Protein AF-A0A1M2Z8W4-F1 (afdb_monomer_lite)

Structure (mmCIF, N/CA/C/O backbone):
data_AF-A0A1M2Z8W4-F1
#
_entry.id   AF-A0A1M2Z8W4-F1
#
loop_
_atom_site.group_PDB
_atom_site.id
_atom_site.type_symbol
_atom_site.label_atom_id
_atom_site.label_alt_id
_atom_site.label_comp_id
_atom_site.label_asym_id
_atom_site.label_entity_id
_atom_site.label_seq_id
_atom_site.pdbx_PDB_ins_code
_atom_site.Cartn_x
_atom_site.Cartn_y
_atom_site.Cartn_z
_atom_site.occupancy
_atom_site.B_iso_or_equiv
_atom_site.auth_seq_id
_atom_site.auth_comp_id
_atom_site.auth_asym_id
_atom_site.auth_atom_id
_atom_site.pdbx_PDB_model_num
ATOM 1 N N . MET A 1 1 ? -8.064 34.435 33.998 1.00 34.94 1 MET A N 1
ATOM 2 C CA . MET A 1 1 ? -8.902 34.803 32.826 1.00 34.94 1 MET A CA 1
ATOM 3 C C . MET A 1 1 ? -8.773 33.870 31.609 1.00 34.94 1 MET A C 1
ATOM 5 O O . MET A 1 1 ? -9.698 33.861 30.812 1.00 34.94 1 MET A O 1
ATOM 9 N N . LYS A 1 2 ? -7.739 33.014 31.485 1.00 29.64 2 LYS A N 1
ATOM 10 C CA . LYS A 1 2 ? -7.636 31.990 30.413 1.00 29.64 2 LYS A CA 1
ATOM 11 C C . LYS A 1 2 ? -8.309 30.627 30.708 1.00 29.64 2 LYS A C 1
ATOM 13 O O . LYS A 1 2 ? -8.383 29.799 29.818 1.00 29.64 2 LYS A O 1
ATOM 18 N N . GLN A 1 3 ? -8.867 30.410 31.904 1.00 28.30 3 GLN A N 1
ATOM 19 C CA . GLN A 1 3 ? -9.575 29.163 32.275 1.00 28.30 3 GLN A CA 1
ATOM 20 C C . GLN A 1 3 ? -11.099 29.181 32.032 1.00 28.30 3 GLN A C 1
ATOM 22 O O . GLN A 1 3 ? -11.756 28.160 32.197 1.00 28.30 3 GLN A O 1
ATOM 27 N N . LYS A 1 4 ? -11.687 30.320 31.635 1.00 27.98 4 LYS A N 1
ATOM 28 C CA . LYS A 1 4 ? -13.144 30.432 31.416 1.00 27.98 4 LYS A CA 1
ATOM 29 C C . LYS A 1 4 ? -13.598 30.128 29.982 1.00 27.98 4 LYS A C 1
ATOM 31 O O . LYS A 1 4 ? -14.779 29.880 29.789 1.00 27.98 4 LYS A O 1
ATOM 36 N N . TRP A 1 5 ? -12.690 30.091 29.003 1.00 25.03 5 TRP A N 1
ATOM 37 C CA . TRP A 1 5 ? -13.050 29.909 27.587 1.00 25.03 5 TRP A CA 1
ATOM 38 C C . TRP A 1 5 ? -13.082 28.447 27.115 1.00 25.03 5 TRP A C 1
ATOM 40 O O . TRP A 1 5 ? -13.783 28.145 26.159 1.00 25.03 5 TRP A O 1
ATOM 50 N N . VAL A 1 6 ? -12.437 27.520 27.834 1.00 31.05 6 VAL A N 1
ATOM 51 C CA . VAL A 1 6 ? -12.548 26.066 27.573 1.00 31.05 6 VAL A CA 1
ATOM 52 C C . VAL A 1 6 ? -13.878 25.494 28.101 1.00 31.05 6 VAL A C 1
ATOM 54 O O . VAL A 1 6 ? -14.359 24.474 27.622 1.00 31.05 6 VAL A O 1
ATOM 57 N N . ARG A 1 7 ? -14.538 26.188 29.040 1.00 30.36 7 ARG A N 1
ATOM 58 C CA . ARG A 1 7 ? -15.756 25.706 29.716 1.00 30.36 7 ARG A CA 1
ATOM 59 C C . ARG A 1 7 ? -17.063 25.919 28.937 1.00 30.36 7 ARG A C 1
ATOM 61 O O . ARG A 1 7 ? -18.069 25.344 29.323 1.00 30.36 7 ARG A O 1
ATOM 68 N N . LEU A 1 8 ? -17.072 26.704 27.853 1.00 25.88 8 LEU A N 1
ATOM 69 C CA . LEU A 1 8 ? -18.309 27.005 27.109 1.00 25.88 8 LEU A CA 1
ATOM 70 C C . LEU A 1 8 ? -18.657 25.981 26.010 1.00 25.88 8 LEU A C 1
ATOM 72 O O . LEU A 1 8 ? -19.781 25.988 25.520 1.00 25.88 8 LEU A O 1
ATOM 76 N N . ILE A 1 9 ? -17.725 25.102 25.619 1.00 31.12 9 ILE A N 1
ATOM 77 C CA . ILE A 1 9 ? -17.932 24.142 24.513 1.00 31.12 9 ILE A CA 1
ATOM 78 C C . ILE A 1 9 ? -18.536 22.811 25.008 1.00 31.12 9 ILE A C 1
ATOM 80 O O . ILE A 1 9 ? -19.191 22.110 24.241 1.00 31.12 9 ILE A O 1
ATOM 84 N N . VAL A 1 10 ? -18.408 22.496 26.303 1.00 31.69 10 VAL A N 1
ATOM 85 C CA . VAL A 1 10 ? -18.938 21.257 26.907 1.00 31.69 10 VAL A CA 1
ATOM 86 C C . VAL A 1 10 ? -20.467 21.304 27.079 1.00 31.69 10 VAL A C 1
ATOM 88 O O . VAL A 1 10 ? -21.144 20.298 26.896 1.00 31.69 10 VAL A O 1
ATOM 91 N N . SER A 1 11 ? -21.054 22.479 27.331 1.00 30.03 11 SER A N 1
ATOM 92 C CA . SER A 1 11 ? -22.487 22.605 27.650 1.00 30.03 11 SER A CA 1
ATOM 93 C C . SER A 1 11 ? -23.447 22.538 26.447 1.00 30.03 11 SER A C 1
ATOM 95 O O . SER A 1 11 ? -24.657 22.544 26.649 1.00 30.03 11 SER A O 1
ATOM 97 N N . ALA A 1 12 ? -22.955 22.468 25.203 1.00 27.83 12 ALA A N 1
ATOM 98 C CA . ALA A 1 12 ? -23.797 22.551 24.000 1.00 27.83 12 ALA A CA 1
ATOM 99 C C . ALA A 1 12 ? -24.127 21.200 23.327 1.00 27.83 12 ALA A C 1
ATOM 101 O O . ALA A 1 12 ? -24.802 21.194 22.301 1.00 27.83 12 ALA A O 1
ATOM 102 N N . LEU A 1 13 ? -23.673 20.057 23.857 1.00 32.16 13 LEU A N 1
ATOM 103 C CA . LEU A 1 13 ? -23.735 18.775 23.129 1.00 32.16 13 LEU A CA 1
ATOM 104 C C . LEU A 1 13 ? -24.406 17.605 23.865 1.00 32.16 13 LEU A C 1
ATOM 106 O O . LEU A 1 13 ? -24.356 16.485 23.368 1.00 32.16 13 LEU A O 1
ATOM 110 N N . ILE A 1 14 ? -25.098 17.859 24.983 1.00 33.66 14 ILE A N 1
ATOM 111 C CA . ILE A 1 14 ? -25.926 16.845 25.672 1.00 33.66 14 ILE A CA 1
ATOM 112 C C . ILE A 1 14 ? -27.415 16.924 25.265 1.00 33.66 14 ILE A C 1
ATOM 114 O O . ILE A 1 14 ? -28.171 15.978 25.472 1.00 33.66 14 ILE A O 1
ATOM 118 N N . VAL A 1 15 ? -27.860 17.982 24.577 1.00 30.80 15 VAL A N 1
ATOM 119 C CA . VAL A 1 15 ? -29.250 18.078 24.090 1.00 30.80 15 VAL A CA 1
ATOM 120 C C . VAL A 1 15 ? -29.348 17.626 22.632 1.00 30.80 15 VAL A C 1
ATOM 122 O O . VAL A 1 15 ? -29.444 18.450 21.730 1.00 30.80 15 VAL A O 1
ATOM 125 N N . SER A 1 16 ? -29.294 16.316 22.387 1.00 28.22 16 SER A N 1
ATOM 126 C CA . SER A 1 16 ? -30.014 15.642 21.285 1.00 28.22 16 SER A CA 1
ATOM 127 C C . SER A 1 16 ? -29.670 14.160 21.270 1.00 28.22 16 SER A C 1
ATOM 129 O O . SER A 1 16 ? -28.698 13.769 20.638 1.00 28.22 16 SER A O 1
ATOM 131 N N . LEU A 1 17 ? -30.474 13.352 21.966 1.00 31.72 17 LEU A N 1
ATOM 132 C CA . LEU A 1 17 ? -30.744 11.935 21.671 1.00 31.72 17 LEU A CA 1
ATOM 133 C C . LEU A 1 17 ? -31.902 11.442 22.570 1.00 31.72 17 LEU A C 1
ATOM 135 O O . LEU A 1 17 ? -31.789 10.476 23.312 1.00 31.72 17 LEU A O 1
ATOM 139 N N . CYS A 1 18 ? -33.041 12.133 22.472 1.00 30.12 18 CYS A N 1
ATOM 140 C CA . CYS A 1 18 ? -34.378 11.574 22.690 1.00 30.12 18 CYS A CA 1
ATOM 141 C C . CYS A 1 18 ? -35.200 11.911 21.431 1.00 30.12 18 CYS A C 1
ATOM 143 O O . CYS A 1 18 ? -35.043 12.991 20.868 1.00 30.12 18 CYS A O 1
ATOM 145 N N . PHE A 1 19 ? -35.985 10.955 20.932 1.00 28.09 19 PHE A N 1
ATOM 146 C CA . PHE A 1 19 ? -36.618 10.967 19.604 1.00 28.09 19 PHE A CA 1
ATOM 147 C C . PHE A 1 19 ? -37.482 12.214 19.270 1.00 28.09 19 PHE A C 1
ATOM 149 O O . PHE A 1 19 ? -38.181 12.741 20.126 1.00 28.09 19 PHE A O 1
ATOM 156 N N . CYS A 1 20 ? -37.427 12.606 17.983 1.00 28.38 20 CYS A N 1
ATOM 157 C CA . CYS A 1 20 ? -38.233 13.543 17.163 1.00 28.38 20 CYS A CA 1
ATOM 158 C C . CYS A 1 20 ? -39.405 14.343 17.785 1.00 28.38 20 CYS A C 1
ATOM 160 O O . CYS A 1 20 ? -40.412 13.754 18.154 1.00 28.38 20 CYS A O 1
ATOM 162 N N . PHE A 1 21 ? -39.335 15.685 17.712 1.00 24.97 21 PHE A N 1
ATOM 163 C CA . PHE A 1 21 ? -40.180 16.648 16.947 1.00 24.97 21 PHE A CA 1
ATOM 164 C C . PHE A 1 21 ? -39.599 18.078 17.167 1.00 24.97 21 PHE A C 1
ATOM 166 O O . PHE A 1 21 ? -38.850 18.270 18.126 1.00 24.97 21 PHE A O 1
ATOM 173 N N . PRO A 1 22 ? -39.830 19.081 16.287 1.00 40.59 22 PRO A N 1
ATOM 174 C CA . PRO A 1 22 ? -39.089 20.341 16.313 1.00 40.59 22 PRO A CA 1
ATOM 175 C C . PRO A 1 22 ? -39.634 21.284 17.393 1.00 40.59 22 PRO A C 1
ATOM 177 O O . PRO A 1 22 ? -40.823 21.593 17.408 1.00 40.59 22 PRO A O 1
ATOM 180 N N . GLY A 1 23 ? -38.760 21.790 18.262 1.00 27.23 23 GLY A N 1
ATOM 181 C CA . GLY A 1 23 ? -39.131 22.828 19.221 1.00 27.23 23 GLY A CA 1
ATOM 182 C C . GLY A 1 23 ? -38.071 23.090 20.287 1.00 27.23 23 GLY A C 1
ATOM 183 O O . GLY A 1 23 ? -37.896 22.278 21.180 1.00 27.23 23 GLY A O 1
ATOM 184 N N . THR A 1 24 ? -37.417 24.251 20.173 1.00 29.88 24 THR A N 1
ATOM 185 C CA . THR A 1 24 ? -36.930 25.145 21.250 1.00 29.88 24 THR A CA 1
ATOM 186 C C . THR A 1 24 ? -36.067 24.593 22.402 1.00 29.88 24 THR A C 1
ATOM 188 O O . THR A 1 24 ? -36.438 23.672 23.116 1.00 29.88 24 THR A O 1
ATOM 191 N N . ALA A 1 25 ? -34.943 25.282 22.642 1.00 36.81 25 ALA A N 1
ATOM 192 C CA . ALA A 1 25 ? -34.007 25.130 23.759 1.00 36.81 25 ALA A CA 1
ATOM 193 C C . ALA A 1 25 ? -34.660 24.771 25.114 1.00 36.81 25 ALA A C 1
ATOM 195 O O . ALA A 1 25 ? -35.543 25.481 25.591 1.00 36.81 25 ALA A O 1
ATOM 196 N N . THR A 1 26 ? -34.187 23.701 25.760 1.00 33.12 26 THR A N 1
ATOM 197 C CA . THR A 1 26 ? -34.685 23.241 27.066 1.00 33.12 26 THR A CA 1
ATOM 198 C C . THR A 1 26 ? -33.908 23.845 28.237 1.00 33.12 26 THR A C 1
ATOM 200 O O . THR A 1 26 ? -32.678 23.834 28.268 1.00 33.12 26 THR A O 1
ATOM 203 N N . ALA A 1 27 ? -34.669 24.355 29.205 1.00 33.72 27 ALA A N 1
ATOM 204 C CA . ALA A 1 27 ? -34.253 24.951 30.469 1.00 33.72 27 ALA A CA 1
ATOM 205 C C . ALA A 1 27 ? -33.583 23.953 31.443 1.00 33.72 27 ALA A C 1
ATOM 207 O O . ALA A 1 27 ? -33.834 22.752 31.380 1.00 33.72 27 ALA A O 1
ATOM 208 N N . GLN A 1 28 ? -32.770 24.467 32.379 1.00 38.25 28 GLN A N 1
ATOM 209 C CA . GLN A 1 28 ? -32.287 23.724 33.554 1.00 38.25 28 GLN A CA 1
ATOM 210 C C . GLN A 1 28 ? -33.465 23.189 34.384 1.00 38.25 28 GLN A C 1
ATOM 212 O O . GLN A 1 28 ? -34.367 23.943 34.751 1.00 38.25 28 GLN A O 1
ATOM 217 N N . ASP A 1 29 ? -33.412 21.904 34.719 1.00 42.03 29 ASP A N 1
ATOM 218 C CA . ASP A 1 29 ? -34.385 21.211 35.562 1.00 42.03 29 ASP A CA 1
ATOM 219 C C . ASP A 1 29 ? -34.263 21.675 37.030 1.00 42.03 29 ASP A C 1
ATOM 221 O O . ASP A 1 29 ? -33.314 21.328 37.734 1.00 42.03 29 ASP A O 1
ATOM 225 N N . GLN A 1 30 ? -35.190 22.522 37.494 1.00 48.03 30 GLN A N 1
ATOM 226 C CA . GLN A 1 30 ?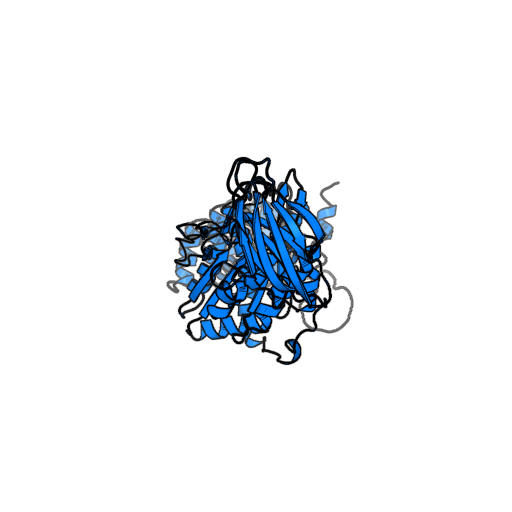 -35.156 23.141 38.830 1.00 48.03 30 GLN A CA 1
ATOM 227 C C . GLN A 1 30 ? -35.542 22.196 39.990 1.00 48.03 30 GLN A C 1
ATOM 229 O O . GLN A 1 30 ? -35.690 22.648 41.131 1.00 48.03 30 GLN A O 1
ATOM 234 N N . THR A 1 31 ? -35.705 20.891 39.747 1.00 61.25 31 THR A N 1
ATOM 235 C CA . THR A 1 31 ? -36.190 19.933 40.757 1.00 61.25 31 THR A CA 1
ATOM 236 C C . THR A 1 31 ? -35.102 19.132 41.479 1.00 61.25 31 THR A C 1
ATOM 238 O O . THR A 1 31 ? -35.426 18.480 42.469 1.00 61.25 31 THR A O 1
ATOM 241 N N . LYS A 1 32 ? -33.831 19.176 41.050 1.00 79.12 32 LYS A N 1
ATOM 242 C CA . LYS A 1 32 ? -32.729 18.423 41.691 1.00 79.12 32 LYS A CA 1
ATOM 243 C C . LYS A 1 32 ? -31.998 19.233 42.774 1.00 79.12 32 LYS A C 1
ATOM 245 O O . LYS A 1 32 ? -31.778 20.435 42.633 1.00 79.12 32 LYS A O 1
ATOM 250 N N . ASN A 1 33 ? -31.605 18.570 43.861 1.00 90.44 33 ASN A N 1
ATOM 251 C CA . ASN A 1 33 ? -30.856 19.121 44.996 1.00 90.44 33 ASN A CA 1
ATOM 252 C C . ASN A 1 33 ? -29.336 19.007 44.812 1.00 90.44 33 ASN A C 1
ATOM 254 O O . ASN A 1 33 ? -28.599 19.774 45.436 1.00 90.44 33 ASN A O 1
ATOM 258 N N . LEU A 1 34 ? -28.881 18.081 43.960 1.00 90.94 34 LEU A N 1
ATOM 259 C CA . LEU A 1 34 ? -27.488 17.947 43.537 1.00 90.94 34 LEU A CA 1
ATOM 260 C C . LEU A 1 34 ? -27.337 18.208 42.037 1.00 90.94 34 LEU A C 1
ATOM 262 O O . LEU A 1 34 ? -28.174 17.816 41.224 1.00 90.94 34 LEU A O 1
ATOM 266 N N . SER A 1 35 ? -26.234 18.851 41.667 1.00 87.88 35 SER A N 1
ATOM 267 C CA . SER A 1 35 ? -25.798 19.001 40.276 1.00 87.88 35 SER A CA 1
ATOM 268 C C . SER A 1 35 ? -24.273 19.050 40.204 1.00 87.88 35 SER A C 1
ATOM 270 O O . SER A 1 35 ? -23.611 19.284 41.210 1.00 87.88 35 SER A O 1
ATOM 272 N N . SER A 1 36 ? -23.700 18.834 39.027 1.00 84.56 36 SER A N 1
ATOM 273 C CA . SER A 1 36 ? -22.269 19.007 38.779 1.00 84.56 36 SER A CA 1
ATOM 274 C C . SER A 1 36 ? -22.068 19.530 37.362 1.00 84.56 36 SER A C 1
ATOM 276 O O . SER A 1 36 ? -22.884 19.253 36.485 1.00 84.56 36 SER A O 1
ATOM 278 N N . ASP A 1 37 ? -20.997 20.295 37.152 1.00 75.50 37 ASP A N 1
ATOM 279 C CA . ASP A 1 37 ? -20.533 20.654 35.804 1.00 75.50 37 ASP A CA 1
ATOM 280 C C . ASP A 1 37 ? -19.468 19.671 35.284 1.00 75.50 37 ASP A C 1
ATOM 282 O O . ASP A 1 37 ? -19.028 19.798 34.142 1.00 75.50 37 ASP A O 1
ATOM 286 N N . ILE A 1 38 ? -19.000 18.759 36.145 1.00 73.62 38 ILE A N 1
ATOM 287 C CA . ILE A 1 38 ? -17.885 17.839 35.888 1.00 73.62 38 ILE A CA 1
ATOM 288 C C . ILE A 1 38 ? -18.395 16.405 35.734 1.00 73.62 38 ILE A C 1
ATOM 290 O O . ILE A 1 38 ? -17.981 15.701 34.814 1.00 73.62 38 ILE A O 1
ATOM 294 N N . TYR A 1 39 ? -19.309 15.986 36.612 1.00 81.44 39 TYR A N 1
ATOM 295 C CA . TYR A 1 39 ? -19.829 14.622 36.643 1.00 81.44 39 TYR A CA 1
ATOM 296 C C . TYR A 1 39 ? -21.251 14.526 36.094 1.00 81.44 39 TYR A C 1
ATOM 298 O O . TYR A 1 39 ? -22.110 15.361 36.389 1.00 81.44 39 TYR A O 1
ATOM 306 N N . ASP A 1 40 ? -21.529 13.443 35.372 1.00 78.69 40 ASP A N 1
ATOM 307 C CA . ASP A 1 40 ? -22.871 13.156 34.871 1.00 78.69 40 ASP A CA 1
ATOM 308 C C . ASP A 1 40 ? -23.709 12.447 35.946 1.00 78.69 40 ASP A C 1
ATOM 310 O O . ASP A 1 40 ? -23.499 11.270 36.250 1.00 78.69 40 ASP A O 1
ATOM 314 N N . LEU A 1 41 ? -24.684 13.167 36.515 1.00 87.12 41 LEU A N 1
ATOM 315 C CA . LEU A 1 41 ? -25.644 12.651 37.503 1.00 87.12 41 LEU A CA 1
ATOM 316 C C . LEU A 1 41 ? -26.937 12.202 36.803 1.00 87.12 41 LEU A C 1
ATOM 318 O O . LEU A 1 41 ? -27.904 12.965 36.657 1.00 87.12 41 LEU A O 1
ATOM 322 N N . VAL A 1 42 ? -26.964 10.941 36.376 1.00 80.88 42 VAL A N 1
ATOM 323 C CA . VAL A 1 42 ? -28.043 10.362 35.562 1.00 80.88 42 VAL A CA 1
ATOM 324 C C . VAL A 1 42 ? -28.503 9.024 36.128 1.00 80.88 42 VAL A C 1
ATOM 326 O O . VAL A 1 42 ? -27.694 8.225 36.578 1.00 80.88 42 VAL A O 1
ATOM 329 N N . ASN A 1 43 ? -29.814 8.760 36.115 1.00 82.25 43 ASN A N 1
ATOM 330 C CA . ASN A 1 43 ? -30.398 7.475 36.537 1.00 82.25 43 ASN A CA 1
ATOM 331 C C . ASN A 1 43 ? -29.884 6.956 37.899 1.00 82.25 43 ASN A C 1
ATOM 333 O O . ASN A 1 43 ? -29.543 5.783 38.025 1.00 82.25 43 ASN A O 1
ATOM 337 N N . ALA A 1 44 ? -29.799 7.836 38.906 1.00 88.19 44 ALA A N 1
ATOM 338 C CA . ALA A 1 44 ? -29.252 7.523 40.235 1.00 88.19 44 ALA A CA 1
ATOM 339 C C . ALA A 1 44 ? -27.808 6.973 40.213 1.00 88.19 44 ALA A C 1
ATOM 341 O O . ALA A 1 44 ? -27.403 6.239 41.108 1.00 88.19 44 ALA A O 1
ATOM 342 N N . THR A 1 45 ? -27.027 7.333 39.194 1.00 86.62 45 THR A N 1
ATOM 343 C CA . THR A 1 45 ? -25.614 6.983 39.046 1.00 86.62 45 THR A CA 1
ATOM 344 C C . THR A 1 45 ? -24.788 8.241 38.777 1.00 86.62 45 THR A C 1
ATOM 346 O O . THR A 1 45 ? -25.250 9.155 38.091 1.00 86.62 45 THR A O 1
ATOM 349 N N . VAL A 1 46 ? -23.571 8.288 39.315 1.00 86.94 46 VAL A N 1
ATOM 350 C CA . VAL A 1 46 ? -22.532 9.246 38.935 1.00 86.94 46 VAL A CA 1
ATOM 351 C C . VAL A 1 46 ? -21.568 8.557 37.977 1.00 86.94 46 VAL A C 1
ATOM 353 O O . VAL A 1 46 ? -20.977 7.530 38.321 1.00 86.94 46 VAL A O 1
ATOM 356 N N . LEU A 1 47 ? -21.429 9.119 36.779 1.00 81.44 47 LEU A N 1
ATOM 357 C CA . LEU A 1 47 ? -20.505 8.651 35.746 1.00 81.44 47 LEU A CA 1
ATOM 358 C C . LEU A 1 47 ? -19.292 9.588 35.637 1.00 81.44 47 LEU A C 1
ATOM 360 O O . LEU A 1 47 ? -19.186 10.554 36.386 1.00 81.44 47 LEU A O 1
ATOM 364 N N . THR A 1 48 ? -18.383 9.268 34.708 1.00 75.06 48 THR A N 1
ATOM 365 C CA . THR A 1 48 ? -17.194 10.067 34.339 1.00 75.06 48 THR A CA 1
ATOM 366 C C . THR A 1 48 ? -16.173 10.312 35.458 1.00 75.06 48 THR A C 1
ATOM 368 O O . THR A 1 48 ? -15.286 11.149 35.309 1.00 75.06 48 THR A O 1
ATOM 371 N N . VAL A 1 49 ? -16.232 9.548 36.553 1.00 80.94 49 VAL A N 1
ATOM 372 C CA . VAL A 1 49 ? -15.268 9.658 37.657 1.00 80.94 49 VAL A CA 1
ATOM 373 C C . VAL A 1 49 ? -13.963 8.950 37.295 1.00 80.94 49 VAL A C 1
ATOM 375 O O . VAL A 1 49 ? -13.949 7.746 37.028 1.00 80.94 49 VAL A O 1
ATOM 378 N N . GLU A 1 50 ? -12.855 9.687 37.294 1.00 80.38 50 GLU A N 1
ATOM 379 C CA . GLU A 1 50 ? -11.532 9.132 37.007 1.00 80.38 50 GLU A CA 1
ATOM 380 C C . GLU A 1 50 ? -10.969 8.360 38.209 1.00 80.38 50 GLU A C 1
ATOM 382 O O . GLU A 1 50 ? -11.142 8.755 39.367 1.00 80.38 50 GLU A O 1
ATOM 387 N N . ALA A 1 51 ? -10.253 7.267 37.940 1.00 80.31 51 ALA A N 1
ATOM 388 C CA . ALA A 1 51 ? -9.547 6.519 38.974 1.00 80.31 51 ALA A CA 1
ATOM 389 C C . ALA A 1 51 ? -8.503 7.401 39.682 1.00 80.31 51 ALA A C 1
ATOM 391 O O . ALA A 1 51 ? -7.734 8.115 39.038 1.00 80.31 51 ALA A O 1
ATOM 392 N N . GLY A 1 52 ? -8.457 7.327 41.012 1.00 79.31 52 GLY A N 1
ATOM 393 C CA . GLY A 1 52 ? -7.609 8.170 41.856 1.00 79.31 52 GLY A CA 1
ATOM 394 C C . GLY A 1 52 ? -8.227 9.514 42.257 1.00 79.31 52 GLY A C 1
ATOM 395 O O . GLY A 1 52 ? -7.559 10.284 42.946 1.00 79.31 52 GLY A O 1
ATOM 396 N N . THR A 1 53 ? -9.480 9.802 41.876 1.00 81.12 53 THR A N 1
ATOM 397 C CA . THR A 1 53 ? -10.189 11.020 42.308 1.00 81.12 53 THR A CA 1
ATOM 398 C C . THR A 1 53 ? -10.330 11.055 43.829 1.00 81.12 53 THR A C 1
ATOM 400 O O . THR A 1 53 ? -10.895 10.139 44.431 1.00 81.12 53 THR A O 1
ATOM 403 N N . LEU A 1 54 ? -9.857 12.130 44.462 1.00 81.81 54 LEU A N 1
ATOM 404 C CA . LEU A 1 54 ? -9.991 12.314 45.905 1.00 81.81 54 LEU A CA 1
ATOM 405 C C . LEU A 1 54 ? -11.441 12.633 46.285 1.00 81.81 54 LEU A C 1
ATOM 407 O O . LEU A 1 54 ? -12.123 13.387 45.594 1.00 81.81 54 LEU A O 1
ATOM 411 N N . VAL A 1 55 ? -11.897 12.126 47.432 1.00 89.69 55 VAL A N 1
ATOM 412 C CA . VAL A 1 55 ? -13.244 12.405 47.970 1.00 89.69 55 VAL A CA 1
ATOM 413 C C . VAL A 1 55 ? -13.475 13.907 48.150 1.00 89.69 55 VAL A C 1
ATOM 415 O O . VAL A 1 55 ? -14.564 14.410 47.874 1.00 89.69 55 VAL A O 1
ATOM 418 N N . THR A 1 56 ? -12.446 14.632 48.591 1.00 82.19 56 THR A N 1
ATOM 419 C CA . THR A 1 56 ? -12.494 16.086 48.780 1.00 82.19 56 THR A CA 1
ATOM 420 C C . THR A 1 56 ? -12.689 16.828 47.468 1.00 82.19 56 THR A C 1
ATOM 422 O O . THR A 1 56 ? -13.499 17.749 47.411 1.00 82.19 56 THR A O 1
ATOM 425 N N . ASP A 1 57 ? -11.981 16.408 46.423 1.00 80.50 57 ASP A N 1
ATOM 426 C CA . ASP A 1 57 ? -12.015 17.061 45.115 1.00 80.50 57 ASP A CA 1
ATOM 427 C C . ASP A 1 57 ? -13.357 16.779 44.441 1.00 80.50 57 ASP A C 1
ATOM 429 O O . ASP A 1 57 ? -14.040 17.702 44.004 1.00 80.50 57 ASP A O 1
ATOM 433 N N . PHE A 1 58 ? -13.800 15.519 44.501 1.00 89.12 58 PHE A N 1
ATOM 434 C CA . PHE A 1 58 ? -15.113 15.103 44.029 1.00 89.12 58 PHE A CA 1
ATOM 435 C C . PHE A 1 58 ? -16.235 15.945 44.645 1.00 89.12 58 PHE A C 1
ATOM 437 O O . PHE A 1 58 ? -17.070 16.487 43.926 1.00 89.12 58 PHE A O 1
ATOM 444 N N . LEU A 1 59 ? -16.252 16.099 45.975 1.00 90.19 59 LEU A N 1
ATOM 445 C CA . LEU A 1 59 ? -17.282 16.888 46.659 1.00 90.19 59 LEU A CA 1
ATOM 446 C C . LEU A 1 59 ? -17.196 18.389 46.342 1.00 90.19 59 LEU A C 1
ATOM 448 O O . LEU A 1 59 ? -18.239 19.040 46.310 1.00 90.19 59 LEU A O 1
ATOM 452 N N . CYS A 1 60 ? -16.004 18.939 46.078 1.00 83.31 60 CYS A N 1
ATOM 453 C CA . CYS A 1 60 ? -15.856 20.335 45.641 1.00 83.31 60 CYS A CA 1
ATOM 454 C C . CYS A 1 60 ? -16.536 20.602 44.288 1.00 83.31 60 CYS A C 1
ATOM 456 O O . CYS A 1 60 ? -17.027 21.709 44.056 1.00 83.31 60 CYS A O 1
ATOM 458 N N . ASP A 1 61 ? -16.592 19.591 43.422 1.00 86.88 61 ASP A N 1
ATOM 459 C CA . ASP A 1 61 ? -17.204 19.668 42.094 1.00 86.88 61 ASP A CA 1
ATOM 460 C C . ASP A 1 61 ? -18.706 19.305 42.086 1.00 86.88 61 ASP A C 1
ATOM 462 O O . ASP A 1 61 ? -19.373 19.392 41.045 1.00 86.88 61 ASP A O 1
ATOM 466 N N . ILE A 1 62 ? -19.278 18.956 43.247 1.00 90.50 62 ILE A N 1
ATOM 467 C CA . ILE A 1 62 ? -20.723 18.792 43.442 1.00 90.50 62 ILE A CA 1
ATOM 468 C C . ILE A 1 62 ? -21.332 20.096 43.964 1.00 90.50 62 ILE A C 1
ATOM 470 O O . ILE A 1 62 ? -21.029 20.591 45.048 1.00 90.50 62 ILE A O 1
ATOM 474 N N . ARG A 1 63 ? -22.287 20.632 43.210 1.00 90.94 63 ARG A N 1
ATOM 475 C CA . ARG A 1 63 ? -23.113 21.766 43.616 1.00 90.94 63 ARG A CA 1
ATOM 476 C C . ARG A 1 63 ? -24.304 21.266 44.423 1.00 90.94 63 ARG A C 1
ATOM 478 O O . ARG A 1 63 ? -25.126 20.495 43.926 1.00 90.94 63 ARG A O 1
ATOM 485 N N . VAL A 1 64 ? -24.420 21.770 45.646 1.00 92.62 64 VAL A N 1
ATOM 486 C CA . VAL A 1 64 ? -25.482 21.413 46.591 1.00 92.62 64 VAL A CA 1
ATOM 487 C C . VAL A 1 64 ? -26.445 22.586 46.753 1.00 92.62 64 VAL A C 1
ATOM 489 O O . VAL A 1 64 ? -26.026 23.729 46.948 1.00 92.62 64 VAL A O 1
ATOM 492 N N . LYS A 1 65 ? -27.750 22.315 46.674 1.00 91.50 65 LYS A N 1
ATOM 493 C CA . LYS A 1 65 ? -28.793 23.319 46.910 1.00 91.50 65 LYS A CA 1
ATOM 494 C C . LYS A 1 65 ? -28.703 23.878 48.335 1.00 91.50 65 LYS A C 1
ATOM 496 O O . LYS A 1 65 ? -28.419 23.157 49.288 1.00 91.50 65 LYS A O 1
ATOM 501 N N . GLN A 1 66 ? -28.984 25.170 48.497 1.00 89.50 66 GLN A N 1
ATOM 502 C CA . GLN A 1 66 ? -28.946 25.826 49.806 1.00 89.50 66 GLN A CA 1
ATOM 503 C C . GLN A 1 66 ? -29.849 25.104 50.826 1.00 89.50 66 GLN A C 1
ATOM 505 O O . GLN A 1 66 ? -31.012 24.823 50.537 1.00 89.50 66 GLN A O 1
ATOM 510 N N . GLY A 1 67 ? -29.310 24.818 52.017 1.00 87.81 67 GLY A N 1
ATOM 511 C CA . GLY A 1 67 ? -30.007 24.083 53.084 1.00 87.81 67 GLY A CA 1
ATOM 512 C C . GLY A 1 67 ? -29.844 22.557 53.037 1.00 87.81 67 GLY A C 1
ATOM 513 O O . GLY A 1 67 ? -30.410 21.869 53.887 1.00 87.81 67 GLY A O 1
ATOM 514 N N . TYR A 1 68 ? -29.068 22.039 52.082 1.00 93.25 68 TYR A N 1
ATOM 515 C CA . TYR A 1 68 ? -28.730 20.623 51.945 1.00 93.25 68 TYR A CA 1
ATOM 516 C C . TYR A 1 68 ? -27.227 20.395 52.143 1.00 93.25 68 TYR A C 1
ATOM 518 O O . TYR A 1 68 ? -26.426 21.326 52.038 1.00 93.25 68 TYR A O 1
ATOM 526 N N . THR A 1 69 ? -26.840 19.150 52.419 1.00 93.06 69 THR A N 1
ATOM 527 C CA . THR A 1 69 ? -25.438 18.710 52.471 1.00 93.06 69 THR A CA 1
ATOM 528 C C . THR A 1 69 ? -25.235 17.462 51.619 1.00 93.06 69 THR A C 1
ATOM 530 O O . THR A 1 69 ? -26.158 16.669 51.449 1.00 93.06 69 THR A O 1
ATOM 533 N N . ALA A 1 70 ? -24.031 17.290 51.074 1.00 94.75 70 ALA A N 1
ATOM 534 C CA . ALA A 1 70 ? -23.649 16.117 50.297 1.00 94.75 70 ALA A CA 1
ATOM 535 C C . ALA A 1 70 ? -22.501 15.386 50.992 1.00 94.75 70 ALA A C 1
ATOM 537 O O . ALA A 1 70 ? -21.517 16.012 51.375 1.00 94.75 70 ALA A O 1
ATOM 538 N N . ASN A 1 71 ? -22.629 14.071 51.139 1.00 95.62 71 ASN A N 1
ATOM 539 C CA . ASN A 1 71 ? -21.603 13.218 51.731 1.00 95.62 71 ASN A CA 1
ATOM 540 C C . ASN A 1 71 ? -21.412 11.963 50.883 1.00 95.62 71 ASN A C 1
ATOM 542 O O . ASN A 1 71 ? -22.360 11.473 50.266 1.00 95.62 71 ASN A O 1
ATOM 546 N N . ILE A 1 72 ? -20.198 11.417 50.901 1.00 96.81 72 ILE A N 1
ATOM 547 C CA . ILE A 1 72 ? -19.906 10.129 50.275 1.00 96.81 72 ILE A CA 1
ATOM 548 C C . ILE A 1 72 ? -20.063 9.030 51.312 1.00 96.81 72 ILE A C 1
ATOM 550 O O . ILE A 1 72 ? -19.468 9.091 52.386 1.00 96.81 72 ILE A O 1
ATOM 554 N N . TYR A 1 73 ? -20.866 8.030 50.987 1.00 94.75 73 TYR A N 1
ATOM 555 C CA . TYR A 1 73 ? -21.100 6.858 51.808 1.00 94.75 73 TYR A CA 1
ATOM 556 C C . TYR A 1 73 ? -20.409 5.647 51.200 1.00 94.75 73 TYR A C 1
ATOM 558 O O . TYR A 1 73 ? -20.534 5.368 50.008 1.00 94.75 73 TYR A O 1
ATOM 566 N N . GLU A 1 74 ? -19.736 4.889 52.053 1.00 90.75 74 GLU A N 1
ATOM 567 C CA . GLU A 1 74 ? -19.359 3.516 51.767 1.00 90.75 74 GLU A CA 1
ATOM 568 C C . GLU A 1 74 ? -20.311 2.620 52.563 1.00 90.75 74 GLU A C 1
ATOM 570 O O . GLU A 1 74 ? -20.346 2.652 53.797 1.00 90.75 74 GLU A O 1
ATOM 575 N N . LYS A 1 75 ? -21.139 1.845 51.856 1.00 84.56 75 LYS A N 1
ATOM 576 C CA . LYS A 1 75 ? -22.248 1.090 52.460 1.00 84.56 75 LYS A CA 1
ATOM 577 C C . LYS A 1 75 ? -23.212 2.034 53.202 1.00 84.56 75 LYS A C 1
ATOM 579 O O . LYS A 1 75 ? -23.923 2.794 52.552 1.00 84.56 75 LYS A O 1
ATOM 584 N N . ASN A 1 76 ? -23.236 1.993 54.536 1.00 85.31 76 ASN A N 1
ATOM 585 C CA . ASN A 1 76 ? -24.177 2.744 55.381 1.00 85.31 76 ASN A CA 1
ATOM 586 C C . ASN A 1 76 ? -23.498 3.817 56.248 1.00 85.31 76 ASN A C 1
ATOM 588 O O . ASN A 1 76 ? -24.154 4.426 57.090 1.00 85.31 76 ASN A O 1
ATOM 592 N N . THR A 1 77 ? -22.198 4.048 56.069 1.00 90.81 77 THR A N 1
ATOM 593 C CA . THR A 1 77 ? -21.430 5.039 56.834 1.00 90.81 77 THR A CA 1
ATOM 594 C C . THR A 1 77 ? -20.774 6.038 55.899 1.00 90.81 77 THR A C 1
ATOM 596 O O . THR A 1 77 ? -20.391 5.680 54.785 1.00 90.81 77 THR A O 1
ATOM 599 N N . VAL A 1 78 ? -20.612 7.280 56.358 1.00 90.62 78 VAL A N 1
ATOM 600 C CA . VAL A 1 78 ? -19.797 8.271 55.645 1.00 90.62 78 VAL A CA 1
ATOM 601 C C . VAL A 1 78 ? -18.383 7.708 55.493 1.00 90.62 78 VAL A C 1
ATOM 603 O O . VAL A 1 78 ? -17.824 7.178 56.454 1.00 90.62 78 VAL A O 1
ATOM 606 N N . THR A 1 79 ? -17.845 7.762 54.277 1.00 90.44 79 THR A N 1
ATOM 607 C CA . THR A 1 79 ? -16.552 7.160 53.952 1.00 90.44 79 THR A CA 1
ATOM 608 C C . THR A 1 79 ? -15.429 7.805 54.762 1.00 90.44 79 THR A C 1
ATOM 610 O O . THR A 1 79 ? -15.384 9.024 54.928 1.00 90.44 79 THR A O 1
ATOM 613 N N . SER A 1 80 ? -14.508 6.983 55.259 1.00 86.69 80 SER A N 1
ATOM 614 C CA . SER A 1 80 ? -13.221 7.438 55.796 1.00 86.69 80 SER A CA 1
ATOM 615 C C . SER A 1 80 ? -12.097 7.334 54.764 1.00 86.69 80 SER A C 1
ATOM 617 O O . SER A 1 80 ? -10.944 7.622 55.084 1.00 86.69 80 SER A O 1
ATOM 619 N N . GLN A 1 81 ? -12.402 6.852 53.555 1.00 84.50 81 GLN A N 1
ATOM 620 C CA . GLN A 1 81 ? -11.425 6.725 52.485 1.00 84.50 81 GLN A CA 1
ATOM 621 C C . GLN A 1 81 ? -11.087 8.093 51.897 1.00 84.50 81 GLN A C 1
ATOM 623 O O . GLN A 1 81 ? -11.888 9.027 51.923 1.00 84.50 81 GLN A O 1
ATOM 628 N N . THR A 1 82 ? -9.881 8.203 51.351 1.00 87.94 82 THR A N 1
ATOM 629 C CA . THR A 1 82 ? -9.403 9.430 50.708 1.00 87.94 82 THR A CA 1
ATOM 630 C C . THR A 1 82 ? -9.753 9.491 49.226 1.00 87.94 82 THR A C 1
ATOM 632 O O . THR A 1 82 ? -9.808 10.587 48.675 1.00 87.94 82 THR A O 1
ATOM 635 N N . VAL A 1 83 ? -10.014 8.346 48.592 1.00 88.62 83 VAL A N 1
ATOM 636 C CA . VAL A 1 83 ? -10.273 8.197 47.153 1.00 88.62 83 VAL A CA 1
ATOM 637 C C . VAL A 1 83 ? -11.692 7.671 46.939 1.00 88.62 83 VAL A C 1
ATOM 639 O O . VAL A 1 83 ? -12.201 6.894 47.746 1.00 88.62 83 VAL A O 1
ATOM 642 N N . ILE A 1 84 ? -12.340 8.122 45.867 1.00 91.94 84 ILE A N 1
ATOM 643 C CA . ILE A 1 84 ? -13.642 7.621 45.428 1.00 91.94 84 ILE A CA 1
ATOM 644 C C . ILE A 1 84 ? -13.454 6.263 44.749 1.00 91.94 84 ILE A C 1
ATOM 646 O O . ILE A 1 84 ? -12.653 6.154 43.826 1.00 91.94 84 ILE A O 1
ATOM 650 N N . GLY A 1 85 ? -14.221 5.258 45.177 1.00 91.50 85 GLY A N 1
ATOM 651 C CA . GLY A 1 85 ? -14.250 3.920 44.581 1.00 91.50 85 GLY A CA 1
ATOM 652 C C . GLY A 1 85 ? -15.602 3.557 43.969 1.00 91.50 85 GLY A C 1
ATOM 653 O O . GLY A 1 85 ? -16.649 4.086 44.363 1.00 91.50 85 GLY A O 1
ATOM 654 N N . THR A 1 86 ? -15.591 2.628 43.011 1.00 92.81 86 THR A N 1
ATOM 655 C CA . THR A 1 86 ? -16.817 2.084 42.413 1.00 92.81 86 THR A CA 1
ATOM 656 C C . THR A 1 86 ? -17.677 1.398 43.474 1.00 92.81 86 THR A C 1
ATOM 658 O O . THR A 1 86 ? -17.223 0.509 44.192 1.00 92.81 86 THR A O 1
ATOM 661 N N . GLY A 1 87 ? -18.954 1.779 43.542 1.00 90.44 87 GLY A N 1
ATOM 662 C CA . GLY A 1 87 ? -19.912 1.272 44.528 1.00 90.44 87 GLY A CA 1
ATOM 663 C C . GLY A 1 87 ? -20.050 2.132 45.790 1.00 90.44 87 GLY A C 1
ATOM 664 O O . GLY A 1 87 ? -20.912 1.841 46.622 1.00 90.44 87 GLY A O 1
ATOM 665 N N . MET A 1 88 ? -19.268 3.210 45.928 1.00 95.50 88 MET A N 1
ATOM 666 C CA . MET A 1 88 ? -19.576 4.282 46.881 1.00 95.50 88 MET A CA 1
ATOM 667 C C . MET A 1 88 ? -20.825 5.059 46.442 1.00 95.50 88 MET A C 1
ATOM 669 O O . MET A 1 88 ? -21.241 4.978 45.287 1.00 95.50 88 MET A O 1
ATOM 673 N N . ARG A 1 89 ? -21.438 5.819 47.357 1.00 95.62 89 ARG A N 1
ATOM 674 C CA . ARG A 1 89 ? -22.671 6.570 47.082 1.00 95.62 89 ARG A CA 1
ATOM 675 C C . ARG A 1 89 ? -22.541 8.041 47.435 1.00 95.62 89 ARG A C 1
ATOM 677 O O . ARG A 1 89 ? -22.162 8.372 48.552 1.00 95.62 89 ARG A O 1
ATOM 684 N N . LEU A 1 90 ? -22.937 8.921 46.526 1.00 96.44 90 LEU A N 1
ATOM 685 C CA . LEU A 1 90 ? -23.145 10.339 46.806 1.00 96.44 90 LEU A CA 1
ATOM 686 C C . LEU A 1 90 ? -24.551 10.525 47.380 1.00 96.44 90 LEU A C 1
ATOM 688 O O . LEU A 1 90 ? -25.533 10.249 46.695 1.00 96.44 90 LEU A O 1
ATOM 692 N N . VAL A 1 91 ? -24.655 10.990 48.625 1.00 96.00 91 VAL A N 1
ATOM 693 C CA . VAL A 1 91 ? -25.924 11.120 49.354 1.00 96.00 91 VAL A CA 1
ATOM 694 C C . VAL A 1 91 ? -26.191 12.578 49.708 1.00 96.00 91 VAL A C 1
ATOM 696 O O . VAL A 1 91 ? -25.371 13.223 50.361 1.00 96.00 91 VAL A O 1
ATOM 699 N N . CYS A 1 92 ? -27.364 13.074 49.312 1.00 94.56 92 CYS A N 1
ATOM 700 C CA . CYS A 1 92 ? -27.872 14.400 49.645 1.00 94.56 92 CYS A CA 1
ATOM 701 C C . CYS A 1 92 ? -28.791 14.343 50.869 1.00 94.56 92 CYS A C 1
ATOM 703 O O . CYS A 1 92 ? -29.794 13.622 50.870 1.00 94.56 92 CYS A O 1
ATOM 705 N N . LEU A 1 93 ? -28.492 15.146 51.885 1.00 93.25 93 LEU A N 1
ATOM 706 C CA . LEU A 1 93 ? -29.258 15.253 53.122 1.00 93.25 93 LEU A CA 1
ATOM 707 C C . LEU A 1 93 ? -29.887 16.642 53.242 1.00 93.25 93 LEU A C 1
ATOM 709 O O . LEU A 1 93 ? -29.241 17.646 52.945 1.00 93.25 93 LEU A O 1
ATOM 713 N N . ASN A 1 94 ? -31.127 16.708 53.724 1.00 91.12 94 ASN A N 1
ATOM 714 C CA . ASN A 1 94 ? -31.746 17.976 54.118 1.00 91.12 94 ASN A CA 1
ATOM 715 C C . ASN A 1 94 ? -31.287 18.420 55.524 1.00 91.12 94 ASN A C 1
ATOM 717 O O . ASN A 1 94 ? -30.556 17.708 56.215 1.00 91.12 94 ASN A O 1
ATOM 721 N N . ALA A 1 95 ? -31.769 19.576 55.989 1.00 88.38 95 ALA A N 1
ATOM 722 C CA . ALA A 1 95 ? -31.471 20.098 57.327 1.00 88.38 95 ALA A CA 1
ATOM 723 C C . ALA A 1 95 ? -31.868 19.155 58.488 1.00 88.38 95 ALA A C 1
ATOM 725 O O . ALA A 1 95 ? -31.291 19.235 59.569 1.00 88.38 95 ALA A O 1
ATOM 726 N N . SER A 1 96 ? -32.818 18.238 58.274 1.00 90.19 96 SER A N 1
ATOM 727 C CA . SER A 1 96 ? -33.234 17.212 59.244 1.00 90.19 96 SER A CA 1
ATOM 728 C C . SER A 1 96 ? -32.443 15.902 59.117 1.00 90.19 96 SER A C 1
ATOM 730 O O . SER A 1 96 ? -32.851 14.888 59.676 1.00 90.19 96 SER A O 1
ATOM 732 N N . SER A 1 97 ? -31.331 15.896 58.371 1.00 87.00 97 SER A N 1
ATOM 733 C CA . SER A 1 97 ? -30.496 14.712 58.098 1.00 87.00 97 SER A CA 1
ATOM 734 C C . SER A 1 97 ? -31.231 13.552 57.411 1.00 87.00 97 SER A C 1
ATOM 736 O O . SER A 1 97 ? -30.800 12.405 57.485 1.00 87.00 97 SER A O 1
ATOM 738 N N . SER A 1 98 ? -32.342 13.830 56.726 1.00 89.56 98 SER A N 1
ATOM 739 C CA . SER A 1 98 ? -33.056 12.830 55.926 1.00 89.56 98 SER A CA 1
ATOM 740 C C . SER A 1 98 ? -32.483 12.771 54.511 1.00 89.56 98 SER A C 1
ATOM 742 O O . SER A 1 98 ? -32.211 13.815 53.913 1.00 89.56 98 SER A O 1
ATOM 744 N N . VAL A 1 99 ? -32.326 11.559 53.969 1.00 91.19 99 VAL A N 1
ATOM 745 C CA . VAL A 1 99 ? -31.861 11.335 52.591 1.00 91.19 99 VAL A CA 1
ATOM 746 C C . VAL A 1 99 ? -32.910 11.830 51.607 1.00 91.19 99 VAL A C 1
ATOM 748 O O . VAL A 1 99 ? -34.064 11.413 51.654 1.00 91.19 99 VAL A O 1
ATOM 751 N N . THR A 1 100 ? -32.491 12.717 50.713 1.00 91.69 100 THR A N 1
ATOM 752 C CA . THR A 1 100 ? -33.351 13.308 49.679 1.00 91.69 100 THR A CA 1
ATOM 753 C C . THR A 1 100 ? -32.972 12.846 48.280 1.00 91.69 100 THR A C 1
ATOM 755 O O . THR A 1 100 ? -33.857 12.641 47.456 1.00 91.69 100 THR A O 1
ATOM 758 N N . GLU A 1 101 ? -31.684 12.598 48.031 1.00 92.38 101 GLU A N 1
ATOM 759 C CA . GLU A 1 101 ? -31.169 11.997 46.797 1.00 92.38 101 GLU A CA 1
ATOM 760 C C . GLU A 1 101 ? -29.974 11.100 47.114 1.00 92.38 101 GLU A C 1
ATOM 762 O O . GLU A 1 101 ? -29.217 11.375 48.047 1.00 92.38 101 GLU A O 1
ATOM 767 N N . ALA A 1 102 ? -29.790 10.042 46.328 1.00 93.19 102 ALA A N 1
ATOM 768 C CA . ALA A 1 102 ? -28.623 9.178 46.409 1.00 93.19 102 ALA A CA 1
ATOM 769 C C . ALA A 1 102 ? -28.227 8.697 45.010 1.00 93.19 102 ALA A C 1
ATOM 771 O O . ALA A 1 102 ? -29.096 8.322 44.220 1.00 93.19 102 ALA A O 1
ATOM 772 N N . TYR A 1 103 ? -26.926 8.695 44.731 1.00 94.12 103 TYR A N 1
ATOM 773 C CA . TYR A 1 103 ? -26.358 8.252 43.462 1.00 94.12 103 TYR A CA 1
ATOM 774 C C . TYR A 1 103 ? -25.247 7.237 43.717 1.00 94.12 103 TYR A C 1
ATOM 776 O O . TYR A 1 103 ? -24.358 7.502 44.525 1.00 94.12 103 TYR A O 1
ATOM 784 N N . ASP A 1 104 ? -25.277 6.103 43.026 1.00 94.00 104 ASP A N 1
ATOM 785 C CA . ASP A 1 104 ? -24.183 5.130 43.040 1.00 94.00 104 ASP A CA 1
ATOM 786 C C . ASP A 1 104 ? -23.041 5.636 42.158 1.00 94.00 104 ASP A C 1
ATOM 788 O O . ASP A 1 104 ? -23.276 6.190 41.088 1.00 94.00 104 ASP A O 1
ATOM 792 N N . ILE A 1 105 ? -21.797 5.480 42.592 1.00 93.44 105 ILE A N 1
ATOM 793 C CA . ILE A 1 105 ? -20.641 6.030 41.886 1.00 93.44 105 ILE A CA 1
ATOM 794 C C . ILE A 1 105 ? -19.948 4.921 41.097 1.00 93.44 105 ILE A C 1
ATOM 796 O O . ILE A 1 105 ? -19.608 3.875 41.656 1.00 93.44 105 ILE A O 1
ATOM 800 N N . ALA A 1 106 ? -19.726 5.160 39.803 1.00 89.50 106 ALA A N 1
ATOM 801 C CA . ALA A 1 106 ? -18.903 4.315 38.945 1.00 89.50 106 ALA A CA 1
ATOM 802 C C . ALA A 1 106 ? -17.595 5.039 38.606 1.00 89.50 106 ALA A C 1
ATOM 804 O O . ALA A 1 106 ? -17.604 6.083 37.952 1.00 89.50 106 ALA A O 1
ATOM 805 N N . VAL A 1 107 ? -16.474 4.460 39.031 1.00 86.25 107 VAL A N 1
ATOM 806 C CA . VAL A 1 107 ? -15.127 4.960 38.747 1.00 86.25 107 VAL A CA 1
ATOM 807 C C . VAL A 1 107 ? -14.561 4.190 37.566 1.00 86.25 107 VAL A C 1
ATOM 809 O O . VAL A 1 107 ? -14.572 2.958 37.551 1.00 86.25 107 VAL A O 1
ATOM 812 N N . ILE A 1 108 ? -14.083 4.904 36.549 1.00 78.75 108 ILE A N 1
ATOM 813 C CA . ILE A 1 108 ? -13.656 4.269 35.304 1.00 78.75 108 ILE A CA 1
ATOM 814 C C . ILE A 1 108 ? -12.456 3.358 35.572 1.00 78.75 108 ILE A C 1
ATOM 816 O O . ILE A 1 108 ? -11.399 3.811 36.011 1.00 78.75 108 ILE A O 1
ATOM 820 N N . GLY A 1 109 ? -12.620 2.067 35.282 1.00 76.31 109 GLY A N 1
ATOM 821 C CA . GLY A 1 109 ? -11.569 1.071 35.443 1.00 76.31 109 GLY A CA 1
ATOM 822 C C . GLY A 1 109 ? -11.374 0.477 36.817 1.00 76.31 109 GLY A C 1
ATOM 823 O O . GLY A 1 109 ? -10.645 -0.506 36.921 1.00 76.31 109 GLY A O 1
ATOM 824 N N . ASP A 1 110 ? -12.048 1.015 37.824 1.00 86.75 110 ASP A N 1
ATOM 825 C CA . ASP A 1 110 ? -12.067 0.445 39.160 1.00 86.75 110 ASP A CA 1
ATOM 826 C C . ASP A 1 110 ? -13.229 -0.551 39.258 1.00 86.75 110 ASP A C 1
ATOM 828 O O . ASP A 1 110 ? -14.408 -0.215 39.396 1.00 86.75 110 ASP A O 1
ATOM 832 N N . THR A 1 111 ? -12.897 -1.818 39.105 1.00 85.62 111 THR A N 1
ATOM 833 C CA . THR A 1 111 ? -13.835 -2.944 39.173 1.00 85.62 111 THR A CA 1
ATOM 834 C C . THR A 1 111 ? -13.828 -3.580 40.556 1.00 85.62 111 THR A C 1
ATOM 836 O O . THR A 1 111 ? -14.789 -4.256 40.937 1.00 85.62 111 THR A O 1
ATOM 839 N N . SER A 1 112 ? -12.726 -3.391 41.282 1.00 84.69 112 SER A N 1
ATOM 840 C CA . SER A 1 112 ? -12.507 -3.896 42.627 1.00 84.69 112 SER A CA 1
ATOM 841 C C . SER A 1 112 ? -13.186 -3.031 43.697 1.00 84.69 112 SER A C 1
ATOM 843 O O . SER A 1 112 ? -13.524 -3.554 44.759 1.00 84.69 112 SER A O 1
ATOM 845 N N . GLY A 1 113 ? -13.471 -1.766 43.378 1.00 87.12 113 GLY A N 1
ATOM 846 C CA . GLY A 1 113 ? -14.026 -0.757 44.277 1.00 87.12 113 GLY A CA 1
ATOM 847 C C . GLY A 1 113 ? -12.968 -0.055 45.133 1.00 87.12 113 GLY A C 1
ATOM 848 O O . GLY A 1 113 ? -13.334 0.582 46.119 1.00 87.12 113 GLY A O 1
ATOM 849 N N . ASP A 1 114 ? -11.675 -0.201 44.814 1.00 85.88 114 ASP A N 1
ATOM 850 C CA . ASP A 1 114 ? -10.560 0.350 45.601 1.00 85.88 114 ASP A CA 1
ATOM 851 C C . ASP A 1 114 ? -10.192 1.798 45.222 1.00 85.88 114 ASP A C 1
ATOM 853 O O . ASP A 1 114 ? -9.300 2.398 45.828 1.00 85.88 114 ASP A O 1
ATOM 857 N N . GLY A 1 115 ? -10.891 2.367 44.238 1.00 83.56 115 GLY A N 1
ATOM 858 C CA . GLY A 1 115 ? -10.675 3.712 43.715 1.00 83.56 115 GLY A CA 1
ATOM 859 C C . GLY A 1 115 ? -9.542 3.835 42.702 1.00 83.56 115 GLY A C 1
ATOM 860 O O . GLY A 1 115 ? -9.309 4.931 42.187 1.00 83.56 115 GLY A O 1
ATOM 861 N N . PHE A 1 116 ? -8.854 2.746 42.361 1.00 83.19 116 PHE A N 1
ATOM 862 C CA . PHE A 1 116 ? -7.761 2.732 41.397 1.00 83.19 116 PHE A CA 1
ATOM 863 C C . PHE A 1 116 ? -8.064 1.791 40.226 1.00 83.19 116 PHE A C 1
ATOM 865 O O . PHE A 1 116 ? -8.758 0.799 40.358 1.00 83.19 116 PHE A O 1
ATOM 872 N N . ALA A 1 117 ? -7.504 2.094 39.052 1.00 80.12 117 ALA A N 1
ATOM 873 C CA . ALA A 1 117 ? -7.565 1.217 37.884 1.00 80.12 117 ALA A CA 1
ATOM 874 C C . ALA A 1 117 ? -6.204 0.533 37.699 1.00 80.12 117 ALA A C 1
ATOM 876 O O . ALA A 1 117 ? -5.261 1.128 37.161 1.00 80.12 117 ALA A O 1
ATOM 877 N N . ASN A 1 118 ? -6.070 -0.699 38.193 1.00 78.88 118 ASN A N 1
ATOM 878 C CA . ASN A 1 118 ? -4.794 -1.404 38.288 1.00 78.88 118 ASN A CA 1
ATOM 879 C C . ASN A 1 118 ? -4.900 -2.909 37.939 1.00 78.88 118 ASN A C 1
ATOM 881 O O . ASN A 1 118 ? -5.879 -3.395 37.373 1.00 78.88 118 ASN A O 1
ATOM 885 N N . VAL A 1 119 ? -3.832 -3.675 38.192 1.00 78.00 119 VAL A N 1
ATOM 886 C CA . VAL A 1 119 ? -3.773 -5.107 37.844 1.00 78.00 119 VAL A CA 1
ATOM 887 C C . VAL A 1 119 ? -4.836 -5.947 38.564 1.00 78.00 119 VAL A C 1
ATOM 889 O O . VAL A 1 119 ? -5.260 -6.970 38.023 1.00 78.00 119 VAL A O 1
ATOM 892 N N . ILE A 1 120 ? -5.291 -5.518 39.743 1.00 79.00 120 ILE A N 1
ATOM 893 C CA . ILE A 1 120 ? -6.366 -6.158 40.509 1.00 79.00 120 ILE A CA 1
ATOM 894 C C . ILE A 1 120 ? -7.667 -6.112 39.701 1.00 79.00 120 ILE A C 1
ATOM 896 O O . ILE A 1 120 ? -8.347 -7.133 39.569 1.00 79.00 120 ILE A O 1
ATOM 900 N N . ASP A 1 121 ? -7.957 -4.988 39.050 1.00 85.19 121 ASP A N 1
ATOM 901 C CA . ASP A 1 121 ? -9.155 -4.828 38.226 1.00 85.19 121 ASP A CA 1
ATOM 902 C C . ASP A 1 121 ? -9.146 -5.716 36.992 1.00 85.19 121 ASP A C 1
ATOM 904 O O . ASP A 1 121 ? -10.156 -6.303 36.601 1.00 85.19 121 ASP A O 1
ATOM 908 N N . MET A 1 122 ? -7.961 -5.914 36.419 1.00 82.94 122 MET A N 1
ATOM 909 C CA . MET A 1 122 ? -7.786 -6.822 35.294 1.00 82.94 122 MET A CA 1
ATOM 910 C C . MET A 1 122 ? -8.069 -8.284 35.679 1.00 82.94 122 MET A C 1
ATOM 912 O O . MET A 1 122 ? -8.519 -9.061 34.833 1.00 82.94 122 MET A O 1
ATOM 916 N N . VAL A 1 123 ? -7.862 -8.673 36.944 1.00 84.50 123 VAL A N 1
ATOM 917 C CA . VAL A 1 123 ? -8.234 -10.008 37.445 1.00 84.50 123 VAL A CA 1
ATOM 918 C C . VAL A 1 123 ? -9.752 -10.155 37.517 1.00 84.50 123 VAL A C 1
ATOM 920 O O . VAL A 1 123 ? -10.283 -11.175 37.071 1.00 84.50 123 VAL A O 1
ATOM 923 N N . SER A 1 124 ? -10.455 -9.153 38.044 1.00 85.88 124 SER A N 1
ATOM 924 C CA . SER A 1 124 ? -11.921 -9.143 38.120 1.00 85.88 124 SER A CA 1
ATOM 925 C C . SER A 1 124 ? -12.550 -9.152 36.730 1.00 85.88 124 SER A C 1
ATOM 927 O O . SER A 1 124 ? -13.384 -10.009 36.432 1.00 85.88 124 SER A O 1
ATOM 929 N N . LEU A 1 125 ? -12.062 -8.295 35.835 1.00 86.31 125 LEU A N 1
ATOM 930 C CA . LEU A 1 125 ? -12.511 -8.244 34.450 1.00 86.31 125 LEU A CA 1
ATOM 931 C C . LEU A 1 125 ? -12.283 -9.574 33.721 1.00 86.31 125 LEU A C 1
ATOM 933 O O . LEU A 1 125 ? -13.185 -10.080 33.057 1.00 86.31 125 LEU A O 1
ATOM 937 N N . LYS A 1 126 ? -11.123 -10.213 33.920 1.00 86.56 126 LYS A N 1
A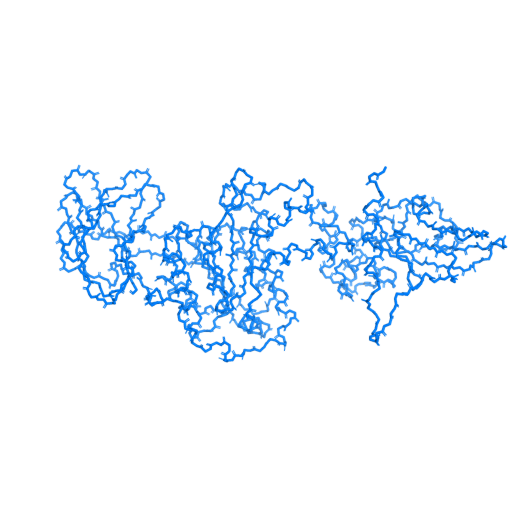TOM 938 C CA . LYS A 1 126 ? -10.852 -11.551 33.375 1.00 86.56 126 LYS A CA 1
ATOM 939 C C . LYS A 1 126 ? -11.865 -12.587 33.862 1.00 86.56 126 LYS A C 1
ATOM 941 O O . LYS A 1 126 ? -12.290 -13.428 33.072 1.00 86.56 126 LYS A O 1
ATOM 946 N N . LYS A 1 127 ? -12.271 -12.543 35.135 1.00 86.81 127 LYS A N 1
ATOM 947 C CA . LYS A 1 127 ? -13.306 -13.448 35.661 1.00 86.81 127 LYS A CA 1
ATOM 948 C C . LYS A 1 127 ? -14.666 -13.198 35.005 1.00 86.81 127 LYS A C 1
ATOM 950 O O . LYS A 1 127 ? -15.357 -14.173 34.718 1.00 86.81 127 LYS A O 1
ATOM 955 N N . TYR A 1 128 ? -15.018 -11.943 34.717 1.00 89.25 128 TYR A N 1
ATOM 956 C CA . TYR A 1 128 ? -16.252 -11.596 34.000 1.00 89.25 128 TYR A CA 1
ATOM 957 C C . TYR A 1 128 ? -16.241 -12.109 32.558 1.00 89.25 128 TYR A C 1
ATOM 959 O O . TYR A 1 128 ? -17.177 -12.789 32.141 1.00 89.25 128 TYR A O 1
ATOM 967 N N . VAL A 1 129 ? -15.146 -11.881 31.827 1.00 83.38 129 VAL A N 1
ATOM 968 C CA . VAL A 1 129 ? -14.979 -12.358 30.442 1.00 83.38 129 VAL A CA 1
ATOM 969 C C . VAL A 1 129 ? -15.026 -13.885 30.361 1.00 83.38 129 VAL A C 1
ATOM 971 O O . VAL A 1 129 ? -15.652 -14.447 29.464 1.00 83.38 129 VAL A O 1
ATOM 974 N N . LEU A 1 130 ? -14.409 -14.573 31.326 1.00 82.94 130 LEU A N 1
ATOM 975 C CA . LEU A 1 130 ? -14.432 -16.035 31.424 1.00 82.94 130 LEU A CA 1
ATOM 976 C C . LEU A 1 130 ? -15.739 -16.591 32.011 1.00 82.94 130 LEU A C 1
ATOM 978 O O . LEU A 1 130 ? -15.857 -17.805 32.162 1.00 82.94 130 LEU A O 1
ATOM 982 N N . LYS A 1 131 ? -16.706 -15.728 32.356 1.00 86.06 131 LYS A N 1
ATOM 983 C CA . LYS A 1 131 ? -17.981 -16.094 32.997 1.00 86.06 131 LYS A CA 1
ATOM 984 C C . LYS A 1 131 ? -17.812 -16.875 34.310 1.00 86.06 131 LYS A C 1
ATOM 986 O O . LYS A 1 131 ? -18.688 -17.637 34.702 1.00 86.06 131 LYS A O 1
ATOM 991 N N . ILE A 1 132 ? -16.686 -16.677 34.995 1.00 88.00 132 ILE A N 1
ATOM 992 C CA . ILE A 1 132 ? -16.404 -17.235 36.328 1.00 88.00 132 ILE A CA 1
ATOM 993 C C . ILE A 1 132 ? -17.185 -16.457 37.399 1.00 88.00 132 ILE A C 1
ATOM 995 O O . ILE A 1 132 ? -17.586 -17.012 38.417 1.00 88.00 132 ILE A O 1
ATOM 999 N N . SER A 1 133 ? -17.411 -15.166 37.161 1.00 88.25 133 SER A N 1
ATOM 1000 C CA . SER A 1 133 ? -18.270 -14.290 37.960 1.00 88.25 133 SER A CA 1
ATOM 1001 C C . SER A 1 133 ? -18.990 -13.304 37.041 1.00 88.25 133 SER A C 1
ATOM 1003 O O . SER A 1 133 ? -18.696 -13.233 35.848 1.00 88.25 133 SER A O 1
ATOM 1005 N N . SER A 1 134 ? -19.921 -12.518 37.576 1.00 85.25 134 SER A N 1
ATOM 1006 C CA . SER A 1 134 ? -20.606 -11.457 36.828 1.00 85.25 134 SER A CA 1
ATOM 1007 C C . SER A 1 134 ? -20.480 -10.123 37.564 1.00 85.25 134 SER A C 1
ATOM 1009 O O . SER A 1 134 ? -20.516 -10.129 38.797 1.00 85.25 134 SER A O 1
ATOM 1011 N N . PRO A 1 135 ? -20.305 -9.001 36.844 1.00 87.50 135 PRO A N 1
ATOM 1012 C CA . PRO A 1 135 ? -20.244 -7.690 37.472 1.00 87.50 135 PRO A CA 1
ATOM 1013 C C . PRO A 1 135 ? -21.621 -7.304 38.024 1.00 87.50 135 PRO A C 1
ATOM 1015 O O . PRO A 1 135 ? -22.655 -7.654 37.451 1.00 87.50 135 PRO A O 1
ATOM 1018 N N . THR A 1 136 ? -21.644 -6.548 39.121 1.00 87.56 136 THR A N 1
ATOM 1019 C CA . THR A 1 136 ? -22.852 -5.818 39.540 1.00 87.56 136 THR A CA 1
ATOM 1020 C C . THR A 1 136 ? -23.224 -4.753 38.504 1.00 87.56 136 THR A C 1
ATOM 1022 O O . THR A 1 136 ? -22.412 -4.405 37.649 1.00 87.56 136 THR A O 1
ATOM 1025 N N . ALA A 1 137 ? -24.433 -4.188 38.583 1.00 84.31 137 ALA A N 1
ATOM 1026 C CA . ALA A 1 137 ? -24.869 -3.145 37.650 1.00 84.31 137 ALA A CA 1
ATOM 1027 C C . ALA A 1 137 ? -23.912 -1.937 37.617 1.00 84.31 137 ALA A C 1
ATOM 1029 O O . ALA A 1 137 ? -23.616 -1.425 36.543 1.00 84.31 137 ALA A O 1
ATOM 1030 N N . ILE A 1 138 ? -23.371 -1.528 38.772 1.00 84.94 138 ILE A N 1
ATOM 1031 C CA . ILE A 1 138 ? -22.425 -0.408 38.848 1.00 84.94 138 ILE A CA 1
ATOM 1032 C C . ILE A 1 138 ? -21.024 -0.796 38.358 1.00 84.94 138 ILE A C 1
ATOM 1034 O O . ILE A 1 138 ? -20.383 -0.032 37.644 1.00 84.94 138 ILE A O 1
ATOM 1038 N N . GLN A 1 139 ? -20.572 -2.020 38.647 1.00 86.44 139 GLN A N 1
ATOM 1039 C CA . GLN A 1 139 ? -19.306 -2.523 38.111 1.00 86.44 139 GLN A CA 1
ATOM 1040 C C . GLN A 1 139 ? -19.371 -2.715 36.600 1.00 86.44 139 GLN A C 1
ATOM 1042 O O . GLN A 1 139 ? -18.369 -2.522 35.932 1.00 86.44 139 GLN A O 1
ATOM 1047 N N . PHE A 1 140 ? -20.535 -3.072 36.048 1.00 84.31 140 PHE A N 1
ATOM 1048 C CA . PHE A 1 140 ? -20.739 -3.188 34.605 1.00 84.31 140 PHE A CA 1
ATOM 1049 C C . PHE A 1 140 ? -20.399 -1.870 33.895 1.00 84.31 140 PHE A C 1
ATOM 1051 O O . PHE A 1 140 ? -19.759 -1.864 32.845 1.00 84.31 140 PHE A O 1
ATOM 1058 N N . VAL A 1 141 ? -20.782 -0.749 34.506 1.00 81.50 141 VAL A N 1
ATOM 1059 C CA . VAL A 1 141 ? -20.455 0.590 34.015 1.00 81.50 141 VAL A CA 1
ATOM 1060 C C . VAL A 1 141 ? -18.949 0.855 34.083 1.00 81.50 141 VAL A C 1
ATOM 1062 O O . VAL A 1 141 ? -18.406 1.411 33.132 1.00 81.50 141 VAL A O 1
ATOM 1065 N N . SER A 1 142 ? -18.255 0.422 35.145 1.00 81.19 142 SER A N 1
ATOM 1066 C CA . SER A 1 142 ? -16.802 0.621 35.264 1.00 81.19 142 SER A CA 1
ATOM 1067 C C . SER A 1 142 ? -15.961 -0.282 34.353 1.00 81.19 142 SER A C 1
ATOM 1069 O O . SER A 1 142 ? -14.820 0.074 34.053 1.00 81.19 142 SER A O 1
ATOM 1071 N N . VAL A 1 143 ? -16.504 -1.419 33.888 1.00 77.25 143 VAL A N 1
ATOM 1072 C CA . VAL A 1 143 ? -15.796 -2.389 33.024 1.00 77.25 143 VAL A CA 1
ATOM 1073 C C . VAL A 1 143 ? -16.049 -2.242 31.527 1.00 77.25 143 VAL A C 1
ATOM 1075 O O . VAL A 1 143 ? -15.238 -2.743 30.756 1.00 77.25 143 VAL A O 1
ATOM 1078 N N . ASN A 1 144 ? -17.145 -1.610 31.101 1.00 71.19 144 ASN A N 1
ATOM 1079 C CA . ASN A 1 144 ? -17.493 -1.413 29.686 1.00 71.19 144 ASN A CA 1
ATOM 1080 C C . ASN A 1 144 ? -16.675 -0.252 29.088 1.00 71.19 144 ASN A C 1
ATOM 1082 O O . ASN A 1 144 ? -17.197 0.807 28.732 1.00 71.19 144 ASN A O 1
ATOM 1086 N N . PHE A 1 145 ? -15.358 -0.437 29.049 1.00 68.31 145 PHE A N 1
ATOM 1087 C CA . PHE A 1 145 ? -14.364 0.578 28.704 1.00 68.31 145 PHE A CA 1
ATOM 1088 C C . PHE A 1 145 ? -14.482 1.087 27.275 1.00 68.31 145 PHE A C 1
ATOM 1090 O O . PHE A 1 145 ? -14.171 2.248 27.001 1.00 68.31 145 PHE A O 1
ATOM 1097 N N . ASN A 1 146 ? -14.870 0.207 26.354 1.00 59.88 146 ASN A N 1
ATOM 1098 C CA . ASN A 1 146 ? -15.014 0.558 24.947 1.00 59.88 146 ASN A CA 1
ATOM 1099 C C . ASN A 1 146 ? -16.418 1.107 24.613 1.00 59.88 146 ASN A C 1
ATOM 1101 O O . ASN A 1 146 ? -16.654 1.514 23.475 1.00 59.88 146 ASN A O 1
ATOM 1105 N N . GLY A 1 147 ? -17.335 1.139 25.591 1.00 62.59 147 GLY A N 1
ATOM 1106 C CA . GLY A 1 147 ? -18.692 1.658 25.439 1.00 62.59 147 GLY A CA 1
ATOM 1107 C C . GLY A 1 147 ? -19.626 0.780 24.598 1.00 62.59 147 GLY A C 1
ATOM 1108 O O . GLY A 1 147 ? -20.717 1.238 24.252 1.00 62.59 147 GLY A O 1
ATOM 1109 N N . ASP A 1 148 ? -19.246 -0.463 24.279 1.00 61.41 148 ASP A N 1
ATOM 1110 C CA . ASP A 1 148 ? -20.005 -1.358 23.394 1.00 61.41 148 ASP A CA 1
ATOM 1111 C C . ASP A 1 148 ? -21.200 -2.056 24.078 1.00 61.41 148 ASP A C 1
ATOM 1113 O O . ASP A 1 148 ? -21.981 -2.749 23.422 1.00 61.41 148 ASP A O 1
ATOM 1117 N N . LYS A 1 149 ? -21.394 -1.799 25.381 1.00 73.44 149 LYS A N 1
ATOM 1118 C CA . LYS A 1 149 ? -22.454 -2.374 26.233 1.00 73.44 149 LYS A CA 1
ATOM 1119 C C . LYS A 1 149 ? -22.322 -3.884 26.407 1.00 73.44 149 LYS A C 1
ATOM 1121 O O . LYS A 1 149 ? -23.297 -4.559 26.744 1.00 73.44 149 LYS A O 1
ATOM 1126 N N . THR A 1 150 ? -21.130 -4.420 26.212 1.00 73.25 150 THR A N 1
ATOM 1127 C CA . THR A 1 150 ? -20.776 -5.793 26.536 1.00 73.25 150 THR A CA 1
ATOM 1128 C C . THR A 1 150 ? -19.512 -5.794 27.388 1.00 73.25 150 THR A C 1
ATOM 1130 O O . THR A 1 150 ? -18.828 -4.789 27.507 1.00 73.25 150 THR A O 1
ATOM 1133 N N . VAL A 1 151 ? -19.245 -6.913 28.062 1.00 77.56 151 VAL A N 1
ATOM 1134 C CA . VAL A 1 151 ? -18.012 -7.092 28.838 1.00 77.56 151 VAL A CA 1
ATOM 1135 C C . VAL A 1 151 ? -17.264 -8.244 28.211 1.00 77.56 151 VAL A C 1
ATOM 1137 O O . VAL A 1 151 ? -17.668 -9.404 28.346 1.00 77.56 151 VAL A O 1
ATOM 1140 N N . ASN A 1 152 ? -16.215 -7.927 27.463 1.00 78.81 152 ASN A N 1
ATOM 1141 C CA . ASN A 1 152 ? -15.494 -8.898 26.660 1.00 78.81 152 ASN A CA 1
ATOM 1142 C C . ASN A 1 152 ? -13.973 -8.646 26.674 1.00 78.81 152 ASN A C 1
ATOM 1144 O O . ASN A 1 152 ? -13.429 -7.856 27.446 1.00 78.81 152 ASN A O 1
ATOM 1148 N N . ILE A 1 153 ? -13.242 -9.406 25.857 1.00 74.19 153 ILE A N 1
ATOM 1149 C CA . ILE A 1 153 ? -11.778 -9.339 25.808 1.00 74.19 153 ILE A CA 1
ATOM 1150 C C . ILE A 1 153 ? -11.254 -7.971 25.331 1.00 74.19 153 ILE A C 1
ATOM 1152 O O . ILE A 1 153 ? -10.124 -7.609 25.652 1.00 74.19 153 ILE A O 1
ATOM 1156 N N . LEU A 1 154 ? -12.051 -7.195 24.594 1.00 62.12 154 LEU A N 1
ATOM 1157 C CA . LEU A 1 154 ? -11.700 -5.852 24.135 1.00 62.12 154 LEU A CA 1
ATOM 1158 C C . LEU A 1 154 ? -11.621 -4.871 25.306 1.00 62.12 154 LEU A C 1
ATOM 1160 O O . LEU A 1 154 ? -10.660 -4.108 25.370 1.00 62.12 154 LEU A O 1
ATOM 1164 N N . ASP A 1 155 ? -12.523 -4.961 26.285 1.00 74.06 155 ASP A N 1
ATOM 1165 C CA . ASP A 1 155 ? -12.438 -4.164 27.516 1.00 74.06 155 ASP A CA 1
ATOM 1166 C C . ASP A 1 155 ? -11.150 -4.461 28.285 1.00 74.06 155 ASP A C 1
ATOM 1168 O O . ASP A 1 155 ? -10.481 -3.556 28.785 1.00 74.06 155 ASP A O 1
ATOM 1172 N N . MET A 1 156 ? -10.734 -5.735 28.303 1.00 74.00 156 MET A N 1
ATOM 1173 C CA . MET A 1 156 ? -9.457 -6.132 28.902 1.00 74.00 156 MET A CA 1
ATOM 1174 C C . MET A 1 156 ? -8.260 -5.538 28.167 1.00 74.00 156 MET A C 1
ATOM 1176 O O . MET A 1 156 ? -7.272 -5.182 28.807 1.00 74.00 156 MET A O 1
ATOM 1180 N N . VAL A 1 157 ? -8.311 -5.438 26.837 1.00 67.75 157 VAL A N 1
ATOM 1181 C CA . VAL A 1 157 ? -7.237 -4.815 26.051 1.00 67.75 157 VAL A CA 1
ATOM 1182 C C . VAL A 1 157 ? -7.140 -3.326 26.373 1.00 67.75 157 VAL A C 1
ATOM 1184 O O . VAL A 1 157 ? -6.027 -2.826 26.557 1.00 67.75 157 VAL A O 1
ATOM 1187 N N . VAL A 1 158 ? -8.276 -2.635 26.489 1.00 67.25 158 VAL A N 1
ATOM 1188 C CA . VAL A 1 158 ? -8.323 -1.203 26.821 1.00 67.25 158 VAL A CA 1
ATOM 1189 C C . VAL A 1 158 ? -7.803 -0.955 28.240 1.00 67.25 158 VAL A C 1
ATOM 1191 O O . VAL A 1 158 ? -6.860 -0.179 28.408 1.00 67.25 158 VAL A O 1
ATOM 1194 N N . LEU A 1 159 ? -8.304 -1.689 29.239 1.00 74.62 159 LEU A N 1
ATOM 1195 C CA . LEU A 1 159 ? -7.824 -1.598 30.623 1.00 74.62 159 LEU A CA 1
ATOM 1196 C C . LEU A 1 159 ? -6.331 -1.955 30.740 1.00 74.62 159 LEU A C 1
ATOM 1198 O O . LEU A 1 159 ? -5.571 -1.283 31.433 1.00 74.62 159 LEU A O 1
ATOM 1202 N N . LYS A 1 160 ? -5.855 -2.982 30.026 1.00 73.94 160 LYS A N 1
ATOM 1203 C CA . LYS A 1 160 ? -4.432 -3.358 30.044 1.00 73.94 160 LYS A CA 1
ATOM 1204 C C . LYS A 1 160 ? -3.543 -2.249 29.481 1.00 73.94 160 LYS A C 1
ATOM 1206 O O . LYS A 1 160 ? -2.476 -1.987 30.032 1.00 73.94 160 LYS A O 1
ATOM 1211 N N . ARG A 1 161 ? -3.957 -1.600 28.390 1.00 66.94 161 ARG A N 1
ATOM 1212 C CA . ARG A 1 161 ? -3.215 -0.474 27.795 1.00 66.94 161 ARG A CA 1
ATOM 1213 C C . ARG A 1 161 ? -3.179 0.733 28.734 1.00 66.94 161 ARG A C 1
ATOM 1215 O O . ARG A 1 161 ? -2.114 1.332 28.882 1.00 66.94 161 ARG A O 1
ATOM 1222 N N . TRP A 1 162 ? -4.298 1.007 29.410 1.00 66.44 162 TRP A N 1
ATOM 1223 C CA . TRP A 1 162 ? -4.419 2.024 30.457 1.00 66.44 162 TRP A CA 1
ATOM 1224 C C . TRP A 1 162 ? -3.404 1.815 31.586 1.00 66.44 162 TRP A C 1
ATOM 1226 O O . TRP A 1 162 ? -2.579 2.687 31.863 1.00 66.44 162 TRP A O 1
ATOM 1236 N N . ILE A 1 163 ? -3.403 0.620 32.188 1.00 68.25 163 ILE A N 1
ATOM 1237 C CA . ILE A 1 163 ? -2.511 0.258 33.303 1.00 68.25 163 ILE A CA 1
ATOM 1238 C C . ILE A 1 163 ? -1.039 0.390 32.901 1.00 68.25 163 ILE A C 1
ATOM 1240 O O . ILE A 1 163 ? -0.209 0.860 33.679 1.00 68.25 163 ILE A O 1
ATOM 1244 N N . LEU A 1 164 ? -0.706 -0.011 31.672 1.00 64.81 164 LEU A N 1
ATOM 1245 C CA . LEU A 1 164 ? 0.663 0.014 31.159 1.00 64.81 164 LEU A CA 1
ATOM 1246 C C . LEU A 1 164 ? 1.147 1.418 30.769 1.00 64.81 164 LEU A C 1
ATOM 1248 O O . LEU A 1 164 ? 2.284 1.548 30.315 1.00 64.81 164 LEU A O 1
ATOM 1252 N N . LYS A 1 165 ? 0.316 2.460 30.935 1.00 58.19 165 LYS A N 1
ATOM 1253 C CA . LYS A 1 165 ? 0.626 3.850 30.557 1.00 58.19 165 LYS A CA 1
ATOM 1254 C C . LYS A 1 165 ? 1.143 3.959 29.118 1.00 58.19 165 LYS A C 1
ATOM 1256 O O . LYS A 1 165 ? 1.978 4.813 28.809 1.00 58.19 165 LYS A O 1
ATOM 1261 N N . ILE A 1 166 ? 0.656 3.081 28.238 1.00 49.91 166 ILE A N 1
ATOM 1262 C CA . ILE A 1 166 ? 0.935 3.153 26.805 1.00 49.91 166 ILE A CA 1
ATOM 1263 C C . ILE A 1 166 ? 0.250 4.435 26.321 1.00 49.91 166 ILE A C 1
ATOM 1265 O O . ILE A 1 166 ? -0.976 4.514 26.301 1.00 49.91 166 ILE A O 1
ATOM 1269 N N . LYS A 1 167 ? 1.039 5.479 26.037 1.00 38.78 167 LYS A N 1
ATOM 1270 C CA . LYS A 1 167 ? 0.522 6.813 25.700 1.00 38.78 167 LYS A CA 1
ATOM 1271 C C . LYS A 1 167 ? -0.332 6.777 24.423 1.00 38.78 167 LYS A C 1
ATOM 1273 O O . LYS A 1 167 ? 0.103 6.222 23.417 1.00 38.78 167 LYS A O 1
ATOM 1278 N N . GLY A 1 168 ? -1.498 7.434 24.486 1.00 41.84 168 GLY A N 1
ATOM 1279 C CA . GLY A 1 168 ? -2.512 7.524 23.426 1.00 41.84 168 GLY A CA 1
ATOM 1280 C C . GLY A 1 168 ? -3.639 6.506 23.622 1.00 41.84 168 GLY A C 1
ATOM 1281 O O . GLY A 1 168 ? -3.770 5.585 22.826 1.00 41.84 168 GLY A O 1
ATOM 1282 N N . LEU A 1 169 ? -4.450 6.591 24.686 1.00 35.28 169 LEU A N 1
ATOM 1283 C CA . LEU A 1 169 ? -5.684 7.403 24.739 1.00 35.28 169 LEU A CA 1
ATOM 1284 C C . LEU A 1 169 ? -6.318 7.377 26.164 1.00 35.28 169 LEU A C 1
ATOM 1286 O O . LEU A 1 169 ? -6.116 6.388 26.872 1.00 35.28 169 LEU A O 1
ATOM 1290 N N . PRO A 1 170 ? -7.085 8.415 26.577 1.00 31.88 170 PRO A N 1
ATOM 1291 C CA . PRO A 1 170 ? -7.794 8.511 27.866 1.00 31.88 170 PRO A CA 1
ATOM 1292 C C . PRO A 1 170 ? -9.163 7.755 27.874 1.00 31.88 170 PRO A C 1
ATOM 1294 O O . PRO A 1 170 ? -9.572 7.235 26.833 1.00 31.88 170 PRO A O 1
ATOM 1297 N N . PRO A 1 171 ? -9.884 7.646 29.017 1.00 34.41 171 PRO A N 1
ATOM 1298 C CA . PRO A 1 171 ? -10.972 6.703 29.221 1.00 34.41 171 PRO A CA 1
ATOM 1299 C C . PRO A 1 171 ? -12.289 7.391 28.879 1.00 34.41 171 PRO A C 1
ATOM 1301 O O . PRO A 1 171 ? -12.625 8.374 29.514 1.00 34.41 171 PRO A O 1
ATOM 1304 N N . ALA A 1 172 ? -13.030 6.884 27.895 1.00 39.38 172 ALA A N 1
ATOM 1305 C CA . ALA A 1 172 ? -14.455 7.138 27.615 1.00 39.38 172 ALA A CA 1
ATOM 1306 C C . ALA A 1 172 ? -15.042 8.585 27.619 1.00 39.38 172 ALA A C 1
ATOM 1308 O O . ALA A 1 172 ? -16.174 8.745 27.173 1.00 39.38 172 ALA A O 1
ATOM 1309 N N . SER A 1 173 ? -14.320 9.648 27.985 1.00 34.78 173 SER A N 1
ATOM 1310 C CA . SER A 1 173 ? -14.714 11.061 27.858 1.00 34.78 173 SER A CA 1
ATOM 1311 C C . SER A 1 173 ? -14.129 11.724 26.607 1.00 34.78 173 SER A C 1
ATOM 1313 O O . SER A 1 173 ? -14.365 12.898 26.350 1.00 34.78 173 SER A O 1
ATOM 1315 N N . ASN A 1 174 ? -13.428 10.953 25.769 1.00 37.00 174 ASN A N 1
ATOM 1316 C CA . ASN A 1 174 ? -12.811 11.438 24.536 1.00 37.00 174 ASN A CA 1
ATOM 1317 C C . ASN A 1 174 ? -13.089 10.542 23.318 1.00 37.00 174 ASN A C 1
ATOM 1319 O O . ASN A 1 174 ? -12.282 10.426 22.395 1.00 37.00 174 ASN A O 1
ATOM 1323 N N . THR A 1 175 ? -14.295 9.976 23.242 1.00 35.25 175 THR A N 1
ATOM 1324 C CA . THR A 1 175 ? -14.846 9.379 22.010 1.00 35.25 175 THR A CA 1
ATOM 1325 C C . THR A 1 175 ? -15.037 10.395 20.874 1.00 35.25 175 THR A C 1
ATOM 1327 O O . THR A 1 175 ? -15.458 10.003 19.792 1.00 35.25 175 THR A O 1
ATOM 1330 N N . LYS A 1 176 ? -14.679 11.677 21.044 1.00 34.66 176 LYS A N 1
ATOM 1331 C CA . LYS A 1 176 ? -14.377 12.578 19.919 1.00 34.66 176 LYS A CA 1
ATOM 1332 C C . LYS A 1 176 ? -12.894 12.537 19.535 1.00 34.66 176 LYS A C 1
ATOM 1334 O O . LYS A 1 176 ? -12.602 12.270 18.382 1.00 34.66 176 LYS A O 1
ATOM 1339 N N . GLU A 1 177 ? -11.949 12.696 20.460 1.00 35.62 177 GLU A N 1
ATOM 1340 C CA . GLU A 1 177 ? -10.519 12.789 20.106 1.00 35.62 177 GLU A CA 1
ATOM 1341 C C . GLU A 1 177 ? -9.890 11.472 19.605 1.00 35.62 177 GLU A C 1
ATOM 1343 O O . GLU A 1 177 ? -9.095 11.509 18.668 1.00 35.62 177 GLU A O 1
ATOM 1348 N N . VAL A 1 178 ? -10.312 10.306 20.119 1.00 37.72 178 VAL A N 1
ATOM 1349 C CA . VAL A 1 178 ? -9.914 8.977 19.593 1.00 37.72 178 VAL A CA 1
ATOM 1350 C C . VAL A 1 178 ? -10.533 8.718 18.221 1.00 37.72 178 VAL A C 1
ATOM 1352 O O . VAL A 1 178 ? -9.875 8.252 17.293 1.00 37.72 178 VAL A O 1
ATOM 1355 N N . THR A 1 179 ? -11.820 9.039 18.090 1.00 49.53 179 THR A N 1
ATOM 1356 C CA . THR A 1 179 ? -12.617 8.817 16.878 1.00 49.53 179 THR A CA 1
ATOM 1357 C C . THR A 1 179 ? -12.140 9.699 15.731 1.00 49.53 179 THR A C 1
ATOM 1359 O O . THR A 1 179 ? -12.287 9.334 14.566 1.00 49.53 179 THR A O 1
ATOM 1362 N N . ASN A 1 180 ? -11.498 10.823 16.035 1.00 67.31 180 ASN A N 1
ATOM 1363 C CA . ASN A 1 180 ? -11.069 11.774 15.030 1.00 67.31 180 ASN A CA 1
ATOM 1364 C C . ASN A 1 180 ? -9.780 11.376 14.300 1.00 67.31 180 ASN A C 1
ATOM 1366 O O . ASN A 1 180 ? -9.714 11.659 13.115 1.00 67.31 180 ASN A O 1
ATOM 1370 N N . MET A 1 181 ? -8.798 10.689 14.906 1.00 79.19 181 MET A N 1
ATOM 1371 C CA . MET A 1 181 ? -7.623 10.217 14.142 1.00 79.19 181 MET A CA 1
ATOM 1372 C C . MET A 1 181 ? -8.026 9.138 13.130 1.00 79.19 181 MET A C 1
ATOM 1374 O O . MET A 1 181 ? -7.641 9.210 11.966 1.00 79.19 181 MET A O 1
ATOM 1378 N N . TYR A 1 182 ? -8.825 8.155 13.557 1.00 81.00 182 TYR A N 1
ATOM 1379 C CA . TYR A 1 182 ? -9.333 7.116 12.657 1.00 81.00 182 TYR A CA 1
ATOM 1380 C C . TYR A 1 182 ? -10.274 7.680 11.596 1.00 81.00 182 TYR A C 1
ATOM 1382 O O . TYR A 1 182 ? -10.321 7.156 10.494 1.00 81.00 182 TYR A O 1
ATOM 1390 N N . THR A 1 183 ? -11.028 8.737 11.907 1.00 83.69 183 THR A N 1
ATOM 1391 C CA . THR A 1 183 ? -11.864 9.421 10.909 1.00 83.69 183 THR A CA 1
ATOM 1392 C C . THR A 1 183 ? -11.010 10.264 9.962 1.00 83.69 183 THR A C 1
ATOM 1394 O O . THR A 1 183 ? -11.210 10.209 8.756 1.00 83.69 183 THR A O 1
ATOM 1397 N N . ALA A 1 184 ? -10.018 10.992 10.481 1.00 87.88 184 ALA A N 1
ATOM 1398 C CA . ALA A 1 184 ? -9.088 11.802 9.697 1.00 87.88 184 ALA A CA 1
ATOM 1399 C C . ALA A 1 184 ? -8.200 10.951 8.784 1.00 87.88 184 ALA A C 1
ATOM 1401 O O . ALA A 1 184 ? -7.774 11.427 7.736 1.00 87.88 184 ALA A O 1
ATOM 1402 N N . SER A 1 185 ? -7.933 9.698 9.159 1.00 94.94 185 SER A N 1
ATOM 1403 C CA . SER A 1 185 ? -7.193 8.766 8.316 1.00 94.94 185 SER A CA 1
ATOM 1404 C C . SER A 1 185 ? -8.009 8.265 7.125 1.00 94.94 185 SER A C 1
ATOM 1406 O O . SER A 1 185 ? -7.410 7.762 6.181 1.00 94.94 185 SER A O 1
ATOM 1408 N N . VAL A 1 186 ? -9.341 8.387 7.108 1.00 96.00 186 VAL A N 1
ATOM 1409 C CA . VAL A 1 186 ? -10.145 7.954 5.957 1.00 96.00 186 VAL A CA 1
ATOM 1410 C C . VAL A 1 186 ? -9.994 8.961 4.817 1.00 96.00 186 VAL A C 1
ATOM 1412 O O . VAL A 1 186 ? -10.705 9.960 4.740 1.00 96.00 186 VAL A O 1
ATOM 1415 N N . ALA A 1 187 ? -9.073 8.671 3.899 1.00 95.31 187 ALA A N 1
ATOM 1416 C CA . ALA A 1 187 ? -8.831 9.476 2.704 1.00 95.31 187 ALA A CA 1
ATOM 1417 C C . ALA A 1 187 ? -9.951 9.319 1.663 1.00 95.31 187 ALA A C 1
ATOM 1419 O O . ALA A 1 187 ? -10.257 10.253 0.924 1.00 95.31 187 ALA A O 1
ATOM 1420 N N . ASN A 1 188 ? -10.560 8.132 1.602 1.00 94.44 188 ASN A N 1
ATOM 1421 C CA . ASN A 1 188 ? -11.751 7.867 0.805 1.00 94.44 188 ASN A CA 1
ATOM 1422 C C . ASN A 1 188 ? -12.588 6.779 1.481 1.00 94.44 188 ASN A C 1
ATOM 1424 O O . ASN A 1 188 ? -12.076 5.698 1.776 1.00 94.44 188 ASN A O 1
ATOM 1428 N N . GLU A 1 189 ? -13.880 7.024 1.701 1.00 89.38 189 GLU A N 1
ATOM 1429 C CA . GLU A 1 189 ? -14.763 5.999 2.272 1.00 89.38 189 GLU A CA 1
ATOM 1430 C C . GLU A 1 189 ? -14.895 4.802 1.322 1.00 89.38 189 GLU A C 1
ATOM 1432 O O . GLU A 1 189 ? -14.752 3.650 1.745 1.00 89.38 189 GLU A O 1
ATOM 1437 N N . GLY A 1 190 ? -15.104 5.090 0.035 1.00 89.31 190 GLY A N 1
ATOM 1438 C CA . GLY A 1 190 ? -15.181 4.102 -1.031 1.00 89.31 190 GLY A CA 1
ATOM 1439 C C . GLY A 1 190 ? -16.303 3.070 -0.880 1.00 89.31 190 GLY A C 1
ATOM 1440 O O . GLY A 1 190 ? -17.076 3.029 0.081 1.00 89.31 190 GLY A O 1
ATOM 1441 N N . TYR A 1 191 ? -16.374 2.199 -1.872 1.00 90.00 191 TYR A N 1
ATOM 1442 C CA . TYR A 1 191 ? -17.259 1.058 -1.936 1.00 90.00 191 TYR A CA 1
ATOM 1443 C C . TYR A 1 191 ? -16.625 -0.158 -1.250 1.00 90.00 191 TYR A C 1
ATOM 1445 O O . TYR A 1 191 ? -15.568 -0.657 -1.631 1.00 90.00 191 TYR A O 1
ATOM 1453 N N . LYS A 1 192 ? -17.301 -0.663 -0.217 1.00 92.00 192 LYS A N 1
ATOM 1454 C CA . LYS A 1 192 ? -16.760 -1.680 0.701 1.00 92.00 192 LYS A CA 1
ATOM 1455 C C . LYS A 1 192 ? -17.274 -3.098 0.405 1.00 92.00 192 LYS A C 1
ATOM 1457 O O . LYS A 1 192 ? -16.883 -4.039 1.091 1.00 92.00 192 LYS A O 1
ATOM 1462 N N . GLY A 1 193 ? -18.133 -3.267 -0.608 1.00 90.88 193 GLY A N 1
ATOM 1463 C CA . GLY A 1 193 ? -18.850 -4.521 -0.880 1.00 90.88 193 GLY A CA 1
ATOM 1464 C C . GLY A 1 193 ? -17.930 -5.713 -1.156 1.00 90.88 193 GLY A C 1
ATOM 1465 O O . GLY A 1 193 ? -18.095 -6.764 -0.548 1.00 90.88 193 GLY A O 1
ATOM 1466 N N . ARG A 1 194 ? -16.898 -5.544 -1.994 1.00 93.50 194 ARG A N 1
ATOM 1467 C CA . ARG A 1 194 ? -15.942 -6.631 -2.293 1.00 93.50 194 ARG A CA 1
ATOM 1468 C C . ARG A 1 194 ? -15.098 -7.036 -1.074 1.00 93.50 194 ARG A C 1
ATOM 1470 O O . ARG A 1 194 ? -14.828 -8.217 -0.884 1.00 93.50 194 ARG A O 1
ATOM 1477 N N . ILE A 1 195 ? -14.730 -6.077 -0.216 1.00 96.50 195 ILE A N 1
ATOM 1478 C CA . ILE A 1 195 ? -14.043 -6.370 1.055 1.00 96.50 195 ILE A CA 1
ATOM 1479 C C . ILE A 1 195 ? -14.979 -7.162 1.979 1.00 96.50 195 ILE A C 1
ATOM 1481 O O . ILE A 1 195 ? -14.566 -8.163 2.561 1.00 96.50 195 ILE A O 1
ATOM 1485 N N . ALA A 1 196 ? -16.247 -6.750 2.078 1.00 95.31 196 ALA A N 1
ATOM 1486 C CA . ALA A 1 196 ? -17.249 -7.457 2.868 1.00 95.31 196 ALA A CA 1
ATOM 1487 C C . ALA A 1 196 ? -17.470 -8.898 2.373 1.00 95.31 196 ALA A C 1
ATOM 1489 O O . ALA A 1 196 ? -17.605 -9.795 3.196 1.00 95.31 196 ALA A O 1
ATOM 1490 N N . GLU A 1 197 ? -17.443 -9.164 1.064 1.00 94.75 197 GLU A N 1
ATOM 1491 C CA . GLU A 1 197 ? -17.529 -10.543 0.554 1.00 94.75 197 GLU A CA 1
ATOM 1492 C C . GLU A 1 197 ? -16.330 -11.408 0.939 1.00 94.75 197 GLU A C 1
ATOM 1494 O O . GLU A 1 197 ? -16.517 -12.559 1.340 1.00 94.75 197 GLU A O 1
ATOM 1499 N N . ALA A 1 198 ? -15.111 -10.862 0.886 1.00 96.50 198 ALA A N 1
ATOM 1500 C CA . ALA A 1 198 ? -13.930 -11.573 1.371 1.00 96.50 198 ALA A CA 1
ATOM 1501 C C . ALA A 1 198 ? -14.063 -11.924 2.867 1.00 96.50 198 ALA A C 1
ATOM 1503 O O . ALA A 1 198 ? -13.744 -13.044 3.269 1.00 96.50 198 ALA A O 1
ATOM 1504 N N . MET A 1 199 ? -14.602 -11.005 3.679 1.00 96.50 199 MET A N 1
ATOM 1505 C CA . MET A 1 199 ? -14.878 -11.241 5.103 1.00 96.50 199 MET A CA 1
ATOM 1506 C C . MET A 1 199 ? -15.964 -12.298 5.322 1.00 96.50 199 MET A C 1
ATOM 1508 O O . MET A 1 199 ? -15.742 -13.224 6.095 1.00 96.50 199 MET A O 1
ATOM 1512 N N . LYS A 1 200 ? -17.091 -12.234 4.601 1.00 95.75 200 LYS A N 1
ATOM 1513 C CA . LYS A 1 200 ? -18.163 -13.246 4.677 1.00 95.75 200 LYS A CA 1
ATOM 1514 C C . LYS A 1 200 ? -17.654 -14.634 4.296 1.00 95.75 200 LYS A C 1
ATOM 1516 O O . LYS A 1 200 ? -18.022 -15.623 4.924 1.00 95.75 200 LYS A O 1
ATOM 1521 N N . LYS A 1 201 ? -16.808 -14.725 3.265 1.00 96.12 201 LYS A N 1
ATOM 1522 C CA . LYS A 1 201 ? -16.156 -15.976 2.862 1.00 96.12 201 LYS A CA 1
ATOM 1523 C C . LYS A 1 201 ? -15.274 -16.526 3.986 1.00 96.12 201 LYS A C 1
ATOM 1525 O O . LYS A 1 201 ? -15.407 -17.691 4.354 1.00 96.12 201 LYS A O 1
ATOM 1530 N N . ALA A 1 202 ? -14.441 -15.676 4.581 1.00 96.75 202 ALA A N 1
ATOM 1531 C CA . ALA A 1 202 ? -13.583 -16.058 5.700 1.00 96.75 202 ALA A CA 1
ATOM 1532 C C . ALA A 1 202 ? -14.381 -16.453 6.961 1.00 96.75 202 ALA A C 1
ATOM 1534 O O . ALA A 1 202 ? -14.029 -17.423 7.632 1.00 96.75 202 ALA A O 1
ATOM 1535 N N . GLU A 1 203 ? -15.480 -15.754 7.263 1.00 95.44 203 GLU A N 1
ATOM 1536 C CA . GLU A 1 203 ? -16.383 -16.030 8.391 1.00 95.44 203 GLU A CA 1
ATOM 1537 C C . GLU A 1 203 ? -17.060 -17.401 8.271 1.00 95.44 203 GLU A C 1
ATOM 1539 O O . GLU A 1 203 ? -17.190 -18.111 9.266 1.00 95.44 203 GLU A O 1
ATOM 1544 N N . ARG A 1 204 ? -17.393 -17.832 7.047 1.00 97.38 204 ARG A N 1
ATOM 1545 C CA . ARG A 1 204 ? -17.885 -19.195 6.769 1.00 97.38 204 ARG A CA 1
ATOM 1546 C C . ARG A 1 204 ? -16.815 -20.286 6.913 1.00 97.38 204 ARG A C 1
ATOM 1548 O O . ARG A 1 204 ? -17.120 -21.458 6.714 1.00 97.38 204 ARG A O 1
ATOM 1555 N N . GLY A 1 205 ? -15.574 -19.927 7.242 1.00 96.56 205 GLY A N 1
ATOM 1556 C CA . GLY A 1 205 ? -14.454 -20.862 7.364 1.00 96.56 205 GLY A CA 1
ATOM 1557 C C . GLY A 1 205 ? -13.830 -21.269 6.031 1.00 96.56 205 GLY A C 1
ATOM 1558 O O . GLY A 1 205 ? -12.986 -22.163 6.003 1.00 96.56 205 GLY A O 1
ATOM 1559 N N . GLU A 1 206 ? -14.210 -20.625 4.926 1.00 98.12 206 GLU A N 1
ATOM 1560 C CA . GLU A 1 206 ? -13.593 -20.890 3.631 1.00 98.12 206 GLU A CA 1
ATOM 1561 C C . GLU A 1 206 ? -12.168 -20.325 3.574 1.00 98.12 206 GLU A C 1
ATOM 1563 O O . GLU A 1 206 ? -11.836 -19.317 4.201 1.00 98.12 206 GLU A O 1
ATOM 1568 N N . ASN A 1 207 ? -11.318 -20.964 2.770 1.00 97.69 207 ASN A N 1
ATOM 1569 C CA . ASN A 1 207 ? -9.957 -20.490 2.562 1.00 97.69 207 ASN A CA 1
ATOM 1570 C C . ASN A 1 207 ? -9.971 -19.198 1.741 1.00 97.69 207 ASN A C 1
ATOM 1572 O O . ASN A 1 207 ? -10.554 -19.151 0.650 1.00 97.69 207 ASN A O 1
ATOM 1576 N N . ILE A 1 208 ? -9.264 -18.187 2.234 1.00 98.19 208 ILE A N 1
ATOM 1577 C CA . ILE A 1 208 ? -9.066 -16.923 1.528 1.00 98.19 208 ILE A CA 1
ATOM 1578 C C . ILE A 1 208 ? -7.584 -16.649 1.301 1.00 98.19 208 ILE A C 1
ATOM 1580 O O . ILE A 1 208 ? -6.721 -17.122 2.049 1.00 98.19 208 ILE A O 1
ATOM 1584 N N . THR A 1 209 ? -7.297 -15.852 0.280 1.00 98.12 209 THR A N 1
ATOM 1585 C CA . THR A 1 209 ? -5.966 -15.296 0.043 1.00 98.12 209 THR A CA 1
ATOM 1586 C C . THR A 1 209 ? -6.020 -13.780 0.196 1.00 98.12 209 THR A C 1
ATOM 1588 O O . THR A 1 209 ? -6.851 -13.126 -0.425 1.00 98.12 209 THR A O 1
ATOM 1591 N N . ILE A 1 210 ? -5.125 -13.204 0.994 1.00 98.19 210 ILE A N 1
ATOM 1592 C CA . ILE A 1 210 ? -4.961 -11.751 1.109 1.00 98.19 210 ILE A CA 1
ATOM 1593 C C . ILE A 1 210 ? -3.613 -11.327 0.528 1.00 98.19 210 ILE A C 1
ATOM 1595 O O . ILE A 1 210 ? -2.601 -11.994 0.748 1.00 98.19 210 ILE A O 1
ATOM 1599 N N . GLY A 1 211 ? -3.612 -10.230 -0.220 1.00 97.06 211 GLY A N 1
ATOM 1600 C CA . GLY A 1 211 ? -2.458 -9.681 -0.916 1.00 97.06 211 GLY A CA 1
ATOM 1601 C C . GLY A 1 211 ? -2.042 -8.314 -0.383 1.00 97.06 211 GLY A C 1
ATOM 1602 O O . GLY A 1 211 ? -2.877 -7.509 0.021 1.00 97.06 211 GLY A O 1
ATOM 1603 N N . PHE A 1 212 ? -0.749 -8.027 -0.440 1.00 97.81 212 PHE A N 1
ATOM 1604 C CA . PHE A 1 212 ? -0.182 -6.703 -0.196 1.00 97.81 212 PHE A CA 1
ATOM 1605 C C . PHE A 1 212 ? 0.754 -6.386 -1.355 1.00 97.81 212 PHE A C 1
ATOM 1607 O O . PHE A 1 212 ? 1.669 -7.165 -1.605 1.00 97.81 212 PHE A O 1
ATOM 1614 N N . ILE A 1 213 ? 0.547 -5.283 -2.067 1.00 97.00 213 ILE A N 1
ATOM 1615 C CA . ILE A 1 213 ? 1.419 -4.864 -3.167 1.00 97.00 213 ILE A CA 1
ATOM 1616 C C . ILE A 1 213 ? 1.890 -3.430 -2.938 1.00 97.00 213 ILE A C 1
ATOM 1618 O O . ILE A 1 213 ? 1.082 -2.528 -2.723 1.00 97.00 213 ILE A O 1
ATOM 1622 N N . GLY A 1 214 ? 3.208 -3.237 -2.962 1.00 96.31 214 GLY A N 1
ATOM 1623 C CA . GLY A 1 214 ? 3.804 -1.943 -2.661 1.00 96.31 214 GLY A CA 1
ATOM 1624 C C . GLY A 1 214 ? 5.326 -1.931 -2.688 1.00 96.31 214 GLY A C 1
ATOM 1625 O O . GLY A 1 214 ? 5.958 -2.847 -3.228 1.00 96.31 214 GLY A O 1
ATOM 1626 N N . GLY A 1 215 ? 5.901 -0.887 -2.094 1.00 93.00 215 GLY A N 1
ATOM 1627 C CA . GLY A 1 215 ? 7.344 -0.683 -2.001 1.00 93.00 215 GLY A CA 1
ATOM 1628 C C . GLY A 1 215 ? 8.011 -1.336 -0.784 1.00 93.00 215 GLY A C 1
ATOM 1629 O O . GLY A 1 215 ? 7.610 -2.402 -0.309 1.00 93.00 215 GLY A O 1
ATOM 1630 N N . SER A 1 216 ? 9.053 -0.679 -0.264 1.00 92.06 216 SER A N 1
ATOM 1631 C CA . SER A 1 216 ? 9.861 -1.161 0.870 1.00 92.06 216 SER A CA 1
ATOM 1632 C C . SER A 1 216 ? 9.087 -1.217 2.185 1.00 92.06 216 SER A C 1
ATOM 1634 O O . SER A 1 216 ? 9.316 -2.121 2.987 1.00 92.06 216 SER A O 1
ATOM 1636 N N . VAL A 1 217 ? 8.149 -0.291 2.401 1.00 95.06 217 VAL A N 1
ATOM 1637 C CA . VAL A 1 217 ? 7.277 -0.288 3.585 1.00 95.06 217 VAL A CA 1
ATOM 1638 C C . VAL A 1 217 ? 6.395 -1.539 3.598 1.00 95.06 217 VAL A C 1
ATOM 1640 O O . VAL A 1 217 ? 6.274 -2.212 4.620 1.00 95.06 217 VAL A O 1
ATOM 1643 N N . THR A 1 218 ? 5.854 -1.911 2.436 1.00 95.50 218 THR A N 1
ATOM 1644 C CA . THR A 1 218 ? 5.064 -3.136 2.257 1.00 95.50 218 THR A CA 1
ATOM 1645 C C . THR A 1 218 ? 5.902 -4.411 2.366 1.00 95.50 218 THR A C 1
ATOM 1647 O O . THR A 1 218 ? 5.450 -5.380 2.983 1.00 95.50 218 THR A O 1
ATOM 1650 N N . TYR A 1 219 ? 7.132 -4.414 1.833 1.00 91.06 219 TYR A N 1
ATOM 1651 C CA . TYR A 1 219 ? 8.087 -5.511 2.050 1.00 91.06 219 TYR A CA 1
ATOM 1652 C C . TYR A 1 219 ? 8.306 -5.735 3.556 1.00 91.06 219 TYR A C 1
ATOM 1654 O O . TYR A 1 219 ? 8.118 -6.843 4.063 1.00 91.06 219 TYR A O 1
ATOM 1662 N N . GLY A 1 220 ? 8.596 -4.645 4.275 1.00 86.62 220 GLY A N 1
ATOM 1663 C CA . GLY A 1 220 ? 8.472 -4.544 5.724 1.00 86.62 220 GLY A CA 1
ATOM 1664 C C . GLY A 1 220 ? 9.382 -5.462 6.552 1.00 86.62 220 GLY A C 1
ATOM 1665 O O . GLY A 1 220 ? 10.253 -6.186 6.070 1.00 86.62 220 GLY A O 1
ATOM 1666 N N . SER A 1 221 ? 9.185 -5.402 7.869 1.00 81.50 221 SER A N 1
ATOM 1667 C CA . SER A 1 221 ? 9.854 -6.261 8.857 1.00 81.50 221 SER A CA 1
ATOM 1668 C C . SER A 1 221 ? 8.883 -7.302 9.438 1.00 81.50 221 SER A C 1
ATOM 1670 O O . SER A 1 221 ? 7.724 -7.346 9.041 1.00 81.50 221 SER A O 1
ATOM 1672 N N . ASP A 1 222 ? 9.317 -8.140 10.392 1.00 80.62 222 ASP A N 1
ATOM 1673 C CA . ASP A 1 222 ? 8.426 -9.122 11.060 1.00 80.62 222 ASP A CA 1
ATOM 1674 C C . ASP A 1 222 ? 7.331 -8.467 11.905 1.00 80.62 222 ASP A C 1
ATOM 1676 O O . ASP A 1 222 ? 6.365 -9.109 12.303 1.00 80.62 222 ASP A O 1
ATOM 1680 N N . THR A 1 223 ? 7.483 -7.177 12.175 1.00 81.88 223 THR A N 1
ATOM 1681 C CA . THR A 1 223 ? 6.515 -6.348 12.886 1.00 81.88 223 THR A CA 1
ATOM 1682 C C . THR A 1 223 ? 5.963 -5.238 11.993 1.00 81.88 223 THR A C 1
ATOM 1684 O O . THR A 1 223 ? 5.360 -4.299 12.501 1.00 81.88 223 THR A O 1
ATOM 1687 N N . GLY A 1 224 ? 6.160 -5.355 10.672 1.00 88.44 224 GLY A N 1
ATOM 1688 C CA . GLY A 1 224 ? 5.656 -4.415 9.675 1.00 88.44 224 GLY A CA 1
ATOM 1689 C C . GLY A 1 224 ? 4.132 -4.421 9.571 1.00 88.44 224 GLY A C 1
ATOM 1690 O O . GLY A 1 224 ? 3.487 -5.425 9.898 1.00 88.44 224 GLY A O 1
ATOM 1691 N N . TYR A 1 225 ? 3.549 -3.333 9.059 1.00 95.94 225 TYR A N 1
ATOM 1692 C CA . TYR A 1 225 ? 2.090 -3.186 9.009 1.00 95.94 225 TYR A CA 1
ATOM 1693 C C . TYR A 1 225 ? 1.392 -4.367 8.303 1.00 95.94 225 TYR A C 1
ATOM 1695 O O . TYR A 1 225 ? 0.381 -4.876 8.791 1.00 95.94 225 TYR A O 1
ATOM 1703 N N . ALA A 1 226 ? 1.962 -4.859 7.195 1.00 96.12 226 ALA A N 1
ATOM 1704 C CA . ALA A 1 226 ? 1.399 -5.960 6.418 1.00 96.12 226 ALA A CA 1
ATOM 1705 C C . ALA A 1 226 ? 1.321 -7.262 7.234 1.00 96.12 226 ALA A C 1
ATOM 1707 O O . ALA A 1 226 ? 0.318 -7.976 7.177 1.00 96.12 226 ALA A O 1
ATOM 1708 N N . VAL A 1 227 ? 2.340 -7.548 8.059 1.00 93.19 227 VAL A N 1
ATOM 1709 C CA . VAL A 1 227 ? 2.342 -8.708 8.966 1.00 93.19 227 VAL A CA 1
ATOM 1710 C C . VAL A 1 227 ? 1.234 -8.572 10.008 1.00 93.19 227 VAL A C 1
ATOM 1712 O O . VAL A 1 227 ? 0.500 -9.527 10.258 1.00 93.19 227 VAL A O 1
ATOM 1715 N N . LEU A 1 228 ? 1.093 -7.389 10.608 1.00 92.25 228 LEU A N 1
ATOM 1716 C CA . LEU A 1 228 ? 0.112 -7.139 11.665 1.00 92.25 228 LEU A CA 1
ATOM 1717 C C . LEU A 1 228 ? -1.327 -7.234 11.142 1.00 92.25 228 LEU A C 1
ATOM 1719 O O . LEU A 1 228 ? -2.155 -7.912 11.753 1.00 92.25 228 LEU A O 1
ATOM 1723 N N . VAL A 1 229 ? -1.607 -6.651 9.973 1.00 97.00 229 VAL A N 1
ATOM 1724 C CA . VAL A 1 229 ? -2.907 -6.782 9.293 1.00 97.00 229 VAL A CA 1
ATOM 1725 C C . VAL A 1 229 ? -3.173 -8.242 8.916 1.00 97.00 229 VAL A C 1
ATOM 1727 O O . VAL A 1 229 ? -4.268 -8.753 9.152 1.00 97.00 229 VAL A O 1
ATOM 1730 N N . ALA A 1 230 ? -2.176 -8.955 8.384 1.00 96.00 230 ALA A N 1
ATOM 1731 C CA . ALA A 1 230 ? -2.327 -10.367 8.044 1.00 96.00 230 ALA A CA 1
ATOM 1732 C C . ALA A 1 230 ? -2.608 -11.249 9.272 1.00 96.00 230 ALA A C 1
ATOM 1734 O O . ALA A 1 230 ? -3.427 -12.168 9.207 1.00 96.00 230 ALA A O 1
ATOM 1735 N N . ASN A 1 231 ? -1.958 -10.965 10.400 1.00 92.31 231 ASN A N 1
ATOM 1736 C CA . ASN A 1 231 ? -2.199 -11.660 11.661 1.00 92.31 231 ASN A CA 1
ATOM 1737 C C . ASN A 1 231 ? -3.596 -11.370 12.214 1.00 92.31 231 ASN A C 1
ATOM 1739 O O . ASN A 1 231 ? -4.221 -12.284 12.753 1.00 92.31 231 ASN A O 1
ATOM 1743 N N . TRP A 1 232 ? -4.116 -10.151 12.040 1.00 94.75 232 TRP A N 1
ATOM 1744 C CA . TRP A 1 232 ? -5.508 -9.846 12.371 1.00 94.75 232 TRP A CA 1
ATOM 1745 C C . TRP A 1 232 ? -6.473 -10.717 11.558 1.00 94.75 232 TRP A C 1
ATOM 1747 O O . TRP A 1 232 ? -7.296 -11.398 12.163 1.00 94.75 232 TRP A O 1
ATOM 1757 N N . TRP A 1 233 ? -6.310 -10.817 10.231 1.00 97.38 233 TRP A N 1
ATOM 1758 C CA . TRP A 1 233 ? -7.142 -11.702 9.397 1.00 97.38 233 TRP A CA 1
ATOM 1759 C C . TRP A 1 233 ? -7.082 -13.165 9.860 1.00 97.38 233 TRP A C 1
ATOM 1761 O O . TRP A 1 233 ? -8.121 -13.799 10.031 1.00 97.38 233 TRP A O 1
ATOM 1771 N N . LYS A 1 234 ? -5.876 -13.691 10.115 1.00 95.12 234 LYS A N 1
ATOM 1772 C CA . LYS A 1 234 ? -5.670 -15.067 10.610 1.00 95.12 234 LYS A CA 1
ATOM 1773 C C . LYS A 1 234 ? -6.311 -15.323 11.973 1.00 95.12 234 LYS A C 1
ATOM 1775 O O . LYS A 1 234 ? -6.723 -16.441 12.246 1.00 95.12 234 LYS A O 1
ATOM 1780 N N . THR A 1 235 ? -6.327 -14.316 12.842 1.00 93.38 235 THR A N 1
ATOM 1781 C CA . THR A 1 235 ? -6.865 -14.438 14.204 1.00 93.38 235 THR A CA 1
ATOM 1782 C C . THR A 1 235 ? -8.381 -14.272 14.220 1.00 93.38 235 THR A C 1
ATOM 1784 O O . THR A 1 235 ? -9.065 -14.917 15.009 1.00 93.38 235 THR A O 1
ATOM 1787 N N . LYS A 1 236 ? -8.907 -13.387 13.368 1.00 91.56 236 LYS A N 1
ATOM 1788 C CA . LYS A 1 236 ? -10.323 -13.018 13.328 1.00 91.56 236 LYS A CA 1
ATOM 1789 C C . LYS A 1 236 ? -11.197 -14.125 12.747 1.00 91.56 236 LYS A C 1
ATOM 1791 O O . LYS A 1 236 ? -12.305 -14.326 13.239 1.00 91.56 236 LYS A O 1
ATOM 1796 N N . PHE A 1 237 ? -10.722 -14.807 11.706 1.00 94.50 237 PHE A N 1
ATOM 1797 C CA . PHE A 1 237 ? -11.540 -15.723 10.917 1.00 94.50 237 PHE A CA 1
ATOM 1798 C C . PHE A 1 237 ? -11.136 -17.192 11.108 1.00 94.50 237 PHE A C 1
ATOM 1800 O O . PHE A 1 237 ? -9.950 -17.488 11.234 1.00 94.50 237 PHE A O 1
ATOM 1807 N N . PRO A 1 238 ? -12.105 -18.127 11.105 1.00 91.56 238 PRO A N 1
ATOM 1808 C CA . PRO A 1 238 ? -11.846 -19.543 11.375 1.00 91.56 238 PRO A CA 1
ATOM 1809 C C . PRO A 1 238 ? -11.176 -20.298 10.212 1.00 91.56 238 PRO A C 1
ATOM 1811 O O . PRO A 1 238 ? -10.580 -21.351 10.435 1.00 91.56 238 PRO A O 1
ATOM 1814 N N . GLY A 1 239 ? -11.296 -19.800 8.975 1.00 90.56 239 GLY A N 1
ATOM 1815 C CA . GLY A 1 239 ? -10.731 -20.427 7.774 1.00 90.56 239 GLY A CA 1
ATOM 1816 C C . GLY A 1 239 ? -9.230 -20.178 7.592 1.00 90.56 239 GLY A C 1
ATOM 1817 O O . GLY A 1 239 ? -8.638 -19.293 8.212 1.00 90.56 239 GLY A O 1
ATOM 1818 N N . LYS A 1 240 ? -8.582 -20.933 6.692 1.00 96.75 240 LYS A N 1
ATOM 1819 C CA . LYS A 1 240 ? -7.163 -20.699 6.374 1.00 96.75 240 LYS A CA 1
ATOM 1820 C C . LYS A 1 240 ? -7.003 -19.386 5.608 1.00 96.75 240 LYS A C 1
ATOM 1822 O O . LYS A 1 240 ? -7.505 -19.246 4.494 1.00 96.75 240 LYS A O 1
ATOM 1827 N N . VAL A 1 241 ? -6.196 -18.480 6.155 1.00 97.31 241 VAL A N 1
ATOM 1828 C CA . VAL A 1 241 ? -5.775 -17.247 5.478 1.00 97.31 241 VAL A CA 1
ATOM 1829 C C . VAL A 1 241 ? -4.385 -17.436 4.871 1.00 97.31 241 VAL A C 1
ATOM 1831 O O . VAL A 1 241 ? -3.378 -17.514 5.583 1.00 97.31 241 VAL A O 1
ATOM 1834 N N . THR A 1 242 ? -4.328 -17.504 3.542 1.00 96.31 242 THR A N 1
ATOM 1835 C CA . THR A 1 242 ? -3.075 -17.466 2.776 1.00 96.31 242 THR A CA 1
ATOM 1836 C C . THR A 1 242 ? -2.656 -16.015 2.584 1.00 96.31 242 THR A C 1
ATOM 1838 O O . THR A 1 242 ? -3.483 -15.169 2.260 1.00 96.31 242 THR A O 1
ATOM 1841 N N . VAL A 1 243 ? -1.377 -15.714 2.794 1.00 94.56 243 VAL A N 1
ATOM 1842 C CA . VAL A 1 243 ? -0.856 -14.347 2.705 1.00 94.56 243 VAL A CA 1
ATOM 1843 C C . VAL A 1 243 ? 0.122 -14.252 1.550 1.00 94.56 243 VAL A C 1
ATOM 1845 O O . VAL A 1 243 ? 1.052 -15.051 1.459 1.00 94.56 243 VAL A O 1
ATOM 1848 N N . VAL A 1 244 ? -0.085 -13.252 0.704 1.00 93.19 244 VAL A N 1
ATOM 1849 C CA . VAL A 1 244 ? 0.783 -12.902 -0.412 1.00 93.19 244 VAL A CA 1
ATOM 1850 C C . VAL A 1 244 ? 1.330 -11.511 -0.143 1.00 93.19 244 VAL A C 1
ATOM 1852 O O . VAL A 1 244 ? 0.659 -10.510 -0.380 1.00 93.19 244 VAL A O 1
ATOM 1855 N N . ASN A 1 245 ? 2.548 -11.435 0.384 1.00 93.12 245 ASN A N 1
ATOM 1856 C CA . ASN A 1 245 ? 3.272 -10.174 0.386 1.00 93.12 245 ASN A CA 1
ATOM 1857 C C . ASN A 1 245 ? 4.006 -10.051 -0.954 1.00 93.12 245 ASN A C 1
ATOM 1859 O O . ASN A 1 245 ? 4.743 -10.945 -1.372 1.00 93.12 245 ASN A O 1
ATOM 1863 N N . ALA A 1 246 ? 3.723 -8.971 -1.662 1.00 92.62 246 ALA A N 1
ATOM 1864 C CA . ALA A 1 246 ? 4.306 -8.600 -2.934 1.00 92.62 246 ALA A CA 1
ATOM 1865 C C . ALA A 1 246 ? 4.930 -7.200 -2.819 1.00 92.62 246 ALA A C 1
ATOM 1867 O O . ALA A 1 246 ? 4.847 -6.409 -3.753 1.00 92.62 246 ALA A O 1
ATOM 1868 N N . GLY A 1 247 ? 5.510 -6.861 -1.667 1.00 92.38 247 GLY A N 1
ATOM 1869 C CA . GLY A 1 247 ? 6.291 -5.646 -1.462 1.00 92.38 247 GLY A CA 1
ATOM 1870 C C . GLY A 1 247 ? 7.699 -5.772 -2.039 1.00 92.38 247 GLY A C 1
ATOM 1871 O O . GLY A 1 247 ? 8.377 -6.771 -1.791 1.00 92.38 247 GLY A O 1
ATOM 1872 N N . ILE A 1 248 ? 8.148 -4.772 -2.804 1.00 88.81 248 ILE A N 1
ATOM 1873 C CA . ILE A 1 248 ? 9.490 -4.753 -3.404 1.00 88.81 248 ILE A CA 1
ATOM 1874 C C . ILE A 1 248 ? 10.142 -3.374 -3.221 1.00 88.81 248 ILE A C 1
ATOM 1876 O O . ILE A 1 248 ? 9.650 -2.355 -3.713 1.00 88.81 248 ILE A O 1
ATOM 1880 N N . SER A 1 249 ? 11.266 -3.345 -2.502 1.00 87.50 249 SER A N 1
ATOM 1881 C CA . SER A 1 249 ? 11.919 -2.128 -2.002 1.00 87.50 249 SER A CA 1
ATOM 1882 C C . SER A 1 249 ? 12.467 -1.196 -3.075 1.00 87.50 249 SER A C 1
ATOM 1884 O O . SER A 1 249 ? 13.472 -1.507 -3.688 1.00 87.50 249 SER A O 1
ATOM 1886 N N . GLY A 1 250 ? 11.900 0.001 -3.232 1.00 84.56 250 GLY A N 1
ATOM 1887 C CA . GLY A 1 250 ? 12.359 0.985 -4.225 1.00 84.56 250 GLY A CA 1
ATOM 1888 C C . GLY A 1 250 ? 11.640 0.882 -5.572 1.00 84.56 250 GLY A C 1
ATOM 1889 O O . GLY A 1 250 ? 12.111 1.435 -6.557 1.00 84.56 250 GLY A O 1
ATOM 1890 N N . THR A 1 251 ? 10.520 0.154 -5.632 1.00 89.44 251 THR A N 1
ATOM 1891 C CA . THR A 1 251 ? 9.666 0.065 -6.830 1.00 89.44 251 THR A CA 1
ATOM 1892 C C . THR A 1 251 ? 8.480 1.011 -6.742 1.00 89.44 251 THR A C 1
ATOM 1894 O O . THR A 1 251 ? 7.906 1.161 -5.667 1.00 89.44 251 THR A O 1
ATOM 1897 N N . SER A 1 252 ? 8.090 1.587 -7.876 1.00 93.38 252 SER A N 1
ATOM 1898 C CA . SER A 1 252 ? 6.860 2.364 -8.042 1.00 93.38 252 SER A CA 1
ATOM 1899 C C . SER A 1 252 ? 5.710 1.502 -8.584 1.00 93.38 252 SER A C 1
ATOM 1901 O O . SER A 1 252 ? 5.879 0.324 -8.933 1.00 93.38 252 SER A O 1
ATOM 1903 N N . SER A 1 253 ? 4.531 2.104 -8.701 1.00 95.75 253 SER A N 1
ATOM 1904 C CA . SER A 1 253 ? 3.335 1.521 -9.302 1.00 95.75 253 SER A CA 1
ATOM 1905 C C . SER A 1 253 ? 3.513 1.159 -10.781 1.00 95.75 253 SER A C 1
ATOM 1907 O O . SER A 1 253 ? 2.880 0.201 -11.220 1.00 95.75 253 SER A O 1
ATOM 1909 N N . VAL A 1 254 ? 4.444 1.790 -11.517 1.00 94.12 254 VAL A N 1
ATOM 1910 C CA . VAL A 1 254 ? 4.859 1.380 -12.882 1.00 94.12 254 VAL A CA 1
ATOM 1911 C C . VAL A 1 254 ? 5.301 -0.080 -12.899 1.00 94.12 254 VAL A C 1
ATOM 1913 O O . VAL A 1 254 ? 4.876 -0.867 -13.745 1.00 94.12 254 VAL A O 1
ATOM 1916 N N . PHE A 1 255 ? 6.122 -0.477 -11.929 1.00 92.31 255 PHE A N 1
ATOM 1917 C CA . PHE A 1 255 ? 6.523 -1.870 -11.810 1.00 92.31 255 PHE A CA 1
ATOM 1918 C C . PHE A 1 255 ? 5.451 -2.727 -11.126 1.00 92.31 255 PHE A C 1
ATOM 1920 O O . PHE A 1 255 ? 5.267 -3.889 -11.487 1.00 92.31 255 PHE A O 1
ATOM 1927 N N . GLY A 1 256 ? 4.700 -2.150 -10.183 1.00 94.31 256 GLY A N 1
ATOM 1928 C CA . GLY A 1 256 ? 3.542 -2.791 -9.557 1.00 94.31 256 GLY A CA 1
ATOM 1929 C C . GLY A 1 256 ? 2.528 -3.323 -10.573 1.00 94.31 256 GLY A C 1
ATOM 1930 O O . GLY A 1 256 ? 2.163 -4.497 -10.511 1.00 94.31 256 GLY A O 1
ATOM 1931 N N . VAL A 1 257 ? 2.121 -2.507 -11.549 1.00 95.56 257 VAL A N 1
ATOM 1932 C CA . VAL A 1 257 ? 1.168 -2.921 -12.590 1.00 95.56 257 VAL A CA 1
ATOM 1933 C C . VAL A 1 257 ? 1.743 -3.992 -13.519 1.00 95.56 257 VAL A C 1
ATOM 1935 O O . VAL A 1 257 ? 1.041 -4.947 -13.859 1.00 95.56 257 VAL A O 1
ATOM 1938 N N . ALA A 1 258 ? 3.035 -3.902 -13.848 1.00 93.19 258 ALA A N 1
ATOM 1939 C CA . ALA A 1 258 ? 3.721 -4.839 -14.737 1.00 93.19 258 ALA A CA 1
ATOM 1940 C C . ALA A 1 258 ? 3.818 -6.270 -14.178 1.00 93.19 258 ALA A C 1
ATOM 1942 O O . ALA A 1 258 ? 3.896 -7.228 -14.948 1.00 93.19 258 ALA A O 1
ATOM 1943 N N . ARG A 1 259 ? 3.812 -6.419 -12.844 1.00 92.44 259 ARG A N 1
ATOM 1944 C CA . ARG A 1 259 ? 3.927 -7.715 -12.146 1.00 92.44 259 ARG A CA 1
ATOM 1945 C C . ARG A 1 259 ? 2.647 -8.188 -11.459 1.00 92.44 259 ARG A C 1
ATOM 1947 O O . ARG A 1 259 ? 2.600 -9.329 -11.004 1.00 92.44 259 ARG A O 1
ATOM 1954 N N . ALA A 1 260 ? 1.613 -7.349 -11.380 1.00 94.81 260 ALA A N 1
ATOM 1955 C CA . ALA A 1 260 ? 0.376 -7.666 -10.662 1.00 94.81 260 ALA A CA 1
ATOM 1956 C C . ALA A 1 260 ? -0.299 -8.960 -11.148 1.00 94.81 260 ALA A C 1
ATOM 1958 O O . ALA A 1 260 ? -0.901 -9.668 -10.338 1.00 94.81 260 ALA A O 1
ATOM 1959 N N . ASP A 1 261 ? -0.147 -9.304 -12.432 1.00 93.31 261 ASP A N 1
ATOM 1960 C CA . ASP A 1 261 ? -0.644 -10.564 -12.993 1.00 93.31 261 ASP A CA 1
ATOM 1961 C C . ASP A 1 261 ? -0.066 -11.784 -12.261 1.00 93.31 261 ASP A C 1
ATOM 1963 O O . ASP A 1 261 ? -0.808 -12.669 -11.839 1.00 93.31 261 ASP A O 1
ATOM 1967 N N . ASN A 1 262 ? 1.248 -11.801 -12.031 1.00 89.69 262 ASN A N 1
ATOM 1968 C CA . ASN A 1 262 ? 1.939 -12.910 -11.372 1.00 89.69 262 ASN A CA 1
ATOM 1969 C C . ASN A 1 262 ? 1.828 -12.838 -9.847 1.00 89.69 262 ASN A C 1
ATOM 1971 O O . ASN A 1 262 ? 1.638 -13.858 -9.175 1.00 89.69 262 ASN A O 1
ATOM 1975 N N . ASP A 1 263 ? 1.945 -11.629 -9.307 1.00 90.50 263 ASP A N 1
ATOM 1976 C CA . ASP A 1 263 ? 2.160 -11.428 -7.879 1.00 90.50 263 ASP A CA 1
ATOM 1977 C C . ASP A 1 263 ? 0.859 -11.350 -7.086 1.00 90.50 263 ASP A C 1
ATOM 1979 O O . ASP A 1 263 ? 0.859 -11.668 -5.903 1.00 90.50 263 ASP A O 1
ATOM 1983 N N . ILE A 1 264 ? -0.252 -10.962 -7.716 1.00 94.12 264 ILE A N 1
ATOM 1984 C CA . ILE A 1 264 ? -1.548 -10.789 -7.048 1.00 94.12 264 ILE A CA 1
ATOM 1985 C C . ILE A 1 264 ? -2.629 -11.623 -7.734 1.00 94.12 264 ILE A C 1
ATOM 1987 O O . ILE A 1 264 ? -3.290 -12.438 -7.086 1.00 94.12 264 ILE A O 1
ATOM 1991 N N . ILE A 1 265 ? -2.800 -11.467 -9.046 1.00 95.19 265 ILE A N 1
ATOM 1992 C CA . ILE A 1 265 ? -3.939 -12.042 -9.774 1.00 95.19 265 ILE A CA 1
ATOM 1993 C C . ILE A 1 265 ? -3.826 -13.563 -9.867 1.00 95.19 265 ILE A C 1
ATOM 1995 O O . ILE A 1 265 ? -4.753 -14.272 -9.472 1.00 95.19 265 ILE A O 1
ATOM 1999 N N . ALA A 1 266 ? -2.671 -14.088 -10.282 1.00 94.38 266 ALA A N 1
ATOM 2000 C CA . ALA A 1 266 ? -2.417 -15.528 -10.343 1.00 94.38 266 ALA A CA 1
ATOM 2001 C C . ALA A 1 266 ? -2.507 -16.202 -8.962 1.00 94.38 266 ALA A C 1
ATOM 2003 O O . ALA A 1 266 ? -2.769 -17.403 -8.863 1.00 94.38 266 ALA A O 1
ATOM 2004 N N . LYS A 1 267 ? -2.328 -15.433 -7.879 1.00 94.25 267 LYS A N 1
ATOM 2005 C CA . LYS A 1 267 ? -2.459 -15.916 -6.498 1.00 94.25 267 LYS A CA 1
ATOM 2006 C C . LYS A 1 267 ? -3.896 -15.920 -5.988 1.00 94.25 267 LYS A C 1
ATOM 2008 O O . LYS A 1 267 ? -4.133 -16.401 -4.881 1.00 94.25 267 LYS A O 1
ATOM 2013 N N . ASN A 1 268 ? -4.857 -15.477 -6.803 1.00 95.62 268 ASN A N 1
ATOM 2014 C CA . ASN A 1 268 ? -6.277 -15.531 -6.480 1.00 95.62 268 ASN A CA 1
ATOM 2015 C C . ASN A 1 268 ? -6.619 -14.799 -5.168 1.00 95.62 268 ASN A C 1
ATOM 2017 O O . ASN A 1 268 ? -7.420 -15.295 -4.377 1.00 95.62 268 ASN A O 1
ATOM 2021 N N . CYS A 1 269 ? -6.016 -13.630 -4.934 1.00 97.19 269 CYS A N 1
ATOM 2022 C CA . CYS A 1 269 ? -6.303 -12.804 -3.760 1.00 97.19 269 CYS A CA 1
ATOM 2023 C C . CYS A 1 269 ? -7.782 -12.387 -3.712 1.00 97.19 269 CYS A C 1
ATOM 2025 O O . CYS A 1 269 ? -8.293 -11.855 -4.689 1.00 97.19 269 CYS A O 1
ATOM 2027 N N . ASP A 1 270 ? -8.453 -12.593 -2.578 1.00 98.12 270 ASP A N 1
ATOM 2028 C CA . ASP A 1 270 ? -9.813 -12.123 -2.281 1.00 98.12 270 ASP A CA 1
ATOM 2029 C C . ASP A 1 270 ? -9.810 -10.676 -1.737 1.00 98.12 270 ASP A C 1
ATOM 2031 O O . ASP A 1 270 ? -10.790 -9.944 -1.873 1.00 98.12 270 ASP A O 1
ATOM 2035 N N . PHE A 1 271 ? -8.700 -10.242 -1.133 1.00 98.56 271 PHE A N 1
ATOM 2036 C CA . PHE A 1 271 ? -8.489 -8.882 -0.630 1.00 98.56 271 PHE A CA 1
ATOM 2037 C C . PHE A 1 271 ? -7.057 -8.427 -0.920 1.00 98.56 271 PHE A C 1
ATOM 2039 O O . PHE A 1 271 ? -6.132 -9.227 -0.792 1.00 98.56 271 PHE A O 1
ATOM 2046 N N . VAL A 1 272 ? -6.861 -7.164 -1.307 1.00 98.75 272 VAL A N 1
ATOM 2047 C CA . VAL A 1 272 ? -5.549 -6.595 -1.640 1.00 98.75 272 VAL A CA 1
ATOM 2048 C C . VAL A 1 272 ? -5.382 -5.211 -1.017 1.00 98.75 272 VAL A C 1
ATOM 2050 O O . VAL A 1 272 ? -6.244 -4.349 -1.183 1.00 98.75 272 VAL A O 1
ATOM 2053 N N . ILE A 1 273 ? -4.249 -4.975 -0.352 1.00 98.88 273 ILE A N 1
ATOM 2054 C CA . ILE A 1 273 ? -3.795 -3.625 0.005 1.00 98.88 273 ILE A CA 1
ATOM 2055 C C . ILE A 1 273 ? -2.801 -3.126 -1.042 1.00 98.88 273 ILE A C 1
ATOM 2057 O O . ILE A 1 273 ? -1.851 -3.838 -1.370 1.00 98.88 273 ILE A O 1
ATOM 2061 N N . VAL A 1 274 ? -3.025 -1.911 -1.550 1.00 98.81 274 VAL A N 1
ATOM 2062 C CA . VAL A 1 274 ? -2.165 -1.237 -2.537 1.00 98.81 274 VAL A CA 1
ATOM 2063 C C . VAL A 1 274 ? -1.517 -0.009 -1.893 1.00 98.81 274 VAL A C 1
ATOM 2065 O O . VAL A 1 274 ? -2.222 0.906 -1.464 1.00 98.81 274 VAL A O 1
ATOM 2068 N N . GLU A 1 275 ? -0.185 0.026 -1.843 1.00 98.25 275 GLU A N 1
ATOM 2069 C CA . GLU A 1 275 ? 0.591 1.035 -1.108 1.00 98.25 275 GLU A CA 1
ATOM 2070 C C . GLU A 1 275 ? 1.810 1.488 -1.928 1.00 98.25 275 GLU A C 1
ATOM 2072 O O . GLU A 1 275 ? 2.778 0.749 -2.074 1.00 98.25 275 GLU A O 1
ATOM 2077 N N . TYR A 1 276 ? 1.749 2.698 -2.492 1.00 98.06 276 TYR A N 1
ATOM 2078 C CA . TYR A 1 276 ? 2.824 3.262 -3.326 1.00 98.06 276 TYR A CA 1
ATOM 2079 C C . TYR A 1 276 ? 3.053 4.765 -3.097 1.00 98.06 276 TYR A C 1
ATOM 2081 O O . TYR A 1 276 ? 3.812 5.400 -3.826 1.00 98.06 276 TYR A O 1
ATOM 2089 N N . ALA A 1 277 ? 2.397 5.373 -2.103 1.00 97.31 277 ALA A N 1
ATOM 2090 C CA . ALA A 1 277 ? 2.357 6.833 -1.955 1.00 97.31 277 ALA A CA 1
ATOM 2091 C C . ALA A 1 277 ? 3.722 7.468 -1.645 1.00 97.31 277 ALA A C 1
ATOM 2093 O O . ALA A 1 277 ? 3.913 8.659 -1.884 1.00 97.31 277 ALA A O 1
ATOM 2094 N N . VAL A 1 278 ? 4.653 6.682 -1.102 1.00 96.50 278 VAL A N 1
ATOM 2095 C CA . VAL A 1 278 ? 6.035 7.094 -0.803 1.00 96.50 278 VAL A CA 1
ATOM 2096 C C . VAL A 1 278 ? 7.050 6.501 -1.784 1.00 96.50 278 VAL A C 1
ATOM 2098 O O . VAL A 1 278 ? 8.249 6.576 -1.556 1.00 96.50 278 VAL A O 1
ATOM 2101 N N . ASN A 1 279 ? 6.595 5.857 -2.858 1.00 94.56 279 ASN A N 1
ATOM 2102 C CA . ASN A 1 279 ? 7.468 5.213 -3.842 1.00 94.56 279 ASN A CA 1
ATOM 2103 C C . ASN A 1 279 ? 7.259 5.719 -5.260 1.00 94.56 279 ASN A C 1
ATOM 2105 O O . ASN A 1 279 ? 8.151 5.595 -6.092 1.00 94.56 279 ASN A O 1
ATOM 2109 N N . ASP A 1 280 ? 6.086 6.251 -5.544 1.00 92.50 280 ASP A N 1
ATOM 2110 C CA . ASP A 1 280 ? 5.782 6.862 -6.818 1.00 92.50 280 ASP A CA 1
ATOM 2111 C C . ASP A 1 280 ? 6.400 8.263 -6.886 1.00 92.50 280 ASP A C 1
ATOM 2113 O O . ASP A 1 280 ? 6.181 9.098 -6.013 1.00 92.50 280 ASP A O 1
ATOM 2117 N N . TYR A 1 281 ? 7.195 8.501 -7.926 1.00 82.38 281 TYR A N 1
ATOM 2118 C CA . TYR A 1 281 ? 7.908 9.764 -8.159 1.00 82.38 281 TYR A CA 1
ATOM 2119 C C . TYR A 1 281 ? 7.911 10.194 -9.635 1.00 82.38 281 TYR A C 1
ATOM 2121 O O . TYR A 1 281 ? 8.311 11.310 -9.949 1.00 82.38 281 TYR A O 1
ATOM 2129 N N . ASP A 1 282 ? 7.515 9.302 -10.543 1.00 79.31 282 ASP A N 1
ATOM 2130 C CA . ASP A 1 282 ? 7.506 9.538 -11.988 1.00 79.31 282 ASP A CA 1
ATOM 2131 C C . ASP A 1 282 ? 6.246 10.306 -12.414 1.00 79.31 282 ASP A C 1
ATOM 2133 O O . ASP A 1 282 ? 5.188 10.135 -11.810 1.00 79.31 282 ASP A O 1
ATOM 2137 N N . GLU A 1 283 ? 6.319 11.118 -13.470 1.00 81.12 283 GLU A N 1
ATOM 2138 C CA . GLU A 1 283 ? 5.177 11.917 -13.950 1.00 81.12 283 GLU A CA 1
ATOM 2139 C C . GLU A 1 283 ? 3.972 11.053 -14.361 1.00 81.12 283 GLU A C 1
ATOM 2141 O O . GLU A 1 283 ? 2.827 11.501 -14.279 1.00 81.12 283 GLU A O 1
ATOM 2146 N N . LEU A 1 284 ? 4.201 9.788 -14.737 1.00 89.19 284 LEU A N 1
ATOM 2147 C CA . LEU A 1 284 ? 3.147 8.844 -15.119 1.00 89.19 284 LEU A CA 1
ATOM 2148 C C . LEU A 1 284 ? 2.682 7.953 -13.957 1.00 89.19 284 LEU A C 1
ATOM 2150 O O . LEU A 1 284 ? 1.915 7.007 -14.164 1.00 89.19 284 LEU A O 1
ATOM 2154 N N . CYS A 1 285 ? 3.116 8.224 -12.722 1.00 90.62 285 CYS A N 1
ATOM 2155 C CA . CYS A 1 285 ? 2.745 7.408 -11.565 1.00 90.62 285 CYS A CA 1
ATOM 2156 C C . CYS A 1 285 ? 1.228 7.361 -11.321 1.00 90.62 285 CYS A C 1
ATOM 2158 O O . CYS A 1 285 ? 0.693 6.306 -10.998 1.00 90.62 285 CYS A O 1
ATOM 2160 N N . GLY A 1 286 ? 0.503 8.457 -11.573 1.00 91.81 286 GLY A N 1
ATOM 2161 C CA . GLY A 1 286 ? -0.961 8.465 -11.488 1.00 91.81 286 GLY A CA 1
ATOM 2162 C C . GLY A 1 286 ? -1.615 7.484 -12.468 1.00 91.81 286 GLY A C 1
ATOM 2163 O O . GLY A 1 286 ? -2.541 6.763 -12.094 1.00 91.81 286 GLY A O 1
ATOM 2164 N N . LEU A 1 287 ? -1.081 7.400 -13.694 1.00 92.50 287 LEU A N 1
ATOM 2165 C CA . LEU A 1 287 ? -1.581 6.518 -14.754 1.00 92.50 287 LEU A CA 1
ATOM 2166 C C . LEU A 1 287 ? -1.243 5.047 -14.490 1.00 92.50 287 LEU A C 1
ATOM 2168 O O . LEU A 1 287 ? -2.073 4.164 -14.692 1.00 92.50 287 LEU A O 1
ATOM 2172 N N . SER A 1 288 ? -0.033 4.769 -14.010 1.00 94.62 288 SER A N 1
ATOM 2173 C CA . SER A 1 288 ? 0.362 3.402 -13.653 1.00 94.62 288 SER A CA 1
ATOM 2174 C C . SER A 1 288 ? -0.345 2.896 -12.394 1.00 94.62 288 SER A C 1
ATOM 2176 O O . SER A 1 288 ? -0.768 1.738 -12.362 1.00 94.62 288 SER A O 1
ATOM 2178 N N . TYR A 1 289 ? -0.572 3.758 -11.399 1.00 96.94 289 TYR A N 1
ATOM 2179 C CA . TYR A 1 289 ? -1.402 3.440 -10.236 1.00 96.94 289 TYR A CA 1
ATOM 2180 C C . TYR A 1 289 ? -2.855 3.157 -10.637 1.00 96.94 289 TYR A C 1
ATOM 2182 O O . TYR A 1 289 ? -3.446 2.179 -10.177 1.00 96.94 289 TYR A O 1
ATOM 2190 N N . GLU A 1 290 ? -3.427 3.960 -11.538 1.00 95.00 290 GLU A N 1
ATOM 2191 C CA . GLU A 1 290 ? -4.728 3.673 -12.147 1.00 95.00 290 GLU A CA 1
ATOM 2192 C C . GLU A 1 290 ? -4.746 2.307 -12.840 1.00 95.00 290 GLU A C 1
ATOM 2194 O O . GLU A 1 290 ? -5.613 1.483 -12.537 1.00 95.00 290 GLU A O 1
ATOM 2199 N N . GLY A 1 291 ? -3.785 2.050 -13.731 1.00 94.75 291 GLY A N 1
ATOM 2200 C CA . GLY A 1 291 ? -3.664 0.777 -14.440 1.00 94.75 291 GLY A CA 1
ATOM 2201 C C . GLY A 1 291 ? -3.610 -0.412 -13.480 1.00 94.75 291 GLY A C 1
ATOM 2202 O O . GLY A 1 291 ? -4.311 -1.401 -13.690 1.00 94.75 291 GLY A O 1
ATOM 2203 N N . LEU A 1 292 ? -2.863 -0.290 -12.376 1.00 97.06 292 LEU A N 1
ATOM 2204 C CA . LEU A 1 292 ? -2.801 -1.301 -11.319 1.00 97.06 292 LEU A CA 1
ATOM 2205 C C . LEU A 1 292 ? -4.171 -1.550 -10.673 1.00 97.06 292 LEU A C 1
ATOM 2207 O O . LEU A 1 292 ? -4.599 -2.702 -10.571 1.00 97.06 292 LEU A O 1
ATOM 2211 N N . ILE A 1 293 ? -4.867 -0.491 -10.252 1.00 96.31 293 ILE A N 1
ATOM 2212 C CA . ILE A 1 293 ? -6.194 -0.599 -9.629 1.00 96.31 293 ILE A CA 1
ATOM 2213 C C . ILE A 1 293 ? -7.183 -1.262 -10.591 1.00 96.31 293 ILE A C 1
ATOM 2215 O O . ILE A 1 293 ? -7.855 -2.221 -10.206 1.00 96.31 293 ILE A O 1
ATOM 2219 N N . ARG A 1 294 ? -7.242 -0.817 -11.851 1.00 93.62 294 ARG A N 1
ATOM 2220 C CA . ARG A 1 294 ? -8.155 -1.388 -12.854 1.00 93.62 294 ARG A CA 1
ATOM 2221 C C . ARG A 1 294 ? -7.838 -2.849 -13.154 1.00 93.62 294 ARG A C 1
ATOM 2223 O O . ARG A 1 294 ? -8.756 -3.671 -13.163 1.00 93.62 294 ARG A O 1
ATOM 2230 N N . LYS A 1 295 ? -6.556 -3.185 -13.326 1.00 93.94 295 LYS A N 1
ATOM 2231 C CA . LYS A 1 295 ? -6.089 -4.559 -13.554 1.00 93.94 295 LYS A CA 1
ATOM 2232 C C . LYS A 1 295 ? -6.537 -5.485 -12.414 1.00 93.94 295 LYS A C 1
ATOM 2234 O O . LYS A 1 295 ? -7.116 -6.542 -12.667 1.00 93.94 295 LYS A O 1
ATOM 2239 N N . ILE A 1 296 ? -6.370 -5.067 -11.154 1.00 95.50 296 ILE A N 1
ATOM 2240 C CA . ILE A 1 296 ? -6.839 -5.835 -9.987 1.00 95.50 296 ILE A CA 1
ATOM 2241 C C . ILE A 1 296 ? -8.376 -5.926 -9.966 1.00 95.50 296 ILE A C 1
ATOM 2243 O O . ILE A 1 296 ? -8.920 -7.015 -9.759 1.00 95.50 296 ILE A O 1
ATOM 2247 N N . LEU A 1 297 ? -9.090 -4.822 -10.217 1.00 91.88 297 LEU A N 1
ATOM 2248 C CA . LEU A 1 297 ? -10.558 -4.783 -10.209 1.00 91.88 297 LEU A CA 1
ATOM 2249 C C . LEU A 1 297 ? -11.202 -5.691 -11.265 1.00 91.88 297 LEU A C 1
ATOM 2251 O O . LEU A 1 297 ? -12.266 -6.251 -10.987 1.00 91.88 297 LEU A O 1
ATOM 2255 N N . LYS A 1 298 ? -10.581 -5.811 -12.445 1.00 90.06 298 LYS A N 1
ATOM 2256 C CA . LYS A 1 298 ? -11.034 -6.638 -13.578 1.00 90.06 298 LYS A CA 1
ATOM 2257 C C . LYS A 1 298 ? -10.652 -8.111 -13.457 1.00 90.06 298 LYS A C 1
ATOM 2259 O O . LYS A 1 298 ? -11.142 -8.931 -14.231 1.00 90.06 298 LYS A O 1
ATOM 2264 N N . SER A 1 299 ? -9.789 -8.461 -12.505 1.00 91.50 299 SER A N 1
ATOM 2265 C CA . SER A 1 299 ? -9.410 -9.854 -12.295 1.00 91.50 299 SER A CA 1
ATOM 2266 C C . SER A 1 299 ? -10.627 -10.717 -11.938 1.00 91.50 299 SER A C 1
ATOM 2268 O O . SER A 1 299 ? -11.531 -10.296 -11.213 1.00 91.50 299 SER A O 1
ATOM 2270 N N . SER A 1 300 ? -10.640 -11.960 -12.421 1.00 89.94 300 SER A N 1
ATOM 2271 C CA . SER A 1 300 ? -11.770 -12.888 -12.258 1.00 89.94 300 SER A CA 1
ATOM 2272 C C . SER A 1 300 ? -12.089 -13.226 -10.799 1.00 89.94 300 SER A C 1
ATOM 2274 O O . SER A 1 300 ? -13.215 -13.604 -10.485 1.00 89.94 3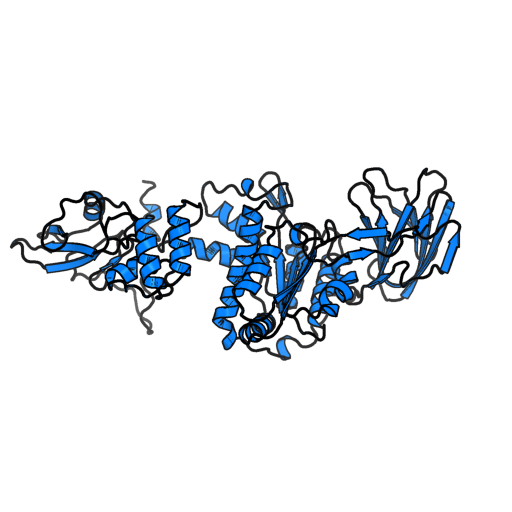00 SER A O 1
ATOM 2276 N N . ARG A 1 301 ? -11.112 -13.070 -9.895 1.00 91.88 301 ARG A N 1
ATOM 2277 C CA . ARG A 1 301 ? -11.291 -13.271 -8.454 1.00 91.88 301 ARG A CA 1
ATOM 2278 C C . ARG A 1 301 ? -12.135 -12.174 -7.797 1.00 91.88 301 ARG A C 1
ATOM 2280 O O . ARG A 1 301 ? -12.653 -12.404 -6.709 1.00 91.88 301 ARG A O 1
ATOM 2287 N N . ASN A 1 302 ? -12.305 -11.025 -8.455 1.00 90.12 302 ASN A N 1
ATOM 2288 C CA . ASN A 1 302 ? -13.099 -9.899 -7.969 1.00 90.12 302 ASN A CA 1
ATOM 2289 C C . ASN A 1 302 ? -12.682 -9.399 -6.559 1.00 90.12 302 ASN A C 1
ATOM 2291 O O . ASN A 1 302 ? -13.547 -9.236 -5.694 1.00 90.12 302 ASN A O 1
ATOM 2295 N N . PRO A 1 303 ? -11.377 -9.167 -6.296 1.00 95.19 303 PRO A N 1
ATOM 2296 C CA . PRO A 1 303 ? -10.884 -8.818 -4.965 1.00 95.19 303 PRO A CA 1
ATOM 2297 C C . PRO A 1 303 ? -11.463 -7.509 -4.428 1.00 95.19 303 PRO A C 1
ATOM 2299 O O . PRO A 1 303 ? -11.690 -6.552 -5.178 1.00 95.19 303 PRO A O 1
ATOM 2302 N N . GLY A 1 304 ? -11.610 -7.436 -3.104 1.00 96.12 304 GLY A N 1
ATOM 2303 C CA . GLY A 1 304 ? -11.690 -6.162 -2.393 1.00 96.12 304 GLY A CA 1
ATOM 2304 C C . GLY A 1 304 ? -10.336 -5.458 -2.392 1.00 96.12 304 GLY A C 1
ATOM 2305 O O . GLY A 1 304 ? -9.315 -6.101 -2.174 1.00 96.12 304 GLY A O 1
ATOM 2306 N N . ILE A 1 305 ? -10.319 -4.146 -2.616 1.00 98.06 305 ILE A N 1
ATOM 2307 C CA . ILE A 1 305 ? -9.089 -3.344 -2.615 1.00 98.06 305 ILE A CA 1
ATOM 2308 C C . ILE A 1 305 ? -9.178 -2.303 -1.502 1.00 98.06 305 ILE A C 1
ATOM 2310 O O . ILE A 1 305 ? -10.227 -1.684 -1.332 1.00 98.06 305 ILE A O 1
ATOM 2314 N N . LEU A 1 306 ? -8.083 -2.099 -0.773 1.00 98.81 306 LEU A N 1
ATOM 2315 C CA . LEU A 1 306 ? -7.888 -0.948 0.105 1.00 98.81 306 LEU A CA 1
ATOM 2316 C C . LEU A 1 306 ? -6.583 -0.243 -0.273 1.00 98.81 306 LEU A C 1
ATOM 2318 O O . LEU A 1 306 ? -5.522 -0.865 -0.296 1.00 98.81 306 LEU A O 1
ATOM 2322 N N . SER A 1 307 ? -6.649 1.054 -0.550 1.00 98.81 307 SER A N 1
ATOM 2323 C CA . SER A 1 307 ? -5.449 1.864 -0.778 1.00 98.81 307 SER A CA 1
ATOM 2324 C C . SER A 1 307 ? -4.898 2.374 0.552 1.00 98.81 307 SER A C 1
ATOM 2326 O O . SER A 1 307 ? -5.646 2.889 1.384 1.00 98.81 307 SER A O 1
ATOM 2328 N N . LEU A 1 308 ? -3.592 2.236 0.761 1.00 98.88 308 LEU A N 1
ATOM 2329 C CA . LEU A 1 308 ? -2.898 2.770 1.929 1.00 98.88 308 LEU A CA 1
ATOM 2330 C C . LEU A 1 308 ? -1.909 3.847 1.480 1.00 98.88 308 LEU A C 1
ATOM 2332 O O . LEU A 1 308 ? -1.035 3.598 0.652 1.00 98.88 308 LEU A O 1
ATOM 2336 N N . PHE A 1 309 ? -2.042 5.047 2.036 1.00 98.62 309 PHE A N 1
ATOM 2337 C CA . PHE A 1 309 ? -1.142 6.163 1.777 1.00 98.62 309 PHE A CA 1
ATOM 2338 C C . PHE A 1 309 ? -0.202 6.364 2.968 1.00 98.62 309 PHE A C 1
ATOM 2340 O O . PHE A 1 309 ? -0.578 6.944 3.992 1.00 98.62 309 PHE A O 1
ATOM 2347 N N . MET A 1 310 ? 1.026 5.865 2.829 1.00 98.19 310 MET A N 1
ATOM 2348 C CA . MET A 1 310 ? 2.114 6.089 3.786 1.00 98.19 310 MET A CA 1
ATOM 2349 C C . MET A 1 310 ? 2.671 7.515 3.670 1.00 98.19 310 MET A C 1
ATOM 2351 O O . MET A 1 310 ? 2.249 8.282 2.805 1.00 98.19 310 MET A O 1
ATOM 2355 N N . SER A 1 311 ? 3.594 7.895 4.555 1.00 96.81 311 SER A N 1
ATOM 2356 C CA . SER A 1 311 ? 4.154 9.251 4.611 1.00 96.81 311 SER A CA 1
ATOM 2357 C C . SER A 1 311 ? 5.665 9.213 4.746 1.00 96.81 311 SER A C 1
ATOM 2359 O O . SER A 1 311 ? 6.173 8.427 5.543 1.00 96.81 311 SER A O 1
ATOM 2361 N N . TYR A 1 312 ? 6.350 10.118 4.054 1.00 96.00 312 TYR A N 1
ATOM 2362 C CA . TYR A 1 312 ? 7.647 10.608 4.497 1.00 96.00 312 TYR A CA 1
ATOM 2363 C C . TYR A 1 312 ? 7.470 11.492 5.732 1.00 96.00 312 TYR A C 1
ATOM 2365 O O . TYR A 1 312 ? 6.417 12.119 5.914 1.00 96.00 312 TYR A O 1
ATOM 2373 N N . TYR A 1 313 ? 8.510 11.565 6.551 1.00 96.00 313 TYR A N 1
ATOM 2374 C CA . TYR A 1 313 ? 8.649 12.561 7.600 1.00 96.00 313 TYR A CA 1
ATOM 2375 C C . TYR A 1 313 ? 10.093 13.057 7.643 1.00 96.00 313 TYR A C 1
ATOM 2377 O O . TYR A 1 313 ? 10.993 12.331 8.060 1.00 96.00 313 TYR A O 1
ATOM 2385 N N . ASP A 1 314 ? 10.307 14.293 7.203 1.00 94.00 314 ASP A N 1
ATOM 2386 C CA . ASP A 1 314 ? 11.626 14.920 7.181 1.00 94.00 314 ASP A CA 1
ATOM 2387 C C . ASP A 1 314 ? 11.548 16.336 7.751 1.00 94.00 314 ASP A C 1
ATOM 2389 O O . ASP A 1 314 ? 10.673 17.119 7.381 1.00 94.00 314 ASP A O 1
ATOM 2393 N N . ASN A 1 315 ? 12.449 16.656 8.682 1.00 89.00 315 ASN A N 1
ATOM 2394 C CA . ASN A 1 315 ? 12.575 17.978 9.306 1.00 89.00 315 ASN A CA 1
ATOM 2395 C C . ASN A 1 315 ? 11.241 18.612 9.766 1.00 89.00 315 ASN A C 1
ATOM 2397 O O . ASN A 1 315 ? 11.025 19.813 9.615 1.00 89.00 315 ASN A O 1
ATOM 2401 N N . GLY A 1 316 ? 10.336 17.808 10.338 1.00 87.31 316 GLY A N 1
ATOM 2402 C CA . GLY A 1 316 ? 9.040 18.280 10.843 1.00 87.31 316 GLY A CA 1
ATOM 2403 C C . GLY A 1 316 ? 7.924 18.363 9.797 1.00 87.31 316 GLY A C 1
ATOM 2404 O O . GLY A 1 316 ? 6.809 18.756 10.139 1.00 87.31 316 GLY A O 1
ATOM 2405 N N . ALA A 1 317 ? 8.189 17.989 8.545 1.00 92.31 317 ALA A N 1
ATOM 2406 C CA . ALA A 1 317 ? 7.221 18.021 7.457 1.00 92.31 317 ALA A CA 1
ATOM 2407 C C . ALA A 1 317 ? 6.828 16.611 7.003 1.00 92.31 317 ALA A C 1
ATOM 2409 O O . ALA A 1 317 ? 7.663 15.716 6.881 1.00 92.31 317 ALA A O 1
ATOM 2410 N N . PHE A 1 318 ? 5.539 16.439 6.710 1.00 95.81 318 PHE A N 1
ATOM 2411 C CA . PHE A 1 318 ? 5.013 15.240 6.068 1.00 95.81 318 PHE A CA 1
ATOM 2412 C C . PHE A 1 318 ? 4.882 15.453 4.564 1.00 95.81 318 PHE A C 1
ATOM 2414 O O . PHE A 1 318 ? 4.423 16.510 4.127 1.00 95.81 318 PHE A O 1
ATOM 2421 N N . SER A 1 319 ? 5.216 14.434 3.781 1.00 95.19 319 SER A N 1
ATOM 2422 C CA . SER A 1 319 ? 4.983 14.436 2.339 1.00 95.19 319 SER A CA 1
ATOM 2423 C C . SER A 1 319 ? 4.721 13.026 1.819 1.00 95.19 319 SER A C 1
ATOM 2425 O O . SER A 1 319 ? 5.155 12.030 2.393 1.00 95.19 319 SER A O 1
ATOM 2427 N N . ASN A 1 320 ? 3.966 12.942 0.733 1.00 96.81 320 ASN A N 1
ATOM 2428 C CA . ASN A 1 320 ? 3.764 11.760 -0.096 1.00 96.81 320 ASN A CA 1
ATOM 2429 C C . ASN A 1 320 ? 3.136 12.229 -1.420 1.00 96.81 320 ASN A C 1
ATOM 2431 O O . ASN A 1 320 ? 2.902 13.425 -1.611 1.00 96.81 320 ASN A O 1
ATOM 2435 N N . ILE A 1 321 ? 2.814 11.297 -2.313 1.00 95.06 321 ILE A N 1
ATOM 2436 C CA . ILE A 1 321 ? 2.115 11.602 -3.567 1.00 95.06 321 ILE A CA 1
ATOM 2437 C C . ILE A 1 321 ? 0.618 11.251 -3.528 1.00 95.06 321 ILE 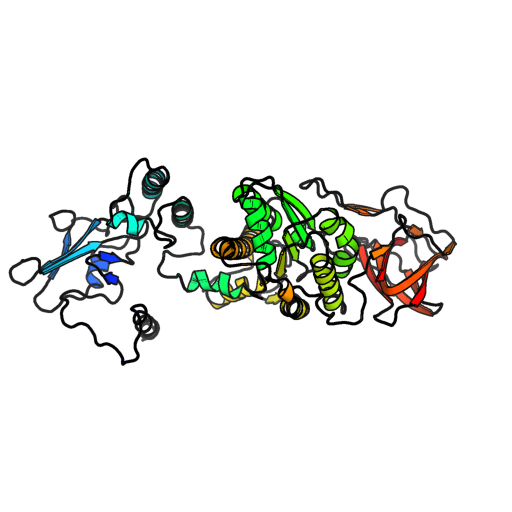A C 1
ATOM 2439 O O . ILE A 1 321 ? -0.006 11.013 -4.562 1.00 95.06 321 ILE A O 1
ATOM 2443 N N . GLN A 1 322 ? -0.000 11.231 -2.340 1.00 96.44 322 GLN A N 1
ATOM 2444 C CA . GLN A 1 322 ? -1.430 10.929 -2.184 1.00 96.44 322 GLN A CA 1
ATOM 2445 C C . GLN A 1 322 ? -2.308 11.816 -3.078 1.00 96.44 322 GLN A C 1
ATOM 2447 O O . GLN A 1 322 ? -3.302 11.334 -3.610 1.00 96.44 322 GLN A O 1
ATOM 2452 N N . SER A 1 323 ? -1.949 13.087 -3.281 1.00 93.56 323 SER A N 1
ATOM 2453 C CA . SER A 1 323 ? -2.693 14.009 -4.153 1.00 93.56 323 SER A CA 1
ATOM 2454 C C . SER A 1 323 ? -2.791 13.539 -5.610 1.00 93.56 323 SER A C 1
ATOM 2456 O O . SER A 1 323 ? -3.761 13.880 -6.281 1.00 93.56 323 SER A O 1
ATOM 2458 N N . ILE A 1 324 ? -1.834 12.733 -6.081 1.00 90.81 324 ILE A N 1
ATOM 2459 C CA . ILE A 1 324 ? -1.815 12.160 -7.433 1.00 90.81 324 ILE A CA 1
ATOM 2460 C C . ILE A 1 324 ? -2.607 10.845 -7.496 1.00 90.81 324 ILE A C 1
ATOM 2462 O O . ILE A 1 324 ? -3.299 10.591 -8.478 1.00 90.81 324 ILE A O 1
ATOM 2466 N N . GLN A 1 325 ? -2.557 10.015 -6.447 1.00 95.00 325 GLN A N 1
ATOM 2467 C CA . GLN A 1 325 ? -3.250 8.714 -6.408 1.00 95.00 325 GLN A CA 1
ATOM 2468 C C . GLN A 1 325 ? -4.729 8.814 -5.984 1.00 95.00 325 GLN A C 1
ATOM 2470 O O . GLN A 1 325 ? -5.550 7.980 -6.372 1.00 95.00 325 GLN A O 1
ATOM 2475 N N . LEU A 1 326 ? -5.091 9.817 -5.179 1.00 93.81 326 LEU A N 1
ATOM 2476 C CA . LEU A 1 326 ? -6.434 9.967 -4.610 1.00 93.81 326 LEU A CA 1
ATOM 2477 C C . LEU A 1 326 ? -7.549 10.119 -5.664 1.00 93.81 326 LEU A C 1
ATOM 2479 O O . LEU A 1 326 ? -8.585 9.477 -5.476 1.00 93.81 326 LEU A O 1
ATOM 2483 N N . PRO A 1 327 ? -7.382 10.874 -6.771 1.00 88.94 327 PRO A N 1
ATOM 2484 C CA . PRO A 1 327 ? -8.405 10.959 -7.816 1.00 88.94 327 PRO A CA 1
ATOM 2485 C C . PRO A 1 327 ? -8.782 9.592 -8.399 1.00 88.94 327 PRO A C 1
ATOM 2487 O O . PRO A 1 327 ? -9.964 9.294 -8.549 1.00 88.94 327 PRO A O 1
ATOM 2490 N N . THR A 1 328 ? -7.798 8.717 -8.635 1.00 90.75 328 THR A N 1
ATOM 2491 C CA . THR A 1 328 ? -8.029 7.324 -9.050 1.00 90.75 328 THR A CA 1
ATOM 2492 C C . THR A 1 328 ? -8.860 6.589 -8.004 1.00 90.75 328 THR A C 1
ATOM 2494 O O . THR A 1 328 ? -9.920 6.043 -8.297 1.00 90.75 328 THR A O 1
ATOM 2497 N N . VAL A 1 329 ? -8.427 6.612 -6.747 1.00 93.38 329 VAL A N 1
ATOM 2498 C CA . VAL A 1 329 ? -9.138 5.956 -5.642 1.00 93.38 329 VAL A CA 1
ATOM 2499 C C . VAL A 1 329 ? -10.595 6.431 -5.528 1.00 93.38 329 VAL A C 1
ATOM 2501 O O . VAL A 1 329 ? -11.487 5.616 -5.296 1.00 93.38 329 VAL A O 1
ATOM 2504 N N . GLN A 1 330 ? -10.860 7.721 -5.730 1.00 90.06 330 GLN A N 1
ATOM 2505 C CA . GLN A 1 330 ? -12.212 8.285 -5.722 1.00 90.06 330 GLN A CA 1
ATOM 2506 C C . GLN A 1 330 ? -13.040 7.819 -6.925 1.00 90.06 330 GLN A C 1
ATOM 2508 O O . GLN A 1 330 ? -14.162 7.348 -6.729 1.00 90.06 330 GLN A O 1
ATOM 2513 N N . GLN A 1 331 ? -12.471 7.888 -8.133 1.00 87.81 331 GLN A N 1
ATOM 2514 C CA . GLN A 1 331 ? -13.113 7.484 -9.388 1.00 87.81 331 GLN A CA 1
ATOM 2515 C C . GLN A 1 331 ? -13.545 6.015 -9.373 1.00 87.81 331 GLN A C 1
ATOM 2517 O O . GLN A 1 331 ? -14.641 5.677 -9.810 1.00 87.81 331 GLN A O 1
ATOM 2522 N N . TYR A 1 332 ? -12.686 5.138 -8.854 1.00 88.81 332 TYR A N 1
ATOM 2523 C CA . TYR A 1 332 ? -12.940 3.697 -8.784 1.00 88.81 332 TYR A CA 1
ATOM 2524 C C . TYR A 1 332 ? -13.606 3.271 -7.469 1.00 88.81 332 TYR A C 1
ATOM 2526 O O . TYR A 1 332 ? -13.735 2.077 -7.201 1.00 88.81 332 TYR A O 1
ATOM 2534 N N . HIS A 1 333 ? -14.014 4.238 -6.640 1.00 90.56 333 HIS A N 1
ATOM 2535 C CA . HIS A 1 333 ? -14.635 4.020 -5.336 1.00 90.56 333 HIS A CA 1
ATOM 2536 C C . HIS A 1 333 ? -13.843 3.047 -4.445 1.00 90.56 333 HIS A C 1
ATOM 2538 O O . HIS A 1 333 ? -14.419 2.196 -3.774 1.00 90.56 333 HIS A O 1
ATOM 2544 N N . ILE A 1 334 ? -12.518 3.161 -4.406 1.00 94.94 334 ILE A N 1
ATOM 2545 C CA . ILE A 1 334 ? -11.657 2.315 -3.574 1.00 94.94 334 ILE A CA 1
ATOM 2546 C C . ILE A 1 334 ? -11.591 2.891 -2.154 1.00 94.94 334 ILE A C 1
ATOM 2548 O O . ILE A 1 334 ? -11.240 4.059 -1.999 1.00 94.94 334 ILE A O 1
ATOM 2552 N N . PRO A 1 335 ? -11.912 2.131 -1.094 1.00 96.81 335 PRO A N 1
ATOM 2553 C CA . PRO A 1 335 ? -11.658 2.571 0.274 1.00 96.81 335 PRO A CA 1
ATOM 2554 C C . PRO A 1 335 ? -10.172 2.889 0.481 1.00 96.81 335 PRO A C 1
ATOM 2556 O O . PRO A 1 335 ? -9.315 2.094 0.092 1.00 96.81 335 PRO A O 1
ATOM 2559 N N . ALA A 1 336 ? -9.857 4.023 1.107 1.00 98.69 336 ALA A N 1
ATOM 2560 C CA . ALA A 1 336 ? -8.476 4.438 1.323 1.00 98.69 336 ALA A CA 1
ATOM 2561 C C . ALA A 1 336 ? -8.212 5.005 2.713 1.00 98.69 336 ALA A C 1
ATOM 2563 O O . ALA A 1 336 ? -8.998 5.792 3.242 1.00 98.69 336 ALA A O 1
ATOM 2564 N N . ILE A 1 337 ? -7.058 4.622 3.256 1.00 98.75 337 ILE A N 1
ATOM 2565 C CA . ILE A 1 337 ? -6.545 5.051 4.554 1.00 98.75 337 ILE A CA 1
ATOM 2566 C C . ILE A 1 337 ? -5.234 5.812 4.356 1.00 98.75 337 ILE A C 1
ATOM 2568 O O . ILE A 1 337 ? -4.362 5.371 3.615 1.00 98.75 337 ILE A O 1
ATOM 2572 N N . SER A 1 338 ? -5.082 6.943 5.036 1.00 98.69 338 SER A N 1
ATOM 2573 C CA . SER A 1 338 ? -3.894 7.786 5.026 1.00 98.69 338 SER A CA 1
ATOM 2574 C C . SER A 1 338 ? -3.243 7.824 6.400 1.00 98.69 338 SER A C 1
ATOM 2576 O O . SER A 1 338 ? -3.779 8.374 7.367 1.00 98.69 338 SER A O 1
ATOM 2578 N N . TYR A 1 339 ? -2.040 7.262 6.463 1.00 98.25 339 TYR A N 1
ATOM 2579 C CA . TYR A 1 339 ? -1.160 7.383 7.618 1.00 98.25 339 TYR A CA 1
ATOM 2580 C C . TYR A 1 339 ? -0.709 8.838 7.804 1.00 98.25 339 TYR A C 1
ATOM 2582 O O . TYR A 1 339 ? -0.659 9.332 8.930 1.00 98.25 339 TYR A O 1
ATOM 2590 N N . MET A 1 340 ? -0.465 9.554 6.698 1.00 96.50 340 MET A N 1
ATOM 2591 C CA . MET A 1 340 ? -0.103 10.973 6.717 1.00 96.50 340 MET A CA 1
ATOM 2592 C C . MET A 1 340 ? -1.182 11.827 7.393 1.00 96.50 340 MET A C 1
ATOM 2594 O O . MET A 1 340 ? -0.873 12.582 8.313 1.00 96.50 340 MET A O 1
ATOM 2598 N N . GLN A 1 341 ? -2.448 11.688 6.985 1.00 96.31 341 GLN A N 1
ATOM 2599 C CA . GLN A 1 341 ? -3.543 12.487 7.553 1.00 96.31 341 GLN A CA 1
ATOM 2600 C C . GLN A 1 341 ? -3.792 12.148 9.026 1.00 96.31 341 GLN A C 1
ATOM 2602 O O . GLN A 1 341 ? -4.063 13.046 9.824 1.00 96.31 341 GLN A O 1
ATOM 2607 N N . ALA A 1 342 ? -3.626 10.879 9.416 1.00 93.06 342 ALA A N 1
ATOM 2608 C CA . ALA A 1 342 ? -3.672 10.479 10.819 1.00 93.06 342 ALA A CA 1
ATOM 2609 C C . ALA A 1 342 ? -2.590 11.198 11.641 1.00 93.06 342 ALA A C 1
ATOM 2611 O O . ALA A 1 342 ? -2.893 11.787 12.675 1.00 93.06 342 ALA A O 1
ATOM 2612 N N . LEU A 1 343 ? -1.338 11.206 11.174 1.00 93.00 343 LEU A N 1
ATOM 2613 C CA . LEU A 1 343 ? -0.242 11.884 11.868 1.00 93.00 343 LEU A CA 1
ATOM 2614 C C . LEU A 1 343 ? -0.416 13.405 11.906 1.00 93.00 343 LEU A C 1
ATOM 2616 O O . LEU A 1 343 ? -0.214 14.006 12.959 1.00 93.00 343 LEU A O 1
ATOM 2620 N N . GLN A 1 344 ? -0.841 14.024 10.802 1.00 92.69 344 GLN A N 1
ATOM 2621 C CA . GLN A 1 344 ? -1.148 15.458 10.749 1.00 92.69 344 GLN A CA 1
ATOM 2622 C C . GLN A 1 344 ? -2.246 15.836 11.746 1.00 92.69 344 GLN A C 1
ATOM 2624 O O . GLN A 1 344 ? -2.128 16.851 12.439 1.00 92.69 344 GLN A O 1
ATOM 2629 N N . TYR A 1 345 ? -3.287 15.003 11.859 1.00 89.75 345 TYR A N 1
ATOM 2630 C CA . TYR A 1 345 ? -4.332 15.184 12.859 1.00 89.75 345 TYR A CA 1
ATOM 2631 C C . TYR A 1 345 ? -3.742 15.183 14.272 1.00 89.75 345 TYR A C 1
ATOM 2633 O O . TYR A 1 345 ? -4.013 16.110 15.036 1.00 89.75 345 TYR A O 1
ATOM 2641 N N . ARG A 1 346 ? -2.899 14.199 14.609 1.00 85.38 346 ARG A N 1
ATOM 2642 C CA . ARG A 1 346 ? -2.271 14.118 15.936 1.00 85.38 346 ARG A CA 1
ATOM 2643 C C . ARG A 1 346 ? -1.361 15.310 16.216 1.00 85.38 346 ARG A C 1
ATOM 2645 O O . ARG A 1 346 ? -1.498 15.927 17.259 1.00 85.38 346 ARG A O 1
ATOM 2652 N N . VAL A 1 347 ? -0.504 15.703 15.272 1.00 88.00 347 VAL A N 1
ATOM 2653 C CA . VAL A 1 347 ? 0.365 16.889 15.422 1.00 88.00 347 VAL A CA 1
ATOM 2654 C C . VAL A 1 347 ? -0.451 18.158 15.680 1.00 88.00 347 VAL A C 1
ATOM 2656 O O . VAL A 1 347 ? -0.065 18.988 16.498 1.00 88.00 347 VAL A O 1
ATOM 2659 N N . THR A 1 348 ? -1.595 18.301 15.011 1.00 86.06 348 THR A N 1
ATOM 2660 C CA . THR A 1 348 ? -2.455 19.484 15.150 1.00 86.06 348 THR A CA 1
ATOM 2661 C C . THR A 1 348 ? -3.239 19.491 16.466 1.00 86.06 348 THR A C 1
ATOM 2663 O O . THR A 1 348 ? -3.467 20.559 17.030 1.00 86.06 348 THR A O 1
ATOM 2666 N N . ASN A 1 349 ? -3.669 18.322 16.952 1.00 78.81 349 ASN A N 1
ATOM 2667 C CA . ASN A 1 349 ? -4.662 18.217 18.028 1.00 78.81 349 ASN A CA 1
ATOM 2668 C C . ASN A 1 349 ? -4.124 17.629 19.343 1.00 78.81 349 ASN A C 1
ATOM 2670 O O . ASN A 1 349 ? -4.811 17.716 20.355 1.00 78.81 349 ASN A O 1
ATOM 2674 N N . GLU A 1 350 ? -2.918 17.060 19.371 1.00 78.25 350 GLU A N 1
ATOM 2675 C CA . GLU A 1 350 ? -2.297 16.484 20.570 1.00 78.25 350 GLU A CA 1
ATOM 2676 C C . GLU A 1 350 ? -1.067 17.316 20.982 1.00 78.25 350 GLU A C 1
ATOM 2678 O O . GLU A 1 350 ? 0.028 17.125 20.441 1.00 78.25 350 GLU A O 1
ATOM 2683 N N . PRO A 1 351 ? -1.198 18.248 21.949 1.00 80.56 351 PRO A N 1
ATOM 2684 C CA . PRO A 1 351 ? -0.076 19.059 22.410 1.00 80.56 351 PRO A CA 1
ATOM 2685 C C . PRO A 1 351 ? 1.117 18.208 22.861 1.00 80.56 351 PRO A C 1
ATOM 2687 O O . PRO A 1 351 ? 1.005 17.374 23.760 1.00 80.56 351 PRO A O 1
ATOM 2690 N N . GLY A 1 352 ? 2.281 18.449 22.253 1.00 82.00 352 GLY A N 1
ATOM 2691 C CA . GLY A 1 352 ? 3.517 17.725 22.561 1.00 82.00 352 GLY A CA 1
ATOM 2692 C C . GLY A 1 352 ? 3.650 16.358 21.883 1.00 82.00 352 GLY A C 1
ATOM 2693 O O . GLY A 1 352 ? 4.590 15.630 22.202 1.00 82.00 352 GLY A O 1
ATOM 2694 N N . PHE A 1 353 ? 2.748 15.996 20.964 1.00 83.38 353 PHE A N 1
ATOM 2695 C CA . PHE A 1 353 ? 2.948 14.835 20.105 1.00 83.38 353 PHE A CA 1
ATOM 2696 C C . PHE A 1 353 ? 4.085 15.091 19.109 1.00 83.38 353 PHE A C 1
ATOM 2698 O O . PHE A 1 353 ? 4.015 16.001 18.285 1.00 83.38 353 PHE A O 1
ATOM 2705 N N . ASP A 1 354 ? 5.119 14.256 19.183 1.00 85.25 354 ASP A N 1
ATOM 2706 C CA . ASP A 1 354 ? 6.212 14.208 18.217 1.00 85.25 354 ASP A CA 1
ATOM 2707 C C . ASP A 1 354 ? 6.070 12.929 17.373 1.00 85.25 354 ASP A C 1
ATOM 2709 O O . ASP A 1 354 ? 6.094 11.828 17.936 1.00 85.25 354 ASP A O 1
ATOM 2713 N N . PRO A 1 355 ? 5.896 13.036 16.045 1.00 88.25 355 PRO A N 1
ATOM 2714 C CA . PRO A 1 355 ? 5.829 11.884 15.154 1.00 88.25 355 PRO A CA 1
ATOM 2715 C C . PRO A 1 355 ? 7.209 11.273 14.861 1.00 88.25 355 PRO A C 1
ATOM 2717 O O . PRO A 1 355 ? 7.250 10.122 14.431 1.00 88.25 355 PRO A O 1
ATOM 2720 N N . ALA A 1 356 ? 8.329 11.975 15.100 1.00 91.19 356 ALA A N 1
ATOM 2721 C CA . ALA A 1 356 ? 9.678 11.497 14.769 1.00 91.19 356 ALA A CA 1
ATOM 2722 C C . ALA A 1 356 ? 10.001 10.101 15.341 1.00 91.19 356 ALA A C 1
ATOM 2724 O O . ALA A 1 356 ? 10.518 9.261 14.602 1.00 91.19 356 ALA A O 1
ATOM 2725 N N . PRO A 1 357 ? 9.630 9.766 16.596 1.00 89.31 357 PRO A N 1
ATOM 2726 C CA . PRO A 1 357 ? 9.866 8.447 17.173 1.00 89.31 357 PRO A CA 1
ATOM 2727 C C . PRO A 1 357 ? 9.020 7.321 16.572 1.00 89.31 357 PRO A C 1
ATOM 2729 O O . PRO A 1 357 ? 9.098 6.206 17.078 1.00 89.31 357 PRO A O 1
ATOM 2732 N N . LEU A 1 358 ? 8.192 7.569 15.551 1.00 88.44 358 LEU A N 1
ATOM 2733 C CA . LEU A 1 358 ? 7.486 6.531 14.785 1.00 88.44 358 LEU A CA 1
ATOM 2734 C C . LEU A 1 358 ? 8.263 6.092 13.535 1.00 88.44 358 LEU A C 1
ATOM 2736 O O . LEU A 1 358 ? 7.860 5.153 12.845 1.00 88.44 358 LEU A O 1
ATOM 2740 N N . PHE A 1 359 ? 9.382 6.751 13.248 1.00 91.44 359 PHE A N 1
ATOM 2741 C CA . PHE A 1 359 ? 10.186 6.565 12.051 1.00 91.44 359 PHE A CA 1
ATOM 2742 C C . PHE A 1 359 ? 11.591 6.058 12.413 1.00 91.44 359 PHE A C 1
ATOM 2744 O O . PHE A 1 359 ? 12.147 6.401 13.456 1.00 91.44 359 PHE A O 1
ATOM 2751 N N . LYS A 1 360 ? 12.149 5.176 11.577 1.00 91.94 360 LYS A N 1
ATOM 2752 C CA . LYS A 1 360 ? 13.557 4.736 11.644 1.00 91.94 360 LYS A CA 1
ATOM 2753 C C . LYS A 1 360 ? 14.458 5.671 10.839 1.00 91.94 360 LYS A C 1
ATOM 2755 O O . LYS A 1 360 ? 15.587 5.935 11.234 1.00 91.94 360 LYS A O 1
ATOM 2760 N N . ASP A 1 361 ? 13.939 6.124 9.706 1.00 92.38 361 ASP A N 1
ATOM 2761 C CA . ASP A 1 361 ? 14.509 7.109 8.796 1.00 92.38 361 ASP A CA 1
ATOM 2762 C C . ASP A 1 361 ? 13.357 7.933 8.196 1.00 92.38 361 ASP A C 1
ATOM 2764 O O . ASP A 1 361 ? 12.207 7.757 8.589 1.00 92.38 361 ASP A O 1
ATOM 2768 N N . ILE A 1 362 ? 13.632 8.816 7.237 1.00 92.31 362 ILE A N 1
ATOM 2769 C CA . ILE A 1 362 ? 12.606 9.716 6.690 1.00 92.31 362 ILE A CA 1
ATOM 2770 C C . ILE A 1 362 ? 11.447 9.006 5.961 1.00 92.31 362 ILE A C 1
ATOM 2772 O O . ILE A 1 362 ? 10.445 9.653 5.674 1.00 92.31 362 ILE A O 1
ATOM 2776 N N . VAL A 1 363 ? 11.563 7.712 5.635 1.00 90.88 363 VAL A N 1
ATOM 2777 C CA . VAL A 1 363 ? 10.565 6.932 4.872 1.00 90.88 363 VAL A CA 1
ATOM 2778 C C . VAL A 1 363 ? 9.970 5.807 5.711 1.00 90.88 363 VAL A C 1
ATOM 2780 O O . VAL A 1 363 ? 8.755 5.605 5.738 1.00 90.88 363 VAL A O 1
ATOM 2783 N N . HIS A 1 364 ? 10.831 5.030 6.364 1.00 92.06 364 HIS A N 1
ATOM 2784 C CA . HIS A 1 364 ? 10.492 3.746 6.953 1.00 92.06 364 HIS A CA 1
ATOM 2785 C C . HIS A 1 364 ? 10.074 3.902 8.407 1.00 92.06 364 HIS A C 1
ATOM 2787 O O . HIS A 1 364 ? 10.794 4.457 9.241 1.00 92.06 364 HIS A O 1
ATOM 2793 N N . GLN A 1 365 ? 8.930 3.318 8.740 1.00 91.00 365 GLN A N 1
ATOM 2794 C CA . GLN A 1 365 ? 8.406 3.309 10.095 1.00 91.00 365 GLN A CA 1
ATOM 2795 C C . GLN A 1 365 ? 9.221 2.362 10.982 1.00 91.00 365 GLN A C 1
ATOM 2797 O O . GLN A 1 365 ? 9.817 1.371 10.536 1.00 91.00 365 GLN A O 1
ATOM 2802 N N . ASN A 1 366 ? 9.264 2.668 12.276 1.00 82.56 366 ASN A N 1
ATOM 2803 C CA . ASN A 1 366 ? 9.685 1.705 13.285 1.00 82.56 366 ASN A CA 1
ATOM 2804 C C . ASN A 1 366 ? 8.487 0.878 13.769 1.00 82.56 366 ASN A C 1
ATOM 2806 O O . ASN A 1 366 ? 7.370 1.062 13.301 1.00 82.56 366 ASN A O 1
ATOM 2810 N N . GLN A 1 367 ? 8.712 -0.053 14.698 1.00 84.56 367 GLN A N 1
ATOM 2811 C CA . GLN A 1 367 ? 7.653 -0.954 15.156 1.00 84.56 367 GLN A CA 1
ATOM 2812 C C . GLN A 1 367 ? 6.398 -0.211 15.678 1.00 84.56 367 GLN A C 1
ATOM 2814 O O . GLN A 1 367 ? 5.298 -0.600 15.290 1.00 84.56 367 GLN A O 1
ATOM 2819 N N . PRO A 1 368 ? 6.504 0.847 16.508 1.00 81.69 368 PRO A N 1
ATOM 2820 C CA . PRO A 1 368 ? 5.361 1.699 16.843 1.00 81.69 368 PRO A CA 1
ATOM 2821 C C . PRO A 1 368 ? 4.645 2.336 15.641 1.00 81.69 368 PRO A C 1
ATOM 2823 O O . PRO A 1 368 ? 3.415 2.339 15.610 1.00 81.69 368 PRO A O 1
ATOM 2826 N N . GLY A 1 369 ? 5.382 2.859 14.655 1.00 83.56 369 GLY A N 1
ATOM 2827 C CA . GLY A 1 369 ? 4.787 3.458 13.455 1.00 83.56 369 GLY A CA 1
ATOM 2828 C C . GLY A 1 369 ? 4.074 2.434 12.566 1.00 83.56 369 GLY A C 1
ATOM 2829 O O . GLY A 1 369 ? 2.939 2.658 12.152 1.00 83.56 369 GLY A O 1
ATOM 2830 N N . ASP A 1 370 ? 4.691 1.269 12.351 1.00 87.44 370 ASP A N 1
ATOM 2831 C CA . ASP A 1 370 ? 4.085 0.128 11.653 1.00 87.44 370 ASP A CA 1
ATOM 2832 C C . ASP A 1 370 ? 2.817 -0.362 12.369 1.00 87.44 370 ASP A C 1
ATOM 2834 O O . ASP A 1 370 ? 1.802 -0.651 11.732 1.00 87.44 370 ASP A O 1
ATOM 2838 N N . ALA A 1 371 ? 2.852 -0.417 13.704 1.00 83.25 371 ALA A N 1
ATOM 2839 C CA . ALA A 1 371 ? 1.695 -0.777 14.514 1.00 83.25 371 ALA A CA 1
ATOM 2840 C C . ALA A 1 371 ? 0.560 0.241 14.375 1.00 83.25 371 ALA A C 1
ATOM 2842 O O . ALA A 1 371 ? -0.593 -0.165 14.256 1.00 83.25 371 ALA A O 1
ATOM 2843 N N . MET A 1 372 ? 0.868 1.541 14.334 1.00 89.25 372 MET A N 1
ATOM 2844 C CA . MET A 1 372 ? -0.132 2.580 14.085 1.00 89.25 372 MET A CA 1
ATOM 2845 C C . MET A 1 372 ? -0.727 2.457 12.676 1.00 89.25 372 MET A C 1
ATOM 2847 O O . MET A 1 372 ? -1.946 2.484 12.537 1.00 89.25 372 MET A O 1
ATOM 2851 N N . ALA A 1 373 ? 0.090 2.264 11.636 1.00 93.50 373 ALA A N 1
ATOM 2852 C CA . ALA A 1 373 ? -0.408 2.067 10.272 1.00 93.50 373 ALA A CA 1
ATOM 2853 C C . ALA A 1 373 ? -1.335 0.839 10.169 1.00 93.50 373 ALA A C 1
ATOM 2855 O O . ALA A 1 373 ? -2.427 0.928 9.602 1.00 93.50 373 ALA A O 1
ATOM 2856 N N . ALA A 1 374 ? -0.943 -0.287 10.775 1.00 91.19 374 ALA A N 1
ATOM 2857 C CA . ALA A 1 374 ? -1.779 -1.482 10.840 1.00 91.19 374 ALA A CA 1
ATOM 2858 C C . ALA A 1 374 ? -3.086 -1.238 11.599 1.00 91.19 374 ALA A C 1
ATOM 2860 O O . ALA A 1 374 ? -4.136 -1.688 11.152 1.00 91.19 374 ALA A O 1
ATOM 2861 N N . ASP A 1 375 ? -3.037 -0.520 12.720 1.00 88.25 375 ASP A N 1
ATOM 2862 C CA . ASP A 1 375 ? -4.203 -0.219 13.550 1.00 88.25 375 ASP A CA 1
ATOM 2863 C C . ASP A 1 375 ? -5.230 0.656 12.811 1.00 88.25 375 ASP A C 1
ATOM 2865 O O . ASP A 1 375 ? -6.423 0.364 12.863 1.00 88.25 375 ASP A O 1
ATOM 2869 N N . LEU A 1 376 ? -4.787 1.646 12.024 1.00 92.31 376 LEU A N 1
ATOM 2870 C CA . LEU A 1 376 ? -5.676 2.438 11.159 1.00 92.31 376 LEU A CA 1
ATOM 2871 C C . LEU A 1 376 ? -6.400 1.560 10.125 1.00 92.31 376 LEU A C 1
ATOM 2873 O O . LEU A 1 376 ? -7.612 1.688 9.931 1.00 92.31 376 LEU A O 1
ATOM 2877 N N . VAL A 1 377 ? -5.668 0.649 9.476 1.00 97.81 377 VAL A N 1
ATOM 2878 C CA . VAL A 1 377 ? -6.237 -0.290 8.498 1.00 97.81 377 VAL A CA 1
ATOM 2879 C C . VAL A 1 377 ? -7.201 -1.263 9.178 1.00 97.81 377 VAL A C 1
ATOM 2881 O O . VAL A 1 377 ? -8.334 -1.420 8.725 1.00 97.81 377 VAL A O 1
ATOM 2884 N N . ILE A 1 378 ? -6.787 -1.890 10.282 1.00 95.19 378 ILE A N 1
ATOM 2885 C CA . ILE A 1 378 ? -7.595 -2.851 11.045 1.00 95.19 378 ILE A CA 1
ATOM 2886 C C . ILE A 1 378 ? -8.872 -2.190 11.561 1.00 95.19 378 ILE A C 1
ATOM 2888 O O . ILE A 1 378 ? -9.941 -2.779 11.439 1.00 95.19 378 ILE A O 1
ATOM 2892 N N . HIS A 1 379 ? -8.800 -0.956 12.062 1.00 86.50 379 HIS A N 1
ATOM 2893 C CA . HIS A 1 379 ? -9.977 -0.208 12.493 1.00 86.50 379 HIS A CA 1
ATOM 2894 C C . HIS A 1 379 ? -10.995 -0.054 11.354 1.00 86.50 379 HIS A C 1
ATOM 2896 O O . HIS A 1 379 ? -12.193 -0.287 11.540 1.00 86.50 379 HIS A O 1
ATOM 2902 N N . GLN A 1 380 ? -10.533 0.281 10.146 1.00 91.94 380 GLN A N 1
ATOM 2903 C CA . GLN A 1 380 ? -11.416 0.381 8.987 1.00 91.94 380 GLN A CA 1
ATOM 2904 C C . GLN A 1 380 ? -11.985 -0.982 8.562 1.00 91.94 380 GLN A C 1
ATOM 2906 O O . GLN A 1 380 ? -13.156 -1.055 8.175 1.00 91.94 380 GLN A O 1
ATOM 2911 N N . LEU A 1 381 ? -11.196 -2.054 8.648 1.00 94.81 381 LEU A N 1
ATOM 2912 C CA . LEU A 1 381 ? -11.652 -3.417 8.365 1.00 94.81 381 LEU A CA 1
ATOM 2913 C C . LEU A 1 381 ? -12.691 -3.896 9.392 1.00 94.81 381 LEU A C 1
ATOM 2915 O O . LEU A 1 381 ? -13.713 -4.447 8.996 1.00 94.81 381 LEU A O 1
ATOM 2919 N N . GLU A 1 382 ? -12.508 -3.616 10.682 1.00 89.25 382 GLU A N 1
ATOM 2920 C CA . GLU A 1 382 ? -13.493 -3.913 11.733 1.00 89.25 382 GLU A CA 1
ATOM 2921 C C . GLU A 1 382 ? -14.806 -3.147 11.505 1.00 89.25 382 GLU A C 1
ATOM 2923 O O . GLU A 1 382 ? -15.885 -3.734 11.592 1.00 89.25 382 GLU A O 1
ATOM 2928 N N . LYS A 1 383 ? -14.744 -1.864 11.111 1.00 85.38 383 LYS A N 1
ATOM 2929 C CA . LYS A 1 383 ? -15.943 -1.091 10.727 1.00 85.38 383 LYS A CA 1
ATOM 2930 C C . LYS A 1 383 ? -16.688 -1.708 9.540 1.00 85.38 383 LYS A C 1
ATOM 2932 O O . LYS A 1 383 ? -17.917 -1.644 9.495 1.00 85.38 383 LYS A O 1
ATOM 2937 N N . ILE A 1 384 ? -15.965 -2.267 8.566 1.00 88.44 384 ILE A N 1
ATOM 2938 C CA . ILE A 1 384 ? -16.563 -2.979 7.425 1.00 88.44 384 ILE A CA 1
ATOM 2939 C C . ILE A 1 384 ? -17.210 -4.276 7.904 1.00 88.44 384 ILE A C 1
ATOM 2941 O O . ILE A 1 384 ? -18.378 -4.509 7.603 1.00 88.44 384 ILE A O 1
ATOM 2945 N N . TYR A 1 385 ? -16.485 -5.069 8.693 1.00 89.62 385 TYR A N 1
ATOM 2946 C CA . TYR A 1 385 ? -16.953 -6.337 9.245 1.00 89.62 385 TYR A CA 1
ATOM 2947 C C . TYR A 1 385 ? -18.248 -6.168 10.050 1.00 89.62 385 TYR A C 1
ATOM 2949 O O . TYR A 1 385 ? -19.235 -6.845 9.781 1.00 89.62 385 TYR A O 1
ATOM 2957 N N . GLN A 1 386 ? -18.311 -5.190 10.958 1.00 82.19 386 GLN A N 1
ATOM 2958 C CA . GLN A 1 386 ? -19.511 -4.902 11.760 1.00 82.19 386 GLN A CA 1
ATOM 2959 C C . GLN A 1 386 ? -20.751 -4.576 10.913 1.00 82.19 386 GLN A C 1
ATOM 2961 O O . GLN A 1 386 ? -21.880 -4.793 11.351 1.00 82.19 386 GLN A O 1
ATOM 2966 N N . LYS A 1 387 ? -20.556 -4.050 9.699 1.00 81.62 387 LYS A N 1
ATOM 2967 C CA . LYS A 1 387 ? -21.630 -3.672 8.772 1.00 81.62 387 LYS A CA 1
ATOM 2968 C C . LYS A 1 387 ? -21.776 -4.640 7.599 1.00 81.62 387 LYS A C 1
ATOM 2970 O O . LYS A 1 387 ? -22.602 -4.388 6.727 1.00 81.62 387 LYS A O 1
ATOM 2975 N N . GLN A 1 388 ? -21.026 -5.743 7.556 1.00 83.25 388 GLN A N 1
ATOM 2976 C CA . GLN A 1 388 ? -20.921 -6.592 6.364 1.00 83.25 388 GLN A CA 1
ATOM 2977 C C . GLN A 1 388 ? -22.265 -7.174 5.903 1.00 83.25 388 GLN A C 1
ATOM 2979 O O . GLN A 1 388 ? -22.476 -7.344 4.706 1.00 83.25 388 GLN A O 1
ATOM 2984 N N . GLY A 1 389 ? -23.199 -7.424 6.830 1.00 78.19 389 GLY A N 1
ATOM 2985 C CA . GLY A 1 389 ? -24.554 -7.895 6.514 1.00 78.19 389 GLY A CA 1
ATOM 2986 C C . GLY A 1 389 ? -25.423 -6.864 5.781 1.00 78.19 389 GLY A C 1
ATOM 2987 O O . GLY A 1 389 ? -26.393 -7.240 5.134 1.00 78.19 389 GLY A O 1
ATOM 2988 N N . LEU A 1 390 ? -25.057 -5.580 5.845 1.00 81.12 390 LEU A N 1
ATOM 2989 C CA . LEU A 1 390 ? -25.712 -4.472 5.141 1.00 81.12 390 LEU A CA 1
ATOM 2990 C C . LEU A 1 390 ? -25.001 -4.107 3.828 1.00 81.12 390 LEU A C 1
ATOM 2992 O O . LEU A 1 390 ? -25.498 -3.285 3.064 1.00 81.12 390 LEU A O 1
ATOM 2996 N N . LEU A 1 391 ? -23.820 -4.679 3.582 1.00 80.81 391 LEU A N 1
ATOM 2997 C CA . LEU A 1 391 ? -23.005 -4.416 2.402 1.00 80.81 391 LEU A CA 1
ATOM 2998 C C . LEU A 1 391 ? -23.226 -5.547 1.394 1.00 80.81 391 LEU A C 1
ATOM 3000 O O . LEU A 1 391 ? -22.796 -6.680 1.613 1.00 80.81 391 LEU A O 1
ATOM 3004 N N . THR A 1 392 ? -23.905 -5.253 0.290 1.00 71.44 392 THR A N 1
ATOM 3005 C CA . THR A 1 392 ? -24.090 -6.185 -0.832 1.00 71.44 392 THR A CA 1
ATOM 3006 C C . THR A 1 392 ? -23.158 -5.838 -1.979 1.00 71.44 392 THR A C 1
ATOM 3008 O O . THR A 1 392 ? -22.808 -4.669 -2.160 1.00 71.44 392 THR A O 1
ATOM 3011 N N . VAL A 1 393 ? -22.788 -6.840 -2.786 1.00 70.00 393 VAL A N 1
ATOM 3012 C CA . VAL A 1 393 ? -22.111 -6.558 -4.050 1.00 70.00 393 VAL A CA 1
ATOM 3013 C C . VAL A 1 393 ? -23.113 -5.998 -5.046 1.00 70.00 393 VAL A C 1
ATOM 3015 O O . VAL A 1 393 ? -23.881 -6.742 -5.649 1.00 70.00 393 VAL A O 1
ATOM 3018 N N . ASP A 1 394 ? -23.100 -4.687 -5.229 1.00 68.44 394 ASP A N 1
ATOM 3019 C CA . ASP A 1 394 ? -23.753 -4.060 -6.362 1.00 68.44 394 ASP A CA 1
ATOM 3020 C C . ASP A 1 394 ? -22.908 -4.290 -7.623 1.00 68.44 394 ASP A C 1
ATOM 3022 O O . ASP A 1 394 ? -21.763 -3.847 -7.724 1.00 68.44 394 ASP A O 1
ATOM 3026 N N . SER A 1 395 ? -23.478 -5.022 -8.578 1.00 58.28 395 SER A N 1
ATOM 3027 C CA . SER A 1 395 ? -22.845 -5.305 -9.871 1.00 58.28 395 SER A CA 1
ATOM 3028 C C . SER A 1 395 ? -22.763 -4.050 -10.751 1.00 58.28 395 SER A C 1
ATOM 3030 O O . SER A 1 395 ? -21.877 -3.954 -11.596 1.00 58.28 395 SER A O 1
ATOM 3032 N N . SER A 1 396 ? -23.656 -3.075 -10.539 1.00 58.03 396 SER A N 1
ATOM 3033 C CA . SER A 1 396 ? -23.704 -1.817 -11.292 1.00 58.03 396 SER A CA 1
ATOM 3034 C C . SER A 1 396 ? -22.624 -0.825 -10.849 1.00 58.03 396 SER A C 1
ATOM 3036 O O . SER A 1 396 ? -22.023 -0.169 -11.695 1.00 58.03 396 SER A O 1
ATOM 3038 N N . ALA A 1 397 ? -22.262 -0.827 -9.560 1.00 51.78 397 ALA A N 1
ATOM 3039 C CA . ALA A 1 397 ? -21.118 -0.082 -9.021 1.00 51.78 397 ALA A CA 1
ATOM 3040 C C . ALA A 1 397 ? -19.754 -0.585 -9.545 1.00 51.78 397 ALA A C 1
ATOM 3042 O O . ALA A 1 397 ? -18.721 0.031 -9.296 1.00 51.78 397 ALA A O 1
ATOM 3043 N N . LEU A 1 398 ? -19.745 -1.725 -10.246 1.00 54.12 398 LEU A N 1
ATOM 3044 C CA . LEU A 1 398 ? -18.557 -2.423 -10.737 1.00 54.12 398 LEU A CA 1
ATOM 3045 C C . LEU A 1 398 ? -18.506 -2.520 -12.270 1.00 54.12 398 LEU A C 1
ATOM 3047 O O . LEU A 1 398 ? -17.622 -3.196 -12.802 1.00 54.12 398 LEU A O 1
ATOM 3051 N N . ALA A 1 399 ? -19.442 -1.886 -12.986 1.00 52.56 399 ALA A N 1
ATOM 3052 C CA . ALA A 1 399 ? -19.499 -1.942 -14.441 1.00 52.56 399 ALA A CA 1
ATOM 3053 C C . ALA A 1 399 ? -18.274 -1.239 -15.049 1.00 52.56 399 ALA A C 1
ATOM 3055 O O . ALA A 1 399 ? -18.199 -0.015 -15.020 1.00 52.56 399 ALA A O 1
ATOM 3056 N N . ASN A 1 400 ? -17.322 -2.043 -15.556 1.00 58.41 400 ASN A N 1
ATOM 3057 C CA . ASN A 1 400 ? -16.141 -1.674 -16.353 1.00 58.41 400 ASN A CA 1
ATOM 3058 C C . ASN A 1 400 ? -15.773 -0.190 -16.255 1.00 58.41 400 ASN A C 1
ATOM 3060 O O . ASN A 1 400 ? -16.101 0.582 -17.161 1.00 58.41 400 ASN A O 1
ATOM 3064 N N . PRO A 1 401 ? -15.118 0.223 -15.160 1.00 62.69 401 PRO A N 1
ATOM 3065 C CA . PRO A 1 401 ? -14.924 1.633 -14.930 1.00 62.69 401 PRO A CA 1
ATOM 3066 C C . PRO A 1 401 ? -14.039 2.188 -16.053 1.00 62.69 401 PRO A C 1
ATOM 3068 O O . PRO A 1 401 ? -12.974 1.633 -16.383 1.00 62.69 401 PRO A O 1
ATOM 3071 N N . LEU A 1 402 ? -14.578 3.212 -16.722 1.00 66.12 402 LEU A N 1
ATOM 3072 C CA . LEU A 1 402 ? -13.924 3.890 -17.832 1.00 66.12 402 LEU A CA 1
ATOM 3073 C C . LEU A 1 402 ? -12.579 4.405 -17.344 1.00 66.12 402 LEU A C 1
ATOM 3075 O O . LEU A 1 402 ? -12.487 4.940 -16.239 1.00 66.12 402 LEU A O 1
ATOM 3079 N N . SER A 1 403 ? -11.552 4.215 -18.166 1.00 74.62 403 SER A N 1
ATOM 3080 C CA . SER A 1 403 ? -10.247 4.765 -17.837 1.00 74.62 403 SER A CA 1
ATOM 3081 C C . SER A 1 403 ? -10.334 6.285 -17.779 1.00 74.62 403 SER A C 1
ATOM 3083 O O . SER A 1 403 ? -10.990 6.904 -18.616 1.00 74.62 403 SER A O 1
ATOM 3085 N N . ILE A 1 404 ? -9.625 6.869 -16.826 1.00 71.38 404 ILE A N 1
ATOM 3086 C CA . ILE A 1 404 ? -9.335 8.297 -16.742 1.00 71.38 404 ILE A CA 1
ATOM 3087 C C . ILE A 1 404 ? -8.395 8.699 -17.894 1.00 71.38 404 ILE A C 1
ATOM 3089 O O . ILE A 1 404 ? -8.446 9.834 -18.360 1.00 71.38 404 ILE A O 1
ATOM 3093 N N . SER A 1 405 ? -7.577 7.762 -18.387 1.00 70.31 405 SER A N 1
ATOM 3094 C CA . SER A 1 405 ? -6.570 7.977 -19.430 1.00 70.31 405 SER A CA 1
ATOM 3095 C C . SER A 1 405 ? -6.672 6.998 -20.601 1.00 70.31 405 SER A C 1
ATOM 3097 O O . SER A 1 405 ? -7.092 5.858 -20.447 1.00 70.31 405 SER A O 1
ATOM 3099 N N . THR A 1 406 ? -6.238 7.418 -21.787 1.00 70.50 406 THR A N 1
ATOM 3100 C CA . THR A 1 406 ? -6.114 6.545 -22.966 1.00 70.50 406 THR A CA 1
ATOM 3101 C C . THR A 1 406 ? -4.833 5.700 -22.964 1.00 70.50 406 THR A C 1
ATOM 3103 O O . THR A 1 406 ? -4.669 4.855 -23.837 1.00 70.50 406 THR A O 1
ATOM 3106 N N . VAL A 1 407 ? -3.931 5.916 -22.000 1.00 79.06 407 VAL A N 1
ATOM 3107 C CA . VAL A 1 407 ? -2.640 5.216 -21.889 1.00 79.06 407 VAL A CA 1
ATOM 3108 C C . VAL A 1 407 ? -2.820 3.828 -21.284 1.00 79.06 407 VAL A C 1
ATOM 3110 O O . VAL A 1 407 ? -3.379 3.692 -20.193 1.00 79.06 407 VAL A O 1
ATOM 3113 N N . ASP A 1 408 ? -2.292 2.796 -21.945 1.00 83.56 408 ASP A N 1
ATOM 3114 C CA . ASP A 1 408 ? -2.548 1.399 -21.584 1.00 83.56 408 ASP A CA 1
ATOM 3115 C C . ASP A 1 408 ? -1.605 0.851 -20.498 1.00 83.56 408 ASP A C 1
ATOM 3117 O O . ASP A 1 408 ? -0.951 -0.180 -20.646 1.00 83.56 408 ASP A O 1
ATOM 3121 N N . PHE A 1 409 ? -1.549 1.513 -19.340 1.00 91.00 409 PHE A N 1
ATOM 3122 C CA . PHE A 1 409 ? -0.880 0.908 -18.186 1.00 91.00 409 PHE A CA 1
ATOM 3123 C C . PHE A 1 409 ? -1.631 -0.314 -17.650 1.00 91.00 409 PHE A C 1
ATOM 3125 O O . PHE A 1 409 ? -1.009 -1.178 -17.039 1.00 91.00 409 PHE A O 1
ATOM 3132 N N . GLU A 1 410 ? -2.945 -0.421 -17.877 1.00 91.25 410 GLU A N 1
ATOM 3133 C CA . GLU A 1 410 ? -3.728 -1.583 -17.446 1.00 91.25 410 GLU A CA 1
ATOM 3134 C C . GLU A 1 410 ? -3.197 -2.882 -18.056 1.00 91.25 410 GLU A C 1
ATOM 3136 O O . GLU A 1 410 ? -3.179 -3.889 -17.359 1.00 91.25 410 GLU A O 1
ATOM 3141 N N . ASN A 1 411 ? -2.719 -2.882 -19.302 1.00 91.12 411 ASN A N 1
ATOM 3142 C CA . ASN A 1 411 ? -2.132 -4.072 -19.921 1.00 91.12 411 ASN A CA 1
ATOM 3143 C C . ASN A 1 411 ? -0.603 -4.120 -19.845 1.00 91.12 411 ASN A C 1
ATOM 3145 O O . ASN A 1 411 ? -0.006 -5.043 -20.405 1.00 91.12 411 ASN A O 1
ATOM 3149 N N . ALA A 1 412 ? 0.031 -3.200 -19.108 1.00 93.38 412 ALA A N 1
ATOM 3150 C CA . ALA A 1 412 ? 1.479 -3.174 -18.969 1.00 93.38 412 ALA A CA 1
ATOM 3151 C C . ALA A 1 412 ? 2.026 -4.492 -18.407 1.00 93.38 412 ALA A C 1
ATOM 3153 O O . ALA A 1 412 ? 1.489 -5.053 -17.443 1.00 93.38 412 ALA A O 1
ATOM 3154 N N . LYS A 1 413 ? 3.116 -4.978 -19.008 1.00 93.00 413 LYS A N 1
ATOM 3155 C CA . LYS A 1 413 ? 3.806 -6.227 -18.651 1.00 93.00 413 LYS A CA 1
ATOM 3156 C C . LYS A 1 413 ? 5.306 -6.012 -18.556 1.00 93.00 413 LYS A C 1
ATOM 3158 O O . LYS A 1 413 ? 5.861 -5.154 -19.238 1.00 93.00 413 LYS A O 1
ATOM 3163 N N . LEU A 1 414 ? 5.959 -6.847 -17.751 1.00 91.81 414 LEU A N 1
ATOM 3164 C CA . LEU A 1 414 ? 7.409 -6.997 -17.782 1.00 91.81 414 LEU A CA 1
ATOM 3165 C C . LEU A 1 414 ? 7.818 -7.948 -18.919 1.00 91.81 414 LEU A C 1
ATOM 3167 O O . LEU A 1 414 ? 7.511 -9.144 -18.899 1.00 91.81 414 LEU A O 1
ATOM 3171 N N . TYR A 1 415 ? 8.567 -7.414 -19.873 1.00 93.31 415 TYR A N 1
ATOM 3172 C CA . TYR A 1 415 ? 9.271 -8.140 -20.917 1.00 93.31 415 TYR A CA 1
ATOM 3173 C C . TYR A 1 415 ? 10.731 -8.327 -20.500 1.00 93.31 415 TYR A C 1
ATOM 3175 O O . TYR A 1 415 ? 11.478 -7.368 -20.358 1.00 93.31 415 TYR A O 1
ATOM 3183 N N . SER A 1 416 ? 11.136 -9.567 -20.277 1.00 92.25 416 SER A N 1
ATOM 3184 C CA . SER A 1 416 ? 12.446 -9.988 -19.772 1.00 92.25 416 SER A CA 1
ATOM 3185 C C . SER A 1 416 ? 12.996 -11.112 -20.648 1.00 92.25 416 SER A C 1
ATOM 3187 O O . SER A 1 416 ? 12.340 -11.556 -21.591 1.00 92.25 416 SER A O 1
ATOM 3189 N N . SER A 1 417 ? 14.168 -11.648 -20.314 1.00 93.06 417 SER A N 1
ATOM 3190 C CA . SER A 1 417 ? 14.763 -12.767 -21.060 1.00 93.06 417 SER A CA 1
ATOM 3191 C C . SER A 1 417 ? 13.913 -14.041 -21.095 1.00 93.06 417 SER A C 1
ATOM 3193 O O . SER A 1 417 ? 14.186 -14.937 -21.889 1.00 93.06 417 SER A O 1
ATOM 3195 N N . SER A 1 418 ? 12.875 -14.131 -20.260 1.00 90.50 418 SER A N 1
ATOM 3196 C CA . SER A 1 418 ? 11.933 -15.254 -20.255 1.00 90.50 418 SER A CA 1
ATOM 3197 C C . SER A 1 418 ? 10.867 -15.187 -21.355 1.00 90.50 418 SER A C 1
ATOM 3199 O O . SER A 1 418 ? 10.301 -16.218 -21.712 1.00 90.50 418 SER A O 1
ATOM 3201 N N . ASN A 1 419 ? 10.564 -13.995 -21.876 1.00 92.56 419 ASN A N 1
ATOM 3202 C CA . ASN A 1 419 ? 9.426 -13.764 -22.774 1.00 92.56 419 ASN A CA 1
ATOM 3203 C C . ASN A 1 419 ? 9.698 -12.722 -23.875 1.00 92.56 419 ASN A C 1
ATOM 3205 O O . ASN A 1 419 ? 8.787 -12.393 -24.632 1.00 92.56 419 ASN A O 1
ATOM 3209 N N . LEU A 1 420 ? 10.931 -12.226 -23.989 1.00 94.25 420 LEU A N 1
ATOM 3210 C CA . LEU A 1 420 ? 11.364 -11.299 -25.027 1.00 94.25 420 LEU A CA 1
ATOM 3211 C C . LEU A 1 420 ? 12.682 -11.773 -25.641 1.00 94.25 420 LEU A C 1
ATOM 3213 O O . LEU A 1 420 ? 13.620 -12.138 -24.935 1.00 94.25 420 LEU A O 1
ATOM 3217 N N . THR A 1 421 ? 12.756 -11.746 -26.971 1.00 95.31 421 THR A N 1
ATOM 3218 C CA . THR A 1 421 ? 13.969 -12.079 -27.728 1.00 95.31 421 THR A CA 1
ATOM 3219 C C . THR A 1 421 ? 14.488 -10.822 -28.425 1.00 95.31 421 THR A C 1
ATOM 3221 O O . THR A 1 421 ? 13.685 -10.114 -29.034 1.00 95.31 421 THR A O 1
ATOM 3224 N N . PRO A 1 422 ? 15.799 -10.525 -28.364 1.00 97.31 422 PRO A N 1
ATOM 3225 C CA . PRO A 1 422 ? 16.372 -9.414 -29.115 1.00 97.31 422 PRO A CA 1
ATOM 3226 C C . PRO A 1 422 ? 16.170 -9.597 -30.621 1.00 97.31 422 PRO A C 1
ATOM 3228 O O . PRO A 1 422 ? 16.454 -10.668 -31.160 1.00 97.31 422 PRO A O 1
ATOM 3231 N N . LYS A 1 423 ? 15.741 -8.535 -31.306 1.00 97.31 423 LYS A N 1
ATOM 3232 C CA . LYS A 1 423 ? 15.710 -8.455 -32.773 1.00 97.31 423 LYS A CA 1
ATOM 3233 C C . LYS A 1 423 ? 17.121 -8.533 -33.344 1.00 97.31 423 LYS A C 1
ATOM 3235 O O . LYS A 1 423 ? 17.374 -9.238 -34.317 1.00 97.31 423 LYS A O 1
ATOM 3240 N N . SER A 1 424 ? 18.044 -7.794 -32.736 1.00 97.81 424 SER A N 1
ATOM 3241 C CA . SER A 1 424 ? 19.459 -7.814 -33.082 1.00 97.81 424 SER A CA 1
ATOM 3242 C C . SER A 1 424 ? 20.301 -7.480 -31.851 1.00 97.81 424 SER A C 1
ATOM 3244 O O . SER A 1 424 ? 19.856 -6.774 -30.949 1.00 97.81 424 SER A O 1
ATOM 3246 N N . GLN A 1 425 ? 21.515 -8.021 -31.770 1.00 97.50 425 GLN A N 1
ATOM 3247 C CA . GLN A 1 425 ? 22.454 -7.689 -30.699 1.00 97.50 425 GLN A CA 1
ATOM 3248 C C . GLN A 1 425 ? 23.897 -7.948 -31.131 1.00 97.50 425 GLN A C 1
ATOM 3250 O O . GLN A 1 425 ? 24.162 -8.847 -31.929 1.00 97.50 425 GLN A O 1
ATOM 3255 N N . SER A 1 426 ? 24.834 -7.198 -30.555 1.00 97.25 426 SER A N 1
ATOM 3256 C CA . SER A 1 426 ? 26.271 -7.454 -30.642 1.00 97.25 426 SER A CA 1
ATOM 3257 C C . SER A 1 426 ? 26.881 -7.364 -29.251 1.00 97.25 426 SER A C 1
ATOM 3259 O O . SER A 1 426 ? 26.761 -6.344 -28.575 1.00 97.25 426 SER A O 1
ATOM 3261 N N . GLY A 1 427 ? 27.507 -8.452 -28.803 1.00 94.94 427 GLY A N 1
ATOM 3262 C CA . GLY A 1 427 ? 28.229 -8.533 -27.533 1.00 94.94 427 GLY A CA 1
ATOM 3263 C C . GLY A 1 427 ? 27.370 -8.609 -26.261 1.00 94.94 427 GLY A C 1
ATOM 3264 O O . GLY A 1 427 ? 27.920 -8.913 -25.203 1.00 94.94 427 GLY A O 1
ATOM 3265 N N . PHE A 1 428 ? 26.058 -8.360 -26.313 1.00 95.94 428 PHE A N 1
ATOM 3266 C CA . PHE A 1 428 ? 25.172 -8.658 -25.184 1.00 95.94 428 PHE A CA 1
ATOM 3267 C C . PHE A 1 428 ? 24.970 -10.170 -25.022 1.00 95.94 428 PHE A C 1
ATOM 3269 O O . PHE A 1 428 ? 24.856 -10.910 -25.999 1.00 95.94 428 PHE A O 1
ATOM 3276 N N . SER A 1 429 ? 24.922 -10.635 -23.774 1.00 95.12 429 SER A N 1
ATOM 3277 C CA . SER A 1 429 ? 24.678 -12.041 -23.431 1.00 95.12 429 SER A CA 1
ATOM 3278 C C . SER A 1 429 ? 23.915 -12.160 -22.117 1.00 95.12 429 SER A C 1
ATOM 3280 O O . SER A 1 429 ? 23.956 -11.248 -21.295 1.00 95.12 429 SER A O 1
ATOM 3282 N N . LEU A 1 430 ? 23.198 -13.267 -21.914 1.00 95.19 430 LEU A N 1
ATOM 3283 C CA . LEU A 1 430 ? 22.482 -13.493 -20.660 1.00 95.19 430 LEU A CA 1
ATOM 3284 C C . LEU A 1 430 ? 23.451 -13.750 -19.502 1.00 95.19 430 LEU A C 1
ATOM 3286 O O . LEU A 1 430 ? 24.460 -14.437 -19.666 1.00 95.19 430 LEU A O 1
ATOM 3290 N N . THR A 1 431 ? 23.110 -13.256 -18.315 1.00 91.19 431 THR A N 1
ATOM 3291 C CA . THR A 1 431 ? 23.832 -13.570 -17.079 1.00 91.19 431 THR A CA 1
ATOM 3292 C C . THR A 1 431 ? 23.759 -15.064 -16.745 1.00 91.19 431 THR A C 1
ATOM 3294 O O . THR A 1 431 ? 22.834 -15.785 -17.129 1.00 91.19 431 THR A O 1
ATOM 3297 N N . ASN A 1 432 ? 24.749 -15.562 -15.998 1.00 86.31 432 ASN A N 1
ATOM 3298 C CA . ASN A 1 432 ? 24.828 -16.988 -15.654 1.00 86.31 432 ASN A CA 1
ATOM 3299 C C . ASN A 1 432 ? 23.735 -17.429 -14.665 1.00 86.31 432 ASN A C 1
ATOM 3301 O O . ASN A 1 432 ? 23.306 -18.583 -14.698 1.00 86.31 432 ASN A O 1
ATOM 3305 N N . SER A 1 433 ? 23.254 -16.507 -13.836 1.00 82.56 433 SER A N 1
ATOM 3306 C CA . SER A 1 433 ? 22.152 -16.683 -12.890 1.00 82.56 433 SER A CA 1
ATOM 3307 C C . SER A 1 433 ? 21.038 -15.682 -13.170 1.00 82.56 433 SER A C 1
ATOM 3309 O O . SER A 1 433 ? 21.256 -14.691 -13.874 1.00 82.56 433 SER A O 1
ATOM 3311 N N . ASP A 1 434 ? 19.868 -15.939 -12.586 1.00 79.31 434 ASP A N 1
ATOM 3312 C CA . ASP A 1 434 ? 18.784 -14.962 -12.476 1.00 79.31 434 ASP A CA 1
ATOM 3313 C C . ASP A 1 434 ? 19.328 -13.608 -12.021 1.00 79.31 434 ASP A C 1
ATOM 3315 O O . ASP A 1 434 ? 20.257 -13.548 -11.204 1.00 79.31 434 ASP A O 1
ATOM 3319 N N . SER A 1 435 ? 18.784 -12.544 -12.617 1.00 73.19 435 SER A N 1
ATOM 3320 C CA . SER A 1 435 ? 19.312 -11.190 -12.461 1.00 73.19 435 SER A CA 1
ATOM 3321 C C . SER A 1 435 ? 19.343 -10.772 -10.994 1.00 73.19 435 SER A C 1
ATOM 3323 O O . SER A 1 435 ? 20.344 -10.266 -10.481 1.00 73.19 435 SER A O 1
ATOM 3325 N N . TRP A 1 436 ? 18.260 -11.092 -10.293 1.00 72.44 436 TRP A N 1
ATOM 3326 C CA . TRP A 1 436 ? 18.205 -11.079 -8.847 1.00 72.44 436 TRP A CA 1
ATOM 3327 C C . TRP A 1 436 ? 17.057 -11.949 -8.363 1.00 72.44 436 TRP A C 1
ATOM 3329 O O . TRP A 1 436 ? 16.037 -12.119 -9.033 1.00 72.44 436 TRP A O 1
ATOM 3339 N N . VAL A 1 437 ? 17.205 -12.442 -7.139 1.00 61.16 437 VAL A N 1
ATOM 3340 C CA . VAL A 1 437 ? 16.132 -13.113 -6.417 1.00 61.16 437 VAL A CA 1
ATOM 3341 C C . VAL A 1 437 ? 15.849 -12.323 -5.153 1.00 61.16 437 VAL A C 1
ATOM 3343 O O . VAL A 1 437 ? 16.673 -12.276 -4.237 1.00 61.16 437 VAL A O 1
ATOM 3346 N N . ILE A 1 438 ? 14.676 -11.698 -5.094 1.00 64.50 438 ILE A N 1
ATOM 3347 C CA . ILE A 1 438 ? 14.196 -11.048 -3.879 1.00 64.50 438 ILE A CA 1
ATOM 3348 C C . ILE A 1 438 ? 13.524 -12.127 -3.048 1.00 64.50 438 ILE A C 1
ATOM 3350 O O . ILE A 1 438 ? 12.356 -12.480 -3.231 1.00 64.50 438 ILE A O 1
ATOM 3354 N N . TRP A 1 439 ? 14.314 -12.694 -2.143 1.00 51.00 439 TRP A N 1
ATOM 3355 C CA . TRP A 1 439 ? 13.841 -13.688 -1.199 1.00 51.00 439 TRP A CA 1
ATOM 3356 C C . TRP A 1 439 ? 13.011 -13.013 -0.117 1.00 51.00 439 TRP A C 1
ATOM 3358 O O . TRP A 1 439 ? 13.533 -12.546 0.894 1.00 51.00 439 TRP A O 1
ATOM 3368 N N . GLN A 1 440 ? 11.692 -13.042 -0.283 1.00 59.12 440 GLN A N 1
ATOM 3369 C CA . GLN A 1 440 ? 10.774 -12.830 0.831 1.00 59.12 440 GLN A CA 1
ATOM 3370 C C . GLN A 1 440 ? 10.760 -14.088 1.709 1.00 59.12 440 GLN A C 1
ATOM 3372 O O . GLN A 1 440 ? 9.773 -14.824 1.752 1.00 59.12 440 GLN A O 1
ATOM 3377 N N . THR A 1 441 ? 11.882 -14.361 2.386 1.00 50.06 441 THR A N 1
ATOM 3378 C CA . THR A 1 441 ? 12.114 -15.563 3.214 1.00 50.06 441 THR A CA 1
ATOM 3379 C C . THR A 1 441 ? 10.979 -15.821 4.205 1.00 50.06 441 THR A C 1
ATOM 3381 O O . THR A 1 441 ? 10.624 -16.964 4.466 1.00 50.06 441 THR A O 1
ATOM 3384 N N . LYS A 1 442 ? 10.348 -14.747 4.684 1.00 62.00 442 LYS A N 1
ATOM 3385 C CA . LYS A 1 442 ? 9.231 -14.746 5.638 1.00 62.00 442 LYS A CA 1
ATOM 3386 C C . LYS A 1 442 ? 7.917 -15.274 5.068 1.00 62.00 442 LYS A C 1
ATOM 3388 O O . LYS A 1 442 ? 7.111 -15.837 5.801 1.00 62.00 442 LYS A O 1
ATOM 3393 N N . TRP A 1 443 ? 7.701 -15.095 3.770 1.00 64.19 443 TRP A N 1
ATOM 3394 C CA . TRP A 1 443 ? 6.447 -15.430 3.088 1.00 64.19 443 TRP A CA 1
ATOM 3395 C C . TRP A 1 443 ? 6.599 -16.594 2.109 1.00 64.19 443 TRP A C 1
ATOM 3397 O O . TRP A 1 443 ? 5.629 -16.976 1.461 1.00 64.19 443 TRP A O 1
ATOM 3407 N N . ASN A 1 444 ? 7.810 -17.156 2.011 1.00 59.91 444 ASN A N 1
ATOM 3408 C CA . ASN A 1 444 ? 8.176 -18.224 1.083 1.00 59.91 444 ASN A CA 1
ATOM 3409 C C . ASN A 1 444 ? 7.730 -17.935 -0.367 1.00 59.91 444 ASN A C 1
ATOM 3411 O O . ASN A 1 444 ? 7.281 -18.827 -1.084 1.00 59.91 444 ASN A O 1
ATOM 3415 N N . ASN A 1 445 ? 7.824 -16.664 -0.771 1.00 61.06 445 ASN A N 1
ATOM 3416 C CA . ASN A 1 445 ? 7.395 -16.167 -2.077 1.00 61.06 445 ASN A CA 1
ATOM 3417 C C . ASN A 1 445 ? 8.551 -15.401 -2.742 1.00 61.06 445 ASN A C 1
ATOM 3419 O O . ASN A 1 445 ? 8.579 -14.168 -2.691 1.00 61.06 445 ASN A O 1
ATOM 3423 N N . PRO A 1 446 ? 9.566 -16.102 -3.280 1.00 62.88 446 PRO A N 1
ATOM 3424 C CA . PRO A 1 446 ? 10.653 -15.442 -3.983 1.00 62.88 446 PRO A CA 1
ATOM 3425 C C . PRO A 1 446 ? 10.125 -14.759 -5.242 1.00 62.88 446 PRO A C 1
ATOM 3427 O O . PRO A 1 446 ? 9.483 -15.393 -6.078 1.00 62.88 446 PRO A O 1
ATOM 3430 N N . VAL A 1 447 ? 10.445 -13.477 -5.394 1.00 63.88 447 VAL A N 1
ATOM 3431 C CA . VAL A 1 447 ? 10.300 -12.791 -6.678 1.00 63.88 447 VAL A CA 1
ATOM 3432 C C . VAL A 1 447 ? 11.659 -12.873 -7.358 1.00 63.88 447 VAL A C 1
ATOM 3434 O O . VAL A 1 447 ? 12.587 -12.155 -6.984 1.00 63.88 447 VAL A O 1
ATOM 3437 N N . SER A 1 448 ? 11.796 -13.810 -8.296 1.00 66.50 448 SER A N 1
ATOM 3438 C CA . SER A 1 448 ? 12.987 -13.907 -9.140 1.00 66.50 448 SER A CA 1
ATOM 3439 C C . SER A 1 448 ? 12.769 -13.126 -10.423 1.00 66.50 448 SER A C 1
ATOM 3441 O O . SER A 1 448 ? 11.753 -13.311 -11.097 1.00 66.50 448 SER A O 1
ATOM 3443 N N . PHE A 1 449 ? 13.724 -12.271 -10.766 1.00 75.19 449 PHE A N 1
ATOM 3444 C CA . PHE A 1 449 ? 13.810 -11.749 -12.117 1.00 75.19 449 PHE A CA 1
ATOM 3445 C C . PHE A 1 449 ? 14.614 -12.713 -12.980 1.00 75.19 449 PHE A C 1
ATOM 3447 O O . PHE A 1 449 ? 15.701 -13.133 -12.570 1.00 75.19 449 PHE A O 1
ATOM 3454 N N . PRO A 1 450 ? 14.131 -13.019 -14.196 1.00 84.31 450 PRO A N 1
ATOM 3455 C CA . PRO A 1 450 ? 14.901 -13.791 -15.158 1.00 84.31 450 PRO A CA 1
ATOM 3456 C C . PRO A 1 450 ? 16.290 -13.193 -15.395 1.00 84.31 450 PRO A C 1
ATOM 3458 O O . PRO A 1 450 ? 16.570 -12.043 -15.059 1.00 84.31 450 PRO A O 1
ATOM 3461 N N . LYS A 1 451 ? 17.178 -13.988 -15.989 1.00 90.31 451 LYS A N 1
ATOM 3462 C CA . LYS A 1 451 ? 18.546 -13.580 -16.342 1.00 90.31 451 LYS A CA 1
ATOM 3463 C C . LYS A 1 451 ? 18.569 -12.214 -17.037 1.00 90.31 451 LYS A C 1
ATOM 3465 O O . LYS A 1 451 ? 17.795 -11.995 -17.969 1.00 90.31 451 LYS A O 1
ATOM 3470 N N . ALA A 1 452 ? 19.473 -11.333 -16.623 1.00 91.88 452 ALA A N 1
ATOM 3471 C CA . ALA A 1 452 ? 19.654 -10.036 -17.266 1.00 91.88 452 ALA A CA 1
ATOM 3472 C C . ALA A 1 452 ? 20.419 -10.206 -18.584 1.00 91.88 452 ALA A C 1
ATOM 3474 O O . ALA A 1 452 ? 21.194 -11.154 -18.736 1.00 91.88 452 ALA A O 1
ATOM 3475 N N . TRP A 1 453 ? 20.286 -9.259 -19.507 1.00 94.88 453 TRP A N 1
ATOM 3476 C CA . TRP A 1 453 ? 21.233 -9.102 -20.610 1.00 94.88 453 TRP A CA 1
ATOM 3477 C C . TRP A 1 453 ? 22.385 -8.197 -20.175 1.00 94.88 453 TRP A C 1
ATOM 3479 O O . TRP A 1 453 ? 22.172 -7.061 -19.763 1.00 94.88 453 TRP A O 1
ATOM 3489 N N . SER A 1 454 ? 23.615 -8.686 -20.296 1.00 93.62 454 SER A N 1
ATOM 3490 C CA . SER A 1 454 ? 24.837 -7.985 -19.911 1.00 93.62 454 SER A CA 1
ATOM 3491 C C . SER A 1 454 ? 25.669 -7.611 -21.137 1.00 93.62 454 SER A C 1
ATOM 3493 O O . SER A 1 454 ? 25.944 -8.470 -21.979 1.00 93.62 454 SER A O 1
ATOM 3495 N N . GLY A 1 455 ? 26.084 -6.347 -21.233 1.00 92.81 455 GLY A N 1
ATOM 3496 C CA . GLY A 1 455 ? 26.896 -5.813 -22.331 1.00 92.81 455 GLY A CA 1
ATOM 3497 C C . GLY A 1 455 ? 27.988 -4.854 -21.847 1.00 92.81 455 GLY A C 1
ATOM 3498 O O . GLY A 1 455 ? 27.866 -4.247 -20.789 1.00 92.81 455 GLY A O 1
ATOM 3499 N N . LYS A 1 456 ? 29.075 -4.723 -22.612 1.00 91.88 456 LYS A N 1
ATOM 3500 C CA . LYS A 1 456 ? 30.228 -3.842 -22.333 1.00 91.88 456 LYS A CA 1
ATOM 3501 C C . LYS A 1 456 ? 30.322 -2.724 -23.374 1.00 91.88 456 LYS A C 1
ATOM 3503 O O . LYS A 1 456 ? 29.551 -2.718 -24.323 1.00 91.88 456 LYS A O 1
ATOM 3508 N N . ALA A 1 457 ? 31.273 -1.806 -23.210 1.00 92.62 457 ALA A N 1
ATOM 3509 C CA . ALA A 1 457 ? 31.554 -0.732 -24.166 1.00 92.62 457 ALA A CA 1
ATOM 3510 C C . ALA A 1 457 ? 31.548 -1.201 -25.633 1.00 92.62 457 ALA A C 1
ATOM 3512 O O . ALA A 1 457 ? 32.245 -2.150 -25.989 1.00 92.62 457 ALA A O 1
ATOM 3513 N N . GLY A 1 458 ? 30.771 -0.511 -26.471 1.00 92.69 458 GLY A N 1
ATOM 3514 C CA . GLY A 1 458 ? 30.595 -0.809 -27.895 1.00 92.69 458 GLY A CA 1
ATOM 3515 C C . GLY A 1 458 ? 29.544 -1.881 -28.206 1.00 92.69 458 GLY A C 1
ATOM 3516 O O . GLY A 1 458 ? 29.213 -2.077 -29.374 1.00 92.69 458 GLY A O 1
ATOM 3517 N N . ASN A 1 459 ? 28.999 -2.563 -27.195 1.00 95.81 459 ASN A N 1
ATOM 3518 C CA . ASN A 1 459 ? 27.952 -3.562 -27.384 1.00 95.81 459 ASN A CA 1
ATOM 3519 C C . ASN A 1 459 ? 26.588 -2.888 -27.573 1.00 95.81 459 ASN A C 1
ATOM 3521 O O . ASN A 1 459 ? 26.321 -1.829 -26.998 1.00 95.81 459 ASN A O 1
ATOM 3525 N N . PHE A 1 460 ? 25.694 -3.558 -28.301 1.00 96.88 460 PHE A N 1
ATOM 3526 C CA . PHE A 1 460 ? 24.306 -3.129 -28.450 1.00 96.88 460 PHE A CA 1
ATOM 3527 C C . PHE A 1 460 ? 23.318 -4.288 -28.350 1.00 96.88 460 PHE A C 1
ATOM 3529 O O . PHE A 1 460 ? 23.658 -5.440 -28.635 1.00 96.88 460 PHE A O 1
ATOM 3536 N N . ILE A 1 461 ? 22.081 -3.959 -27.997 1.00 98.25 461 ILE A N 1
ATOM 3537 C CA . ILE A 1 461 ? 20.934 -4.866 -28.002 1.00 98.25 461 ILE A CA 1
ATOM 3538 C C . ILE A 1 461 ? 19.691 -4.101 -28.453 1.00 98.25 461 ILE A C 1
ATOM 3540 O O . ILE A 1 461 ? 19.512 -2.937 -28.104 1.00 98.25 461 ILE A O 1
ATOM 3544 N N . GLU A 1 462 ? 18.855 -4.735 -29.265 1.00 98.31 462 GLU A N 1
ATOM 3545 C CA . GLU A 1 462 ? 17.697 -4.111 -29.895 1.00 98.31 462 GLU A CA 1
ATOM 3546 C C . GLU A 1 462 ? 16.479 -5.028 -29.828 1.00 98.31 462 GLU A C 1
ATOM 3548 O O . GLU A 1 462 ? 16.584 -6.238 -30.040 1.00 98.31 462 GLU A O 1
ATOM 3553 N N . PHE A 1 463 ? 15.318 -4.441 -29.562 1.00 98.25 463 PHE A N 1
ATOM 3554 C CA . PHE A 1 463 ? 14.038 -5.124 -29.421 1.00 98.25 463 PHE A CA 1
ATOM 3555 C C . PHE A 1 463 ? 12.971 -4.447 -30.280 1.00 98.25 463 PHE A C 1
ATOM 3557 O O . PHE A 1 463 ? 13.028 -3.242 -30.511 1.00 98.25 463 PHE A O 1
ATOM 3564 N N . GLU A 1 464 ? 11.973 -5.219 -30.701 1.00 97.31 464 GLU A N 1
ATOM 3565 C CA . GLU A 1 464 ? 10.698 -4.697 -31.197 1.00 97.31 464 GLU A CA 1
ATOM 3566 C C . GLU A 1 464 ? 9.639 -4.875 -30.113 1.00 97.31 464 GLU A C 1
ATOM 3568 O O . GLU A 1 464 ? 9.485 -5.972 -29.569 1.00 97.31 464 GLU A O 1
ATOM 3573 N N . VAL A 1 465 ? 8.935 -3.795 -29.781 1.00 95.25 465 VAL A N 1
ATOM 3574 C CA . VAL A 1 465 ? 7.921 -3.786 -28.723 1.00 95.25 465 VAL A CA 1
ATOM 3575 C C . VAL A 1 465 ? 6.680 -3.058 -29.225 1.00 95.25 465 VAL A C 1
ATOM 3577 O O . VAL A 1 465 ? 6.766 -1.909 -29.640 1.00 95.25 465 VAL A O 1
ATOM 3580 N N . ASP A 1 466 ? 5.534 -3.737 -29.198 1.00 94.38 466 ASP A N 1
ATOM 3581 C CA . ASP A 1 466 ? 4.222 -3.152 -29.498 1.00 94.38 466 ASP A CA 1
ATOM 3582 C C . ASP A 1 466 ? 3.644 -2.503 -28.235 1.00 94.38 466 ASP A C 1
ATOM 3584 O O . ASP A 1 466 ? 3.232 -3.210 -27.307 1.00 94.38 466 ASP A O 1
ATOM 3588 N N . CYS A 1 467 ? 3.665 -1.172 -28.168 1.00 94.19 467 CYS A N 1
ATOM 3589 C CA . CYS A 1 467 ? 3.278 -0.433 -26.972 1.00 94.19 467 CYS A CA 1
ATOM 3590 C C . CYS A 1 467 ? 2.788 0.992 -27.253 1.00 94.19 467 CYS A C 1
ATOM 3592 O O . CYS A 1 467 ? 3.012 1.572 -28.311 1.00 94.19 467 CYS A O 1
ATOM 3594 N N . SER A 1 468 ? 2.097 1.542 -26.260 1.00 92.50 468 SER A N 1
ATOM 3595 C CA . SER A 1 468 ? 1.679 2.946 -26.133 1.00 92.50 468 SER A CA 1
ATOM 3596 C C . SER A 1 468 ? 2.526 3.712 -25.108 1.00 92.50 468 SER A C 1
ATOM 3598 O O . SER A 1 468 ? 2.562 4.941 -25.100 1.00 92.50 468 SER A O 1
ATOM 3600 N N . VAL A 1 469 ? 3.202 2.975 -24.221 1.00 94.12 469 VAL A N 1
ATOM 3601 C CA . VAL A 1 469 ? 4.132 3.480 -23.211 1.00 94.12 469 VAL A CA 1
ATOM 3602 C C . VAL A 1 469 ? 5.166 2.400 -22.898 1.00 94.12 469 VAL A C 1
ATOM 3604 O O . VAL A 1 469 ? 4.834 1.213 -22.837 1.00 94.12 469 VAL A O 1
ATOM 3607 N N . ALA A 1 470 ? 6.425 2.784 -22.684 1.00 94.88 470 ALA A N 1
ATOM 3608 C CA . ALA A 1 470 ? 7.459 1.835 -22.284 1.00 94.88 470 ALA A CA 1
ATOM 3609 C C . ALA A 1 470 ? 8.558 2.441 -21.413 1.00 94.88 470 ALA A C 1
ATOM 3611 O O . ALA A 1 470 ? 8.979 3.583 -21.597 1.00 94.88 470 ALA A O 1
ATOM 3612 N N . TYR A 1 471 ? 9.072 1.610 -20.511 1.00 94.69 471 TYR A N 1
ATOM 3613 C CA . TYR A 1 471 ? 10.239 1.857 -19.678 1.00 94.69 471 TYR A CA 1
ATOM 3614 C C . TYR A 1 471 ? 11.275 0.764 -19.914 1.00 94.69 471 TYR A C 1
ATOM 3616 O O . TYR A 1 471 ? 10.911 -0.392 -20.118 1.00 94.69 471 TYR A O 1
ATOM 3624 N N . ILE A 1 472 ? 12.557 1.094 -19.790 1.00 93.94 472 ILE A N 1
ATOM 3625 C CA . ILE A 1 472 ? 13.585 0.080 -19.529 1.00 93.94 472 ILE A CA 1
ATOM 3626 C C . ILE A 1 472 ? 13.768 -0.110 -18.025 1.00 93.94 472 ILE A C 1
ATOM 3628 O O . ILE A 1 472 ? 13.617 0.836 -17.246 1.00 93.94 472 ILE A O 1
ATOM 3632 N N . VAL A 1 473 ? 14.129 -1.332 -17.643 1.00 91.62 473 VAL A N 1
ATOM 3633 C CA . VAL A 1 473 ? 14.511 -1.726 -16.287 1.00 91.62 473 VAL A CA 1
ATOM 3634 C C . VAL A 1 473 ? 15.936 -2.249 -16.343 1.00 91.62 473 VAL A C 1
ATOM 3636 O O . VAL A 1 473 ? 16.220 -3.178 -17.100 1.00 91.62 473 VAL A O 1
ATOM 3639 N N . TYR A 1 474 ? 16.834 -1.636 -15.585 1.00 90.44 474 TYR A N 1
ATOM 3640 C CA . TYR A 1 474 ? 18.249 -2.000 -15.577 1.00 90.44 474 TYR A CA 1
ATOM 3641 C C . TYR A 1 474 ? 18.844 -1.868 -14.176 1.00 90.44 474 TYR A C 1
ATOM 3643 O O . TYR A 1 474 ? 18.315 -1.135 -13.334 1.00 90.44 474 TYR A O 1
ATOM 3651 N N . HIS A 1 475 ? 19.964 -2.550 -13.932 1.00 85.25 475 HIS A N 1
ATOM 3652 C CA . HIS A 1 475 ? 20.649 -2.508 -12.639 1.00 85.25 475 HIS A CA 1
ATOM 3653 C C . HIS A 1 475 ? 21.098 -1.094 -12.299 1.00 85.25 475 HIS A C 1
ATOM 3655 O O . HIS A 1 475 ? 21.715 -0.411 -13.115 1.00 85.25 475 HIS A O 1
ATOM 3661 N N . ALA A 1 476 ? 20.875 -0.709 -11.048 1.00 78.19 476 ALA A N 1
ATOM 3662 C CA . ALA A 1 476 ? 21.570 0.404 -10.426 1.00 78.19 476 ALA A CA 1
ATOM 3663 C C . ALA A 1 476 ? 22.605 -0.171 -9.456 1.00 78.19 476 ALA A C 1
ATOM 3665 O O . ALA A 1 476 ? 22.331 -1.139 -8.749 1.00 78.19 476 ALA A O 1
ATOM 3666 N N . SER A 1 477 ? 23.808 0.399 -9.431 1.00 66.81 477 SER A N 1
ATOM 3667 C CA . SER A 1 477 ? 24.843 0.001 -8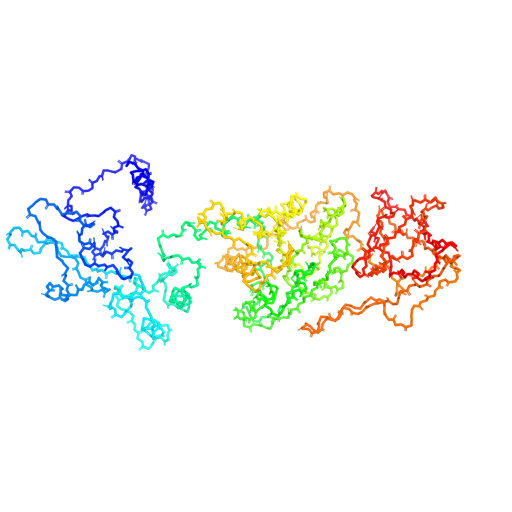.472 1.00 66.81 477 SER A CA 1
ATOM 3668 C C . SER A 1 477 ? 25.139 1.121 -7.472 1.00 66.81 477 SER A C 1
ATOM 3670 O O . SER A 1 477 ? 24.757 2.276 -7.672 1.00 66.81 477 SER A O 1
ATOM 3672 N N . THR A 1 478 ? 25.829 0.789 -6.377 1.00 56.53 478 THR A N 1
ATOM 3673 C CA . THR A 1 478 ? 26.362 1.790 -5.434 1.00 56.53 478 THR A CA 1
ATOM 3674 C C . THR A 1 478 ? 27.488 2.631 -6.051 1.00 56.53 478 THR A C 1
ATOM 3676 O O . THR A 1 478 ? 27.777 3.713 -5.548 1.00 56.53 478 THR A O 1
ATOM 3679 N N . GLY A 1 479 ? 28.094 2.167 -7.153 1.00 60.28 479 GLY A N 1
ATOM 3680 C CA . GLY A 1 479 ? 28.900 2.980 -8.069 1.00 60.28 479 GLY A CA 1
ATOM 3681 C C . GLY A 1 479 ? 28.070 3.544 -9.232 1.00 60.28 479 GLY A C 1
ATOM 3682 O O . GLY A 1 479 ? 26.866 3.317 -9.329 1.00 60.28 479 GLY A O 1
ATOM 3683 N N . SER A 1 480 ? 28.703 4.272 -10.155 1.00 60.25 480 SER A N 1
ATOM 3684 C CA . SER A 1 480 ? 28.019 4.693 -11.386 1.00 60.25 480 SER A CA 1
ATOM 3685 C C . SER A 1 480 ? 27.768 3.482 -12.281 1.00 60.25 480 SER A C 1
ATOM 3687 O O . SER A 1 480 ? 28.716 2.830 -12.724 1.00 60.25 480 SER A O 1
ATOM 3689 N N . THR A 1 481 ? 26.497 3.177 -12.547 1.00 68.81 481 THR A N 1
ATOM 3690 C CA . THR A 1 481 ? 26.126 2.227 -13.605 1.00 68.81 481 THR A CA 1
ATOM 3691 C C . THR A 1 481 ? 26.654 2.765 -14.937 1.00 68.81 481 THR A C 1
ATOM 3693 O O . THR A 1 481 ? 26.510 3.971 -15.170 1.00 68.81 481 THR A O 1
ATOM 3696 N N . PRO A 1 482 ? 27.239 1.924 -15.817 1.00 72.88 482 PRO A N 1
ATOM 3697 C CA . PRO A 1 482 ? 27.592 2.358 -17.161 1.00 72.88 482 PRO A CA 1
ATOM 3698 C C . PRO A 1 482 ? 26.435 3.126 -17.801 1.00 72.88 482 PRO A C 1
ATOM 3700 O O . PRO A 1 482 ? 25.300 2.642 -17.743 1.00 72.88 482 PRO A O 1
ATOM 3703 N N . PRO A 1 483 ? 26.684 4.309 -18.386 1.00 85.06 483 PRO A N 1
ATOM 3704 C CA . PRO A 1 483 ? 25.661 4.969 -19.163 1.00 85.06 483 PRO A CA 1
ATOM 3705 C C . PRO A 1 483 ? 25.246 4.052 -20.314 1.00 85.06 483 PRO A C 1
ATOM 3707 O O . PRO A 1 483 ? 26.059 3.293 -20.841 1.00 85.06 483 PRO A O 1
ATOM 3710 N N . VAL A 1 484 ? 23.987 4.140 -20.712 1.00 91.50 484 VAL A N 1
ATOM 3711 C CA . VAL A 1 484 ? 23.463 3.490 -21.908 1.00 91.50 484 VAL A CA 1
ATOM 3712 C C . VAL A 1 484 ? 22.823 4.551 -22.785 1.00 91.50 484 VAL A C 1
ATOM 3714 O O . VAL A 1 484 ? 22.038 5.375 -22.310 1.00 91.50 484 VAL A O 1
ATOM 3717 N N . ASP A 1 485 ? 23.192 4.559 -24.058 1.00 94.88 485 ASP A N 1
ATOM 3718 C CA . ASP A 1 485 ? 22.515 5.349 -25.070 1.00 94.88 485 ASP A CA 1
ATOM 3719 C C . ASP A 1 485 ? 21.257 4.600 -25.504 1.00 94.88 485 ASP A C 1
ATOM 3721 O O . ASP A 1 485 ? 21.317 3.434 -25.894 1.00 94.88 485 ASP A O 1
ATOM 3725 N N . ILE A 1 486 ? 20.116 5.274 -25.406 1.00 96.06 486 ILE A N 1
ATOM 3726 C CA . ILE A 1 486 ? 18.808 4.714 -25.728 1.00 96.06 486 ILE A CA 1
ATOM 3727 C C . ILE A 1 486 ? 18.316 5.345 -27.020 1.00 96.06 486 ILE A C 1
ATOM 3729 O O . ILE A 1 486 ? 18.227 6.571 -27.126 1.00 96.06 486 ILE A O 1
ATOM 3733 N N . PHE A 1 487 ? 17.950 4.504 -27.976 1.00 97.31 487 PHE A N 1
ATOM 3734 C CA . PHE A 1 487 ? 17.354 4.895 -29.239 1.00 97.31 487 PHE A CA 1
ATOM 3735 C C . PHE A 1 487 ? 15.962 4.283 -29.357 1.00 97.31 487 PHE A C 1
ATOM 3737 O O . PHE A 1 487 ? 15.768 3.105 -29.051 1.00 97.31 487 PHE A O 1
ATOM 3744 N N . VAL A 1 488 ? 15.014 5.083 -29.830 1.00 96.69 488 VAL A N 1
ATOM 3745 C CA . VAL A 1 488 ? 13.662 4.645 -30.180 1.00 96.69 488 VAL A CA 1
ATOM 3746 C C . VAL A 1 488 ? 13.429 5.021 -31.636 1.00 96.69 488 VAL A C 1
ATOM 3748 O O . VAL A 1 488 ? 13.681 6.159 -32.032 1.00 96.69 488 VAL A O 1
ATOM 3751 N N . ASP A 1 489 ? 13.046 4.040 -32.448 1.00 96.62 489 ASP A N 1
ATOM 3752 C CA . ASP A 1 489 ? 12.803 4.187 -33.889 1.00 96.62 489 ASP A CA 1
ATOM 3753 C C . ASP A 1 489 ? 13.978 4.848 -34.631 1.00 96.62 489 ASP A C 1
ATOM 3755 O O . ASP A 1 489 ? 13.825 5.733 -35.473 1.00 96.62 489 ASP A O 1
ATOM 3759 N N . GLY A 1 490 ? 15.196 4.431 -34.267 1.00 94.12 490 GLY A N 1
ATOM 3760 C CA . GLY A 1 490 ? 16.453 4.924 -34.840 1.00 94.12 490 GLY A CA 1
ATOM 3761 C C . GLY A 1 490 ? 16.900 6.302 -34.337 1.00 94.12 490 GLY A C 1
ATOM 3762 O O . GLY A 1 490 ? 18.014 6.725 -34.645 1.00 94.12 490 GLY A O 1
ATOM 3763 N N . THR A 1 491 ? 16.090 6.990 -33.529 1.00 94.50 491 THR A N 1
ATOM 3764 C CA . THR A 1 491 ? 16.427 8.304 -32.970 1.00 94.50 491 THR A CA 1
ATOM 3765 C C . THR A 1 491 ? 16.979 8.156 -31.561 1.00 94.50 491 THR A C 1
ATOM 3767 O O . THR A 1 491 ? 16.342 7.549 -30.702 1.00 94.50 491 THR A O 1
ATOM 3770 N N . LYS A 1 492 ? 18.158 8.733 -31.297 1.00 94.00 492 LYS A N 1
ATOM 3771 C CA . LYS A 1 492 ? 18.720 8.777 -29.942 1.00 94.00 492 LYS A CA 1
ATOM 3772 C C . LYS A 1 492 ? 17.820 9.634 -29.058 1.00 94.00 492 LYS A C 1
ATOM 3774 O O . LYS A 1 492 ? 17.723 10.839 -29.268 1.00 94.00 492 LYS A O 1
ATOM 3779 N N . LEU A 1 493 ? 17.197 9.011 -28.067 1.00 90.25 493 LEU A N 1
ATOM 3780 C CA . LEU A 1 493 ? 16.304 9.678 -27.132 1.00 90.25 493 LEU A CA 1
ATOM 3781 C C . LEU A 1 493 ? 17.103 10.351 -26.017 1.00 90.25 493 LEU A C 1
ATOM 3783 O O . LEU A 1 493 ? 16.988 11.551 -25.785 1.00 90.25 493 LEU A O 1
ATOM 3787 N N . LEU A 1 494 ? 17.906 9.559 -25.306 1.00 89.81 494 LEU A N 1
ATOM 3788 C CA . LEU A 1 494 ? 18.646 10.007 -24.134 1.00 89.81 494 LEU A CA 1
ATOM 3789 C C . LEU A 1 494 ? 19.811 9.069 -23.824 1.00 89.81 494 LEU A C 1
ATOM 3791 O O . LEU A 1 494 ? 19.867 7.938 -24.305 1.00 89.81 494 LEU A O 1
ATOM 3795 N N . GLN A 1 495 ? 20.727 9.544 -22.985 1.00 85.88 495 GLN A N 1
ATOM 3796 C CA . GLN A 1 495 ? 21.681 8.693 -22.287 1.00 85.88 495 GLN A CA 1
ATOM 3797 C C . GLN A 1 495 ? 21.213 8.545 -20.840 1.00 85.88 495 GLN A C 1
ATOM 3799 O O . GLN A 1 495 ? 20.913 9.545 -20.187 1.00 85.88 495 GLN A O 1
ATOM 3804 N N . SER A 1 496 ? 21.128 7.311 -20.348 1.00 83.19 496 SER A N 1
ATOM 3805 C CA . SER A 1 496 ? 20.699 7.026 -18.978 1.00 83.19 496 SER A CA 1
ATOM 3806 C C . SER A 1 496 ? 21.825 6.378 -18.194 1.00 83.19 496 SER A C 1
ATOM 3808 O O . SER A 1 496 ? 22.478 5.464 -18.686 1.00 83.19 496 SER A O 1
ATOM 3810 N N . SER A 1 497 ? 22.021 6.809 -16.956 1.00 80.56 497 SER A N 1
ATOM 3811 C CA . SER A 1 497 ? 22.816 6.110 -15.948 1.00 80.56 497 SER A CA 1
ATOM 3812 C C . SER A 1 497 ? 22.028 6.098 -14.640 1.00 80.56 497 SER A C 1
ATOM 3814 O O . SER A 1 497 ? 21.027 6.801 -14.498 1.00 80.56 497 SER A O 1
ATOM 3816 N N . ALA A 1 498 ? 22.419 5.244 -13.701 1.00 79.12 498 ALA A N 1
ATOM 3817 C CA . ALA A 1 498 ? 21.788 5.181 -12.390 1.00 79.12 498 ALA A CA 1
ATOM 3818 C C . ALA A 1 498 ? 22.845 5.034 -11.298 1.00 79.12 498 ALA A C 1
ATOM 3820 O O . ALA A 1 498 ? 23.833 4.313 -11.471 1.00 79.12 498 ALA A O 1
ATOM 3821 N N . THR A 1 499 ? 22.613 5.706 -10.175 1.00 70.19 499 THR A N 1
ATOM 3822 C CA . THR A 1 499 ? 23.442 5.647 -8.968 1.00 70.19 499 THR A CA 1
ATOM 3823 C C . THR A 1 499 ? 22.546 5.423 -7.762 1.00 70.19 499 THR A C 1
ATOM 3825 O O . THR A 1 499 ? 21.604 6.189 -7.555 1.00 70.19 499 THR A O 1
ATOM 3828 N N . GLY A 1 500 ? 22.877 4.427 -6.942 1.00 63.41 500 GLY A N 1
ATOM 3829 C CA . GLY A 1 500 ? 22.110 4.094 -5.743 1.00 63.41 500 GLY A CA 1
ATOM 3830 C C . GLY A 1 500 ? 20.873 3.240 -6.031 1.00 63.41 500 GLY A C 1
ATOM 3831 O O . GLY A 1 500 ? 20.261 3.322 -7.091 1.00 63.41 500 GLY A O 1
ATOM 3832 N N . GLY A 1 501 ? 20.515 2.397 -5.061 1.00 70.38 501 GLY A N 1
ATOM 3833 C CA . GLY A 1 501 ? 19.476 1.378 -5.224 1.00 70.38 501 GLY A CA 1
ATOM 3834 C C . GLY A 1 501 ? 19.974 0.126 -5.952 1.00 70.38 501 GLY A C 1
ATOM 3835 O O . GLY A 1 501 ? 21.170 -0.025 -6.191 1.00 70.38 501 GLY A O 1
ATOM 3836 N N . SER A 1 502 ? 19.049 -0.790 -6.251 1.00 74.25 502 SER A N 1
ATOM 3837 C CA . SER A 1 502 ? 19.336 -2.050 -6.959 1.00 74.25 502 SER A CA 1
ATOM 3838 C C . SER A 1 502 ? 18.916 -2.023 -8.431 1.00 74.25 502 SER A C 1
ATOM 3840 O O . SER A 1 502 ? 19.417 -2.809 -9.227 1.00 74.25 502 SER A O 1
ATOM 3842 N N . TYR A 1 503 ? 18.017 -1.118 -8.814 1.00 82.56 503 TYR A N 1
ATOM 3843 C CA . TYR A 1 503 ? 17.504 -0.992 -10.176 1.00 82.56 503 TYR A CA 1
ATOM 3844 C C . TYR A 1 503 ? 17.022 0.428 -10.448 1.00 82.56 503 TYR A C 1
ATOM 3846 O O . TYR A 1 503 ? 16.716 1.192 -9.530 1.00 82.56 503 TYR A O 1
ATOM 3854 N N . ALA A 1 504 ? 16.927 0.749 -11.731 1.00 87.12 504 ALA A N 1
ATOM 3855 C CA . ALA A 1 504 ? 16.386 1.991 -12.239 1.00 87.12 504 ALA A CA 1
ATOM 3856 C C . ALA A 1 504 ? 15.339 1.719 -13.319 1.00 87.12 504 ALA A C 1
ATOM 3858 O O . ALA A 1 504 ? 15.466 0.799 -14.128 1.00 87.12 504 ALA A O 1
ATOM 3859 N N . PHE A 1 505 ? 14.315 2.569 -13.327 1.00 89.44 505 PHE A N 1
ATOM 3860 C CA . PHE A 1 505 ? 13.271 2.596 -14.341 1.00 89.44 505 PHE A CA 1
ATOM 3861 C C . PHE A 1 505 ? 13.439 3.870 -15.147 1.00 89.44 505 PHE A C 1
ATOM 3863 O O . PHE A 1 505 ? 13.514 4.959 -14.570 1.00 89.44 505 PHE A O 1
ATOM 3870 N N . LYS A 1 506 ? 13.486 3.750 -16.472 1.00 92.12 506 LYS A N 1
ATOM 3871 C CA . LYS A 1 506 ? 13.585 4.921 -17.341 1.00 92.12 506 LYS A CA 1
ATOM 3872 C C . LYS A 1 506 ? 12.530 4.879 -18.426 1.00 92.12 506 LYS A C 1
ATOM 3874 O O . LYS A 1 506 ? 12.523 3.936 -19.208 1.00 92.12 506 LYS A O 1
ATOM 3879 N N . LEU A 1 507 ? 11.678 5.905 -18.467 1.00 93.00 507 LEU A N 1
ATOM 3880 C CA . LEU A 1 507 ? 10.710 6.113 -19.539 1.00 93.00 507 LEU A CA 1
ATOM 3881 C C . LEU A 1 507 ? 11.458 6.287 -20.865 1.00 93.00 507 LEU A C 1
ATOM 3883 O O . LEU A 1 507 ? 12.357 7.126 -20.964 1.00 93.00 507 LEU A O 1
ATOM 3887 N N . ILE A 1 508 ? 11.089 5.479 -21.854 1.00 94.62 508 ILE A N 1
ATOM 3888 C CA . ILE A 1 508 ? 11.679 5.491 -23.198 1.00 94.62 508 ILE A CA 1
ATOM 3889 C C . ILE A 1 508 ? 10.642 5.759 -24.287 1.00 94.62 508 ILE A C 1
ATOM 3891 O O . ILE A 1 508 ? 10.965 6.369 -25.297 1.00 94.62 508 ILE A O 1
ATOM 3895 N N . VAL A 1 509 ? 9.392 5.358 -24.069 1.00 93.12 509 VAL A N 1
ATOM 3896 C CA . VAL A 1 509 ? 8.272 5.680 -24.951 1.00 93.12 509 VAL A CA 1
ATOM 3897 C C . VAL A 1 509 ? 7.240 6.395 -24.088 1.00 93.12 509 VAL A C 1
ATOM 3899 O O . VAL A 1 509 ? 6.631 5.735 -23.241 1.00 93.12 509 VAL A O 1
ATOM 3902 N N . PRO A 1 510 ? 7.093 7.728 -24.208 1.00 91.12 510 PRO A N 1
ATOM 3903 C CA . PRO A 1 510 ? 6.043 8.450 -23.504 1.00 91.12 510 PRO A CA 1
ATOM 3904 C C . PRO A 1 510 ? 4.661 8.048 -24.046 1.00 91.12 510 PRO A C 1
ATOM 3906 O O . PRO A 1 510 ? 4.577 7.538 -25.160 1.00 91.12 510 PRO A O 1
ATOM 3909 N N . PRO A 1 511 ? 3.584 8.304 -23.284 1.00 90.50 511 PRO A N 1
ATOM 3910 C CA . PRO A 1 511 ? 2.204 8.131 -23.718 1.00 90.50 511 PRO A CA 1
ATOM 3911 C C . PRO A 1 511 ? 1.923 8.565 -25.159 1.00 90.50 511 PRO A C 1
ATOM 3913 O O . PRO A 1 511 ? 1.995 9.754 -25.473 1.00 90.50 511 PRO A O 1
ATOM 3916 N N . GLN A 1 512 ? 1.554 7.610 -26.008 1.00 89.06 512 GLN A N 1
ATOM 3917 C CA . GLN A 1 512 ? 1.171 7.848 -27.400 1.00 89.06 512 GLN A CA 1
ATOM 3918 C C . GLN A 1 512 ? 0.251 6.744 -27.938 1.00 89.06 512 GLN A C 1
ATOM 3920 O O . GLN A 1 512 ? -0.065 5.787 -27.230 1.00 89.06 512 GLN A O 1
ATOM 3925 N N . ASP A 1 513 ? -0.192 6.878 -29.190 1.00 89.12 513 ASP A N 1
ATOM 3926 C CA . ASP A 1 513 ? -0.947 5.822 -29.864 1.00 89.12 513 ASP A CA 1
ATOM 3927 C C . ASP A 1 513 ? -0.111 4.546 -29.971 1.00 89.12 513 ASP A C 1
ATOM 3929 O O . ASP A 1 513 ? 1.092 4.583 -30.234 1.00 89.12 513 ASP A O 1
ATOM 3933 N N . LYS A 1 514 ? -0.770 3.404 -29.775 1.00 91.19 514 LYS A N 1
ATOM 3934 C CA . LYS A 1 514 ? -0.107 2.104 -29.783 1.00 91.19 514 LYS A CA 1
ATOM 3935 C C . LYS A 1 514 ? 0.527 1.812 -31.145 1.00 91.19 514 LYS A C 1
ATOM 3937 O O . LYS A 1 514 ? -0.166 1.814 -32.165 1.00 91.19 514 LYS A O 1
ATOM 3942 N N . ALA A 1 515 ? 1.822 1.515 -31.142 1.00 94.44 515 ALA A N 1
ATOM 3943 C CA . ALA A 1 515 ? 2.582 1.150 -32.328 1.00 94.44 515 ALA A CA 1
ATOM 3944 C C . ALA A 1 515 ? 3.744 0.205 -31.984 1.00 94.44 515 ALA A C 1
ATOM 3946 O O . ALA A 1 515 ? 4.139 0.048 -30.828 1.00 94.44 515 ALA A O 1
ATOM 3947 N N . VAL A 1 516 ? 4.312 -0.425 -33.015 1.00 96.81 516 VAL A N 1
ATOM 3948 C CA . VAL A 1 516 ? 5.545 -1.208 -32.880 1.00 96.81 516 VAL A CA 1
ATOM 3949 C C . VAL A 1 516 ? 6.737 -0.259 -32.901 1.00 96.81 516 VAL A C 1
ATOM 3951 O O . VAL A 1 516 ? 6.993 0.381 -33.920 1.00 96.81 516 VAL A O 1
ATOM 3954 N N . HIS A 1 517 ? 7.485 -0.222 -31.802 1.00 96.69 517 HIS A N 1
ATOM 3955 C CA . HIS A 1 517 ? 8.700 0.569 -31.653 1.00 96.69 517 HIS A CA 1
ATOM 3956 C C . HIS A 1 517 ? 9.945 -0.308 -31.694 1.00 96.69 517 HIS A C 1
ATOM 3958 O O . HIS A 1 517 ? 9.989 -1.385 -31.091 1.00 96.69 517 HIS A O 1
ATOM 3964 N N . THR A 1 518 ? 10.993 0.180 -32.359 1.00 97.69 518 THR A N 1
ATOM 3965 C CA . THR A 1 518 ? 12.333 -0.408 -32.250 1.00 97.69 518 THR A CA 1
ATOM 3966 C C . THR A 1 518 ? 13.087 0.280 -31.119 1.00 97.69 518 THR A C 1
ATOM 3968 O O . THR A 1 518 ? 13.425 1.458 -31.226 1.00 97.69 518 THR A O 1
ATOM 3971 N N . VAL A 1 519 ? 13.375 -0.453 -30.044 1.00 97.81 519 VAL A N 1
ATOM 3972 C CA . VAL A 1 519 ? 14.126 0.038 -28.882 1.00 97.81 519 VAL A CA 1
ATOM 3973 C C . VAL A 1 519 ? 15.533 -0.532 -28.923 1.00 97.81 519 VAL A C 1
ATOM 3975 O O . VAL A 1 519 ? 15.721 -1.739 -28.766 1.00 97.81 519 VAL A O 1
ATOM 3978 N N . ARG A 1 520 ? 16.527 0.336 -29.091 1.00 97.88 520 ARG A N 1
ATOM 3979 C CA . ARG A 1 520 ? 17.941 -0.036 -29.156 1.00 97.88 520 ARG A CA 1
ATOM 3980 C C . ARG A 1 520 ? 18.719 0.599 -28.013 1.00 97.88 520 ARG A C 1
ATOM 3982 O O . ARG A 1 520 ? 18.583 1.786 -27.732 1.00 97.88 520 ARG A O 1
ATOM 3989 N N . LEU A 1 521 ? 19.552 -0.207 -27.371 1.00 96.94 521 LEU A N 1
ATOM 3990 C CA . LEU A 1 521 ? 20.424 0.181 -26.272 1.00 96.94 521 LEU A CA 1
ATOM 3991 C C . LEU A 1 521 ? 21.874 -0.039 -26.687 1.00 96.94 521 LEU A C 1
ATOM 3993 O O . LEU A 1 521 ? 22.236 -1.146 -27.085 1.00 96.94 521 LEU A O 1
ATOM 3997 N N . GLU A 1 522 ? 22.701 0.996 -26.569 1.00 95.94 522 GLU A N 1
ATOM 3998 C CA . GLU A 1 522 ? 24.131 0.945 -26.879 1.00 95.94 522 GLU A CA 1
ATOM 3999 C C . GLU A 1 522 ? 24.957 1.372 -25.668 1.00 95.94 522 GLU A C 1
ATOM 4001 O O . GLU A 1 522 ? 24.725 2.428 -25.077 1.00 95.94 522 GLU A O 1
ATOM 4006 N N . VAL A 1 523 ? 25.945 0.564 -25.286 1.00 93.50 523 VAL A N 1
ATOM 4007 C CA . VAL A 1 523 ? 26.873 0.934 -24.212 1.00 93.50 523 VAL A CA 1
ATOM 4008 C C . VAL A 1 523 ? 27.985 1.799 -24.819 1.00 93.50 523 VAL A C 1
ATOM 4010 O O . VAL A 1 523 ? 28.718 1.304 -25.682 1.00 93.50 523 VAL A O 1
ATOM 4013 N N . PRO A 1 524 ? 28.170 3.062 -24.390 1.00 90.62 524 PRO A N 1
ATOM 4014 C CA . PRO A 1 524 ? 29.172 3.953 -24.962 1.00 90.62 524 PRO A CA 1
ATOM 4015 C C . PRO A 1 524 ? 30.583 3.359 -24.916 1.00 90.62 524 PRO A C 1
ATOM 4017 O O . PRO A 1 524 ? 30.993 2.748 -23.926 1.00 90.62 524 PRO A O 1
ATOM 4020 N N . ALA A 1 525 ? 31.355 3.585 -25.982 1.00 86.69 525 ALA A N 1
ATOM 4021 C CA . ALA A 1 525 ? 32.691 3.007 -26.168 1.00 86.69 525 ALA A CA 1
ATOM 4022 C C . ALA A 1 525 ? 33.724 3.421 -25.097 1.00 86.69 525 ALA A C 1
ATOM 4024 O O . ALA A 1 525 ? 34.785 2.814 -24.987 1.00 86.69 525 ALA A O 1
ATOM 4025 N N . THR A 1 526 ? 33.434 4.462 -24.318 1.00 80.56 526 THR A N 1
ATOM 4026 C CA . THR A 1 526 ? 34.356 5.080 -23.358 1.00 80.56 526 THR A CA 1
ATOM 4027 C C . THR A 1 526 ? 34.221 4.553 -21.928 1.00 80.56 526 THR A C 1
ATOM 4029 O O . THR A 1 526 ? 34.981 4.987 -21.063 1.00 80.56 526 THR A O 1
ATOM 4032 N N . PHE A 1 527 ? 33.282 3.642 -21.643 1.00 71.31 527 PHE A N 1
ATOM 4033 C CA . PHE A 1 527 ? 32.993 3.223 -20.268 1.00 71.31 527 PHE A CA 1
ATOM 4034 C C . PHE A 1 527 ? 33.584 1.856 -19.893 1.00 71.31 527 PHE A C 1
ATOM 4036 O O . PHE A 1 527 ? 33.432 0.868 -20.607 1.00 71.31 527 PHE A O 1
ATOM 4043 N N . ALA A 1 528 ? 34.204 1.768 -18.714 1.00 73.25 528 ALA A N 1
ATOM 4044 C CA . ALA A 1 528 ? 34.695 0.512 -18.153 1.00 73.25 528 ALA A CA 1
ATOM 4045 C C . ALA A 1 528 ? 33.629 -0.140 -17.256 1.00 73.25 528 ALA A C 1
ATOM 4047 O O . ALA A 1 528 ? 33.259 0.415 -16.228 1.00 73.25 528 ALA A O 1
ATOM 4048 N N . GLY A 1 529 ? 33.137 -1.326 -17.618 1.00 82.12 529 GLY A N 1
ATOM 4049 C CA . GLY A 1 529 ? 32.143 -2.060 -16.827 1.00 82.12 529 GLY A CA 1
ATOM 4050 C C . GLY A 1 529 ? 31.191 -2.878 -17.692 1.00 82.12 529 GLY A C 1
ATOM 4051 O O . GLY A 1 529 ? 31.373 -2.964 -18.906 1.00 82.12 529 GLY A O 1
ATOM 4052 N N . SER A 1 530 ? 30.188 -3.493 -17.060 1.00 86.56 530 SER A N 1
ATOM 4053 C CA . SER A 1 530 ? 29.098 -4.179 -17.766 1.00 86.56 530 SER A CA 1
ATOM 4054 C C . SER A 1 530 ? 27.764 -3.533 -17.401 1.00 86.56 530 SER A C 1
ATOM 4056 O O . SER A 1 530 ? 27.458 -3.388 -16.219 1.00 86.56 530 SER A O 1
ATOM 4058 N N . PHE A 1 531 ? 26.997 -3.124 -18.406 1.00 90.38 531 PHE A N 1
ATOM 4059 C CA . PHE A 1 531 ? 25.611 -2.694 -18.264 1.00 90.38 531 PHE A CA 1
ATOM 4060 C C . PHE A 1 531 ? 24.726 -3.936 -18.182 1.00 90.38 531 PHE A C 1
ATOM 4062 O O . PHE A 1 531 ? 24.934 -4.870 -18.957 1.00 90.38 531 PHE A O 1
ATOM 4069 N N . MET A 1 532 ? 23.762 -3.958 -17.263 1.00 90.94 532 MET A N 1
ATOM 4070 C CA . MET A 1 532 ? 22.827 -5.074 -17.101 1.00 90.94 532 MET A CA 1
ATOM 4071 C C . MET A 1 532 ? 21.396 -4.584 -17.287 1.00 90.94 532 MET A C 1
ATOM 4073 O O . MET A 1 532 ? 20.909 -3.788 -16.489 1.00 90.94 532 MET A O 1
ATOM 4077 N N . LEU A 1 533 ? 20.752 -5.067 -18.346 1.00 92.81 533 LEU A N 1
ATOM 4078 C CA . LEU A 1 533 ? 19.348 -4.839 -18.661 1.00 92.81 533 LEU A CA 1
ATOM 4079 C C . LEU A 1 533 ? 18.509 -5.998 -18.129 1.00 92.81 533 LEU A C 1
ATOM 4081 O O . LEU A 1 533 ? 18.726 -7.144 -18.518 1.00 92.81 533 LEU A O 1
ATOM 4085 N N . ASP A 1 534 ? 17.501 -5.699 -17.327 1.00 90.94 534 ASP A N 1
ATOM 4086 C CA . ASP A 1 534 ? 16.598 -6.701 -16.754 1.00 90.94 534 ASP A CA 1
ATOM 4087 C C . ASP A 1 534 ? 15.355 -6.906 -17.603 1.00 90.94 534 ASP A C 1
ATOM 4089 O O . ASP A 1 534 ? 14.774 -7.993 -17.634 1.00 90.94 534 ASP A O 1
ATOM 4093 N N . GLY A 1 535 ? 14.959 -5.861 -18.323 1.00 93.31 535 GLY A N 1
ATOM 4094 C CA . GLY A 1 535 ? 13.823 -5.927 -19.213 1.00 93.31 535 GLY A CA 1
ATOM 4095 C C . GLY A 1 535 ? 13.279 -4.578 -19.621 1.00 93.31 535 GLY A C 1
ATOM 4096 O O . GLY A 1 535 ? 13.884 -3.527 -19.408 1.00 93.31 535 GLY A O 1
ATOM 4097 N N . LEU A 1 536 ? 12.093 -4.643 -20.205 1.00 95.12 536 LEU A N 1
ATOM 4098 C CA . LEU A 1 536 ? 11.258 -3.510 -20.540 1.00 95.12 536 LEU A CA 1
ATOM 4099 C C . LEU A 1 536 ? 9.905 -3.687 -19.859 1.00 95.12 536 LEU A C 1
ATOM 4101 O O . LEU A 1 536 ? 9.372 -4.791 -19.799 1.00 95.12 536 LEU A O 1
ATOM 4105 N N . ILE A 1 537 ? 9.336 -2.605 -19.351 1.00 94.75 537 ILE A N 1
ATOM 4106 C CA . ILE A 1 537 ? 7.926 -2.563 -18.969 1.00 94.75 537 ILE A CA 1
ATOM 4107 C C . ILE A 1 537 ? 7.209 -1.863 -20.102 1.00 94.75 537 ILE A C 1
ATOM 4109 O O . ILE A 1 537 ? 7.558 -0.726 -20.399 1.00 94.75 537 ILE A O 1
ATOM 4113 N N . ALA A 1 538 ? 6.237 -2.513 -20.729 1.00 95.00 538 ALA A N 1
ATOM 4114 C CA . ALA A 1 538 ? 5.504 -1.906 -21.831 1.00 95.00 538 ALA A CA 1
ATOM 4115 C C . ALA A 1 538 ? 4.017 -2.249 -21.769 1.00 95.00 538 ALA A C 1
ATOM 4117 O O . A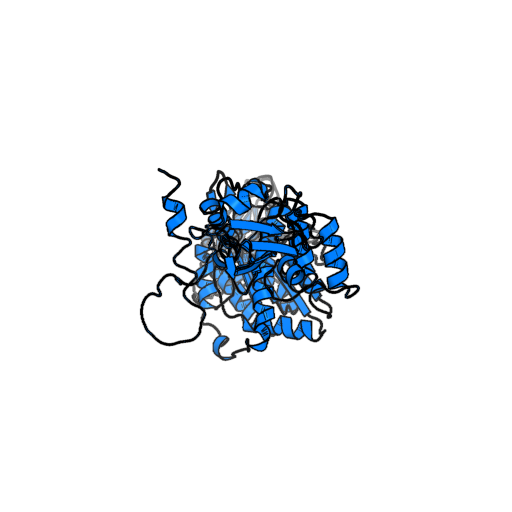LA A 1 538 ? 3.668 -3.383 -21.417 1.00 95.00 538 ALA A O 1
ATOM 4118 N N . GLY A 1 539 ? 3.184 -1.249 -22.066 1.00 91.06 539 GLY A N 1
ATOM 4119 C CA . GLY A 1 539 ? 1.720 -1.296 -22.053 1.00 91.06 539 GLY A CA 1
ATOM 4120 C C . GLY A 1 539 ? 1.112 -0.939 -23.393 1.00 91.06 539 GLY A C 1
ATOM 4121 O O . GLY A 1 539 ? 1.591 0.042 -24.013 1.00 91.06 539 GLY A O 1
#

pLDDT: mean 83.04, std 17.7, range [24.97, 98.88]

Radius of gyration: 30.85 Å; chains: 1; bounding box: 75×56×94 Å

Foldseek 3Di:
DVVPPVLPVLPPPPPDDDDDDDDDDDDDDPPDQKDFSQWDCPPLATDPAEQFAFQVNVLVRIDGHPQKDWFKDDPHDGDPDGAFFFQIKIFIAGNVRDTDGIHGYAYAQRLVRPSHNEPVSLVVLVCCQVVVDHGDPRSLSNQCQVVPSDRHVVSSVVSVCVRVCVPDDDTDPPCPLNVVLLVLQFLFQFACQLVLVQVVCQQVQHEAEEEEAEAPLLLPDCLFLLVLLQVCSVVVGNHHYAYQRHYYHLDALLVVLQCCVPRPQVRLHSEYEYEHFARDDDPCRLVSLLLNVLLQCPRPSNHQYEYEYAWFDDPNDTDTNCVSNSVSCVLLRHTYGYLRSSVVSCVVPPPPDDCVQQAPHRGHGDSNVSVVSNVSVVVSSVVCNVCSVVRHDDVVSSPSRDDPDPFNSNPKHWFFPVHFDFPDWDAWDWDPDFPDWPDSVVNRDIDTQGTWTKHDAFIKTKGKDFAQWKKWKWFEDCDKAQWKFKDKQNHGDDIDIHHDDGMDIGTDHPGDPTDIIMIMIHGHNPDDDMITTRGMTGD

Secondary structure (DSSP, 8-state):
--SSSGGGSGGGSSS--S-------PPP-TT-SEEESSS-EETTEEEEEPTT-BHHHHHHTEEE-TT-EEEEEETTEE---SB--TT-EEEEE-TT--EEEEEEEEETT-SSSSS--SHHHHHHHHHHHTTSS---HHHHHHH-TTSSSS-SHHHHHHHHHHHTT-SS--SSS-TTHHHHHHHHTEEE----HHHHHHHHHHHTT--EEEEEEESHHHH--TTSHHHHHHHHHHHH-SS-EEEEEEE-TT--HHHHHHHHIIIIITTT-SEEEEE-TTT--STTHHHHHHHHHHHHHHSTT--EEEEEE--EEETTEEE-SHHHHHHHHHHTT--EEEHHHHHHHHHHHSTT--SGGGBSSSS-B-HHHHHHHHHHHHHHHHHHHHTGGG----SGGGS-PPPS-SS--TT-EEE-TTT---SEEEB-EE-SS-SEEE--TTTT--EEEPPPEEE-TT-EEEEEEEESSEEEEEE-BSSPPPPEEEEETTEEEEEE--BSSSEEEEEEE-S-S-EEEEEEEE--TT--S-EEEEEEEE-

Sequence (539 aa):
MKQKWVRLIVSALIVSLCFCFPGTATAQDQTKNLSSDIYDLVNATVLTVEAGTLVTDFLCDIRVKQGYTANIYEKNTVTSQTVIGTGMRLVCLNASSSVTEAYDIAVIGDTSGDGFANVIDMVSLKKYVLKISSPTAIQFVSVNFNGDKTVNILDMVVLKRWILKIKGLPPASNTKEVTNMYTASVANEGYKGRIAEAMKKAERGENITIGFIGGSVTYGSDTGYAVLVANWWKTKFPGKVTVVNAGISGTSSVFGVARADNDIIAKNCDFVIVEYAVNDYDELCGLSYEGLIRKILKSSRNPGILSLFMSYYDNGAFSNIQSIQLPTVQQYHIPAISYMQALQYRVTNEPGFDPAPLFKDIVHQNQPGDAMAADLVIHQLEKIYQKQGLLTVDSSALANPLSISTVDFENAKLYSSSNLTPKSQSGFSLTNSDSWVIWQTKWNNPVSFPKAWSGKAGNFIEFEVDCSVAYIVYHASTGSTPPVDIFVDGTKLLQSSATGGSYAFKLIVPPQDKAVHTVRLEVPATFAGSFMLDGLIAG